Protein AF-0000000081559825 (afdb_homodimer)

Structure (mmCIF, N/CA/C/O backbone):
data_AF-0000000081559825-model_v1
#
loop_
_entity.id
_entity.type
_entity.pdbx_description
1 polymer 'MATH domain-containing protein'
#
loop_
_atom_site.group_PDB
_atom_site.id
_atom_site.type_symbol
_atom_site.label_atom_id
_atom_site.label_alt_id
_atom_site.label_comp_id
_atom_site.label_asym_id
_atom_site.label_entity_id
_atom_site.label_seq_id
_atom_site.pdbx_PDB_ins_code
_atom_site.Cartn_x
_atom_site.Cartn_y
_atom_site.Cartn_z
_atom_site.occupancy
_atom_site.B_iso_or_equiv
_atom_site.auth_seq_id
_atom_site.auth_comp_id
_atom_site.auth_asym_id
_atom_site.auth_atom_id
_atom_site.pdbx_PDB_model_num
ATOM 1 N N . MET A 1 1 ? -43.125 -8.398 -66.875 1 21.34 1 MET A N 1
ATOM 2 C CA . MET A 1 1 ? -43.75 -9.195 -65.812 1 21.34 1 MET A CA 1
ATOM 3 C C . MET A 1 1 ? -42.781 -9.406 -64.625 1 21.34 1 MET A C 1
ATOM 5 O O . MET A 1 1 ? -41.75 -10.094 -64.812 1 21.34 1 MET A O 1
ATOM 9 N N . GLU A 1 2 ? -42.344 -8.375 -63.812 1 23.19 2 GLU A N 1
ATOM 10 C CA . GLU A 1 2 ? -41.281 -7.887 -62.938 1 23.19 2 GLU A CA 1
ATOM 11 C C . GLU A 1 2 ? -41.25 -8.68 -61.625 1 23.19 2 GLU A C 1
ATOM 13 O O . GLU A 1 2 ? -42.281 -8.992 -61.031 1 23.19 2 GLU A O 1
ATOM 18 N N . ASP A 1 3 ? -40.125 -9.398 -61.312 1 19.97 3 ASP A N 1
ATOM 19 C CA . ASP A 1 3 ? -39.688 -10.516 -60.469 1 19.97 3 ASP A CA 1
ATOM 20 C C . ASP A 1 3 ? -39.844 -10.18 -59 1 19.97 3 ASP A C 1
ATOM 22 O O . ASP A 1 3 ? -39.25 -9.211 -58.5 1 19.97 3 ASP A O 1
ATOM 26 N N . ILE A 1 4 ? -40.906 -10.547 -58.219 1 21 4 ILE A N 1
ATOM 27 C CA . ILE A 1 4 ? -41.562 -10.289 -56.969 1 21 4 ILE A CA 1
ATOM 28 C C . ILE A 1 4 ? -40.781 -10.984 -55.844 1 21 4 ILE A C 1
ATOM 30 O O . ILE A 1 4 ? -41.281 -11.062 -54.688 1 21 4 ILE A O 1
ATOM 34 N N . PRO A 1 5 ? -39.406 -11.141 -55.938 1 20.98 5 PRO A N 1
ATOM 35 C CA . PRO A 1 5 ? -39.062 -12.312 -55.125 1 20.98 5 PRO A CA 1
ATOM 36 C C . PRO A 1 5 ? -39.5 -12.18 -53.688 1 20.98 5 PRO A C 1
ATOM 38 O O . PRO A 1 5 ? -39.75 -11.07 -53.219 1 20.98 5 PRO A O 1
ATOM 41 N N . LYS A 1 6 ? -39.688 -13.359 -52.969 1 17.39 6 LYS A N 1
ATOM 42 C CA . LYS A 1 6 ? -40.344 -14.031 -51.844 1 17.39 6 LYS A CA 1
ATOM 43 C C . LYS A 1 6 ? -39.688 -13.633 -50.531 1 17.39 6 LYS A C 1
ATOM 45 O O . LYS A 1 6 ? -38.469 -13.711 -50.375 1 17.39 6 LYS A O 1
ATOM 50 N N . ARG A 1 7 ? -40.344 -12.945 -49.562 1 18.66 7 ARG A N 1
ATOM 51 C CA . ARG A 1 7 ? -40.344 -12.258 -48.281 1 18.66 7 ARG A CA 1
ATOM 52 C C . ARG A 1 7 ? -40.125 -13.242 -47.125 1 18.66 7 ARG A C 1
ATOM 54 O O . ARG A 1 7 ? -41.062 -13.742 -46.531 1 18.66 7 ARG A O 1
ATOM 61 N N . GLY A 1 8 ? -39.188 -14.281 -47.375 1 18.28 8 GLY A N 1
ATOM 62 C CA . GLY A 1 8 ? -39.312 -15.367 -46.406 1 18.28 8 GLY A CA 1
ATOM 63 C C . GLY A 1 8 ? -39.25 -14.906 -44.969 1 18.28 8 GLY A C 1
ATOM 64 O O . GLY A 1 8 ? -38.781 -13.805 -44.688 1 18.28 8 GLY A O 1
ATOM 65 N N . THR A 1 9 ? -40 -15.555 -44.062 1 18.91 9 THR A N 1
ATOM 66 C CA . THR A 1 9 ? -40.656 -15.609 -42.75 1 18.91 9 THR A CA 1
ATOM 67 C C . THR A 1 9 ? -39.656 -15.711 -41.625 1 18.91 9 THR A C 1
ATOM 69 O O . THR A 1 9 ? -38.906 -16.688 -41.531 1 18.91 9 THR A O 1
ATOM 72 N N . ASN A 1 10 ? -38.812 -14.633 -41.344 1 19.09 10 ASN A N 1
ATOM 73 C CA . ASN A 1 10 ? -37.812 -14.367 -40.344 1 19.09 10 ASN A CA 1
ATOM 74 C C . ASN A 1 10 ? -38.312 -14.719 -38.938 1 19.09 10 ASN A C 1
ATOM 76 O O . ASN A 1 10 ? -39.219 -14.078 -38.406 1 19.09 10 ASN A O 1
ATOM 80 N N . GLY A 1 11 ? -38.438 -16.062 -38.656 1 18.2 11 GLY A N 1
ATOM 81 C CA . GLY A 1 11 ? -39 -16.672 -37.469 1 18.2 11 GLY A CA 1
ATOM 82 C C . GLY A 1 11 ? -38.469 -16.062 -36.188 1 18.2 11 GLY A C 1
ATOM 83 O O . GLY A 1 11 ? -37.344 -15.578 -36.125 1 18.2 11 GLY A O 1
ATOM 84 N N . SER A 1 12 ? -39.312 -15.648 -35.188 1 18.95 12 SER A N 1
ATOM 85 C CA . SER A 1 12 ? -39.656 -14.969 -33.938 1 18.95 12 SER A CA 1
ATOM 86 C C . SER A 1 12 ? -39.031 -15.68 -32.75 1 18.95 12 SER A C 1
ATOM 88 O O . SER A 1 12 ? -39.344 -15.359 -31.594 1 18.95 12 SER A O 1
ATOM 90 N N . GLY A 1 13 ? -38.188 -16.75 -32.969 1 18.59 13 GLY A N 1
ATOM 91 C CA . GLY A 1 13 ? -38.219 -17.562 -31.766 1 18.59 13 GLY A CA 1
ATOM 92 C C . GLY A 1 13 ? -37.844 -16.797 -30.516 1 18.59 13 GLY A C 1
ATOM 93 O O . GLY A 1 13 ? -36.969 -15.922 -30.547 1 18.59 13 GLY A O 1
ATOM 94 N N . GLN A 1 14 ? -38.719 -16.641 -29.5 1 18.09 14 GLN A N 1
ATOM 95 C CA . GLN A 1 14 ? -39 -16.047 -28.188 1 18.09 14 GLN A CA 1
ATOM 96 C C . GLN A 1 14 ? -37.969 -16.5 -27.156 1 18.09 14 GLN A C 1
ATOM 98 O O . GLN A 1 14 ? -38 -17.641 -26.703 1 18.09 14 GLN A O 1
ATOM 103 N N . PHE A 1 15 ? -36.625 -16.453 -27.469 1 18.92 15 PHE A N 1
ATOM 104 C CA . PHE A 1 15 ? -35.719 -17 -26.484 1 18.92 15 PHE A CA 1
ATOM 105 C C . PHE A 1 15 ? -36 -16.453 -25.094 1 18.92 15 PHE A C 1
ATOM 107 O O . PHE A 1 15 ? -36.125 -15.234 -24.922 1 18.92 15 PHE A O 1
ATOM 114 N N . ASN A 1 16 ? -36.688 -17.266 -24.266 1 17.69 16 ASN A N 1
ATOM 115 C CA . ASN A 1 16 ? -37.156 -17.172 -22.891 1 17.69 16 ASN A CA 1
ATOM 116 C C . ASN A 1 16 ? -36.094 -16.578 -21.969 1 17.69 16 ASN A C 1
ATOM 118 O O . ASN A 1 16 ? -34.906 -16.609 -22.297 1 17.69 16 ASN A O 1
ATOM 122 N N . ASN A 1 17 ? -36.562 -16.031 -20.812 1 17.3 17 ASN A N 1
ATOM 123 C CA . ASN A 1 17 ? -36.375 -15.148 -19.672 1 17.3 17 ASN A CA 1
ATOM 124 C C . ASN A 1 17 ? -35.25 -15.641 -18.75 1 17.3 17 ASN A C 1
ATOM 126 O O . ASN A 1 17 ? -35.219 -16.828 -18.391 1 17.3 17 ASN A O 1
ATOM 130 N N . ARG A 1 18 ? -34.062 -15.094 -18.844 1 19.38 18 ARG A N 1
ATOM 131 C CA . ARG A 1 18 ? -32.781 -15.109 -18.125 1 19.38 18 ARG A CA 1
ATOM 132 C C . ARG A 1 18 ? -33.031 -15.086 -16.625 1 19.38 18 ARG A C 1
ATOM 134 O O . ARG A 1 18 ? -33.438 -14.062 -16.062 1 19.38 18 ARG A O 1
ATOM 141 N N . ARG A 1 19 ? -33.594 -16.172 -16.047 1 19.03 19 ARG A N 1
ATOM 142 C CA . ARG A 1 19 ? -33.812 -16.281 -14.602 1 19.03 19 ARG A CA 1
ATOM 143 C C . ARG A 1 19 ? -32.594 -15.844 -13.812 1 19.03 19 ARG A C 1
ATOM 145 O O . ARG A 1 19 ? -31.531 -16.453 -13.922 1 19.03 19 ARG A O 1
ATOM 152 N N . MET A 1 20 ? -32.375 -14.555 -13.75 1 18.84 20 MET A N 1
ATOM 153 C CA . MET A 1 20 ? -31.438 -13.875 -12.875 1 18.84 20 MET A CA 1
ATOM 154 C C . MET A 1 20 ? -31.516 -14.43 -11.453 1 18.84 20 MET A C 1
ATOM 156 O O . MET A 1 20 ? -32.531 -14.305 -10.789 1 18.84 20 MET A O 1
ATOM 160 N N . LEU A 1 21 ? -31.141 -15.68 -11.266 1 19.02 21 LEU A N 1
ATOM 161 C CA . LEU A 1 21 ? -31.156 -16.172 -9.898 1 19.02 21 LEU A CA 1
ATOM 162 C C . LEU A 1 21 ? -30.625 -15.125 -8.93 1 19.02 21 LEU A C 1
ATOM 164 O O . LEU A 1 21 ? -29.453 -14.742 -9 1 19.02 21 LEU A O 1
ATOM 168 N N . ALA A 1 22 ? -31.359 -14.086 -8.641 1 19.77 22 ALA A N 1
ATOM 169 C CA . ALA A 1 22 ? -31.219 -13.039 -7.633 1 19.77 22 ALA A CA 1
ATOM 170 C C . ALA A 1 22 ? -30.922 -13.641 -6.262 1 19.77 22 ALA A C 1
ATOM 172 O O . ALA A 1 22 ? -31.75 -14.336 -5.684 1 19.77 22 ALA A O 1
ATOM 173 N N . PHE A 1 23 ? -29.891 -14.281 -6.059 1 19.7 23 PHE A N 1
ATOM 174 C CA . PHE A 1 23 ? -29.625 -14.688 -4.688 1 19.7 23 PHE A CA 1
ATOM 175 C C . PHE A 1 23 ? -29.797 -13.523 -3.727 1 19.7 23 PHE A C 1
ATOM 177 O O . PHE A 1 23 ? -28.984 -12.594 -3.709 1 19.7 23 PHE A O 1
ATOM 184 N N . HIS A 1 24 ? -31.031 -12.969 -3.574 1 20.53 24 HIS A N 1
ATOM 185 C CA . HIS A 1 24 ? -31.344 -11.922 -2.607 1 20.53 24 HIS A CA 1
ATOM 186 C C . HIS A 1 24 ? -31.109 -12.406 -1.181 1 20.53 24 HIS A C 1
ATOM 188 O O . HIS A 1 24 ? -31.922 -13.148 -0.631 1 20.53 24 HIS A O 1
ATOM 194 N N . PRO A 1 25 ? -30.062 -12.914 -0.702 1 20.59 25 PRO A N 1
ATOM 195 C CA . PRO A 1 25 ? -30.203 -13.305 0.702 1 20.59 25 PRO A CA 1
ATOM 196 C C . PRO A 1 25 ? -30.734 -12.18 1.584 1 20.59 25 PRO A C 1
ATOM 198 O O . PRO A 1 25 ? -30.266 -11.039 1.482 1 20.59 25 PRO A O 1
ATOM 201 N N . SER A 1 26 ? -31.984 -12.039 1.784 1 21.97 26 SER A N 1
ATOM 202 C CA . SER A 1 26 ? -32.688 -11.156 2.701 1 21.97 26 SER A CA 1
ATOM 203 C C . SER A 1 26 ? -32.156 -11.281 4.121 1 21.97 26 SER A C 1
ATOM 205 O O . SER A 1 26 ? -32.531 -12.195 4.855 1 21.97 26 SER A O 1
ATOM 207 N N . PHE A 1 27 ? -30.953 -11.336 4.402 1 21.14 27 PHE A N 1
ATOM 208 C CA . PHE A 1 27 ? -30.641 -11.445 5.824 1 21.14 27 PHE A CA 1
ATOM 209 C C . PHE A 1 27 ? -31.219 -10.266 6.594 1 21.14 27 PHE A C 1
ATOM 211 O O . PHE A 1 27 ? -30.969 -9.109 6.242 1 21.14 27 PHE A O 1
ATOM 218 N N . SER A 1 28 ? -32.438 -10.383 7.023 1 20.28 28 SER A N 1
ATOM 219 C CA . SER A 1 28 ? -33.094 -9.484 7.961 1 20.28 28 SER A CA 1
ATOM 220 C C . SER A 1 28 ? -32.219 -9.195 9.164 1 20.28 28 SER A C 1
ATOM 222 O O . SER A 1 28 ? -31.812 -10.109 9.898 1 20.28 28 SER A O 1
ATOM 224 N N . PHE A 1 29 ? -31.391 -8.242 9.055 1 21.94 29 PHE A N 1
ATOM 225 C CA . PHE A 1 29 ? -30.672 -7.742 10.219 1 21.94 29 PHE A CA 1
ATOM 226 C C . PHE A 1 29 ? -31.641 -7.316 11.32 1 21.94 29 PHE A C 1
ATOM 228 O O . PHE A 1 29 ? -32.406 -6.363 11.141 1 21.94 29 PHE A O 1
ATOM 235 N N . ARG A 1 30 ? -32.188 -8.266 12.039 1 20.91 30 ARG A N 1
ATOM 236 C CA . ARG A 1 30 ? -32.938 -7.852 13.227 1 20.91 30 ARG A CA 1
ATOM 237 C C . ARG A 1 30 ? -32.156 -6.785 14 1 20.91 30 ARG A C 1
ATOM 239 O O . ARG A 1 30 ? -30.953 -6.918 14.227 1 20.91 30 ARG A O 1
ATOM 246 N N . ALA A 1 31 ? -32.688 -5.617 14.023 1 22.17 31 ALA A N 1
ATOM 247 C CA . ALA A 1 31 ? -32.312 -4.414 14.75 1 22.17 31 ALA A CA 1
ATOM 248 C C . ALA A 1 31 ? -32.062 -4.719 16.234 1 22.17 31 ALA A C 1
ATOM 250 O O . ALA A 1 31 ? -32.969 -5.141 16.938 1 22.17 31 ALA A O 1
ATOM 251 N N . TYR A 1 32 ? -31 -5.383 16.547 1 24 32 TYR A N 1
ATOM 252 C CA . TYR A 1 32 ? -30.812 -5.504 17.984 1 24 32 TYR A CA 1
ATOM 253 C C . TYR A 1 32 ? -31.078 -4.172 18.688 1 24 32 TYR A C 1
ATOM 255 O O . TYR A 1 32 ? -30.828 -3.107 18.125 1 24 32 TYR A O 1
ATOM 263 N N . PRO A 1 33 ? -31.953 -4.16 19.656 1 23.55 33 PRO A N 1
ATOM 264 C CA . PRO A 1 33 ? -32.281 -2.951 20.422 1 23.55 33 PRO A CA 1
ATOM 265 C C . PRO A 1 33 ? -31.047 -2.109 20.75 1 23.55 33 PRO A C 1
ATOM 267 O O . PRO A 1 33 ? -29.938 -2.635 20.812 1 23.55 33 PRO A O 1
ATOM 270 N N . LYS A 1 34 ? -31.188 -0.765 20.703 1 25.72 34 LYS A N 1
ATOM 271 C CA . LYS A 1 34 ? -30.375 0.423 20.938 1 25.72 34 LYS A CA 1
ATOM 272 C C . LYS A 1 34 ? -29.641 0.331 22.266 1 25.72 34 LYS A C 1
ATOM 274 O O . LYS A 1 34 ? -29.938 1.073 23.203 1 25.72 34 LYS A O 1
ATOM 279 N N . GLU A 1 35 ? -29.562 -0.936 22.797 1 25.98 35 GLU A N 1
ATOM 280 C CA . GLU A 1 35 ? -29.031 -0.771 24.156 1 25.98 35 GLU A CA 1
ATOM 281 C C . GLU A 1 35 ? -27.75 0.063 24.156 1 25.98 35 GLU A C 1
ATOM 283 O O . GLU A 1 35 ? -27.109 0.224 23.109 1 25.98 35 GLU A O 1
ATOM 288 N N . ASN A 1 36 ? -27.266 0.527 25.359 1 24.14 36 ASN A N 1
ATOM 289 C CA . ASN A 1 36 ? -26.344 1.566 25.812 1 24.14 36 ASN A CA 1
ATOM 290 C C . ASN A 1 36 ? -24.969 1.424 25.156 1 24.14 36 ASN A C 1
ATOM 292 O O . ASN A 1 36 ? -24.359 0.361 25.219 1 24.14 36 ASN A O 1
ATOM 296 N N . PRO A 1 37 ? -24.594 2.391 24.219 1 27.81 37 PRO A N 1
ATOM 297 C CA . PRO A 1 37 ? -23.453 2.443 23.312 1 27.81 37 PRO A CA 1
ATOM 298 C C . PRO A 1 37 ? -22.125 2.18 24.016 1 27.81 37 PRO A C 1
ATOM 300 O O . PRO A 1 37 ? -21.078 2.049 23.359 1 27.81 37 PRO A O 1
ATOM 303 N N . VAL A 1 38 ? -22.109 2.475 25.344 1 27.27 38 VAL A N 1
ATOM 304 C CA . VAL A 1 38 ? -20.844 2.508 26.062 1 27.27 38 VAL A CA 1
ATOM 305 C C . VAL A 1 38 ? -20.203 1.124 26.047 1 27.27 38 VAL A C 1
ATOM 307 O O . VAL A 1 38 ? -18.969 1.002 26.047 1 27.27 38 VAL A O 1
ATOM 310 N N . LEU A 1 39 ? -21 0.07 26.438 1 25.52 39 LEU A N 1
ATOM 311 C CA . LEU A 1 39 ? -20.484 -1.263 26.734 1 25.52 39 LEU A CA 1
ATOM 312 C C . LEU A 1 39 ? -20.062 -1.978 25.469 1 25.52 39 LEU A C 1
ATOM 314 O O . LEU A 1 39 ? -19.609 -3.125 25.516 1 25.52 39 LEU A O 1
ATOM 318 N N . LEU A 1 40 ? -20.641 -1.512 24.375 1 26.73 40 LEU A N 1
ATOM 319 C CA . LEU A 1 40 ? -20.406 -2.297 23.172 1 26.73 40 LEU A CA 1
ATOM 320 C C . LEU A 1 40 ? -18.969 -2.172 22.719 1 26.73 40 LEU A C 1
ATOM 322 O O . LEU A 1 40 ? -18.562 -2.797 21.734 1 26.73 40 LEU A O 1
ATOM 326 N N . GLY A 1 41 ? -18.312 -1.188 23.25 1 26.59 41 GLY A N 1
ATOM 327 C CA . GLY A 1 41 ? -16.953 -0.945 22.766 1 26.59 41 GLY A CA 1
ATOM 328 C C . GLY A 1 41 ? -16 -2.076 23.078 1 26.59 41 GLY A C 1
ATOM 329 O O . GLY A 1 41 ? -15.055 -2.326 22.328 1 26.59 41 GLY A O 1
ATOM 330 N N . ARG A 1 42 ? -16.031 -2.527 24.391 1 27.77 42 ARG A N 1
ATOM 331 C CA . ARG A 1 42 ? -15.086 -3.547 24.844 1 27.77 42 ARG A CA 1
ATOM 332 C C . ARG A 1 42 ? -15.367 -4.887 24.172 1 27.77 42 ARG A C 1
ATOM 334 O O . ARG A 1 42 ? -14.438 -5.629 23.828 1 27.77 42 ARG A O 1
ATOM 341 N N . GLU A 1 43 ? -16.656 -5.332 24.172 1 28.59 43 GLU A N 1
ATOM 342 C CA . GLU A 1 43 ? -17.016 -6.684 23.766 1 28.59 43 GLU A CA 1
ATOM 343 C C . GLU A 1 43 ? -16.844 -6.867 22.25 1 28.59 43 GLU A C 1
ATOM 345 O O . GLU A 1 43 ? -16.547 -7.969 21.781 1 28.59 43 GLU A O 1
ATOM 350 N N . TYR A 1 44 ? -17.25 -5.82 21.469 1 30.42 44 TYR A N 1
ATOM 351 C CA . TYR A 1 44 ? -16.984 -5.973 20.047 1 30.42 44 TYR A CA 1
ATOM 352 C C . TYR A 1 44 ? -15.484 -6.059 19.766 1 30.42 44 TYR A C 1
ATOM 354 O O . TYR A 1 44 ? -15.062 -6.578 18.734 1 30.42 44 TYR A O 1
ATOM 362 N N . LEU A 1 45 ? -14.688 -5.473 20.625 1 29.56 45 LEU A N 1
ATOM 363 C CA . LEU A 1 45 ? -13.242 -5.625 20.5 1 29.56 45 LEU A CA 1
ATOM 364 C C . LEU A 1 45 ? -12.828 -7.078 20.703 1 29.56 45 LEU A C 1
ATOM 366 O O . LEU A 1 45 ? -11.883 -7.559 20.078 1 29.56 45 LEU A O 1
ATOM 370 N N . ASN A 1 46 ? -13.438 -7.746 21.703 1 30.41 46 ASN A N 1
ATOM 371 C CA . ASN A 1 46 ? -13.07 -9.133 21.969 1 30.41 46 ASN A CA 1
ATOM 372 C C . ASN A 1 46 ? -13.461 -10.055 20.828 1 30.41 46 ASN A C 1
ATOM 374 O O . ASN A 1 46 ? -12.836 -11.102 20.625 1 30.41 46 ASN A O 1
ATOM 378 N N . TRP A 1 47 ? -14.727 -9.906 20.375 1 31.88 47 TRP A N 1
ATOM 379 C CA . TRP A 1 47 ? -15.172 -10.852 19.359 1 31.88 47 TRP A CA 1
ATOM 380 C C . TRP A 1 47 ? -14.305 -10.766 18.109 1 31.88 47 TRP A C 1
ATOM 382 O O . TRP A 1 47 ? -14.102 -11.766 17.422 1 31.88 47 TRP A O 1
ATOM 392 N N . LEU A 1 48 ? -13.875 -9.531 17.75 1 33.5 48 LEU A N 1
ATOM 393 C CA . LEU A 1 48 ? -13.016 -9.445 16.578 1 33.5 48 LEU A CA 1
ATOM 394 C C . LEU A 1 48 ? -11.758 -10.297 16.766 1 33.5 48 LEU A C 1
ATOM 396 O O . LEU A 1 48 ? -11.117 -10.672 15.773 1 33.5 48 LEU A O 1
ATOM 400 N N . PHE A 1 49 ? -11.328 -10.445 18.016 1 33.47 49 PHE A N 1
ATOM 401 C CA . PHE A 1 49 ? -10.078 -11.172 18.25 1 33.47 49 PHE A CA 1
ATOM 402 C C . PHE A 1 49 ? -10.328 -12.672 18.312 1 33.47 49 PHE A C 1
ATOM 404 O O . PHE A 1 49 ? -9.43 -13.445 18.641 1 33.47 49 PHE A O 1
ATOM 411 N N . THR A 1 50 ? -11.547 -13.102 18.562 1 33.12 50 THR A N 1
ATOM 412 C CA . THR A 1 50 ? -11.5 -14.547 18.75 1 33.12 50 THR A CA 1
ATOM 413 C C . THR A 1 50 ? -11.086 -15.242 17.469 1 33.12 50 THR A C 1
ATOM 415 O O . THR A 1 50 ? -11.93 -15.766 16.734 1 33.12 50 THR A O 1
ATOM 418 N N . VAL A 1 51 ? -10.461 -14.664 16.609 1 34.81 51 VAL A N 1
ATOM 419 C CA . VAL A 1 51 ? -9.938 -15.641 15.648 1 34.81 51 VAL A CA 1
ATOM 420 C C . VAL A 1 51 ? -9.297 -16.797 16.391 1 34.81 51 VAL A C 1
ATOM 422 O O . VAL A 1 51 ? -8.297 -16.625 17.094 1 34.81 51 VAL A O 1
ATOM 425 N N . PRO A 1 52 ? -10.062 -17.875 16.828 1 33.72 52 PRO A N 1
ATOM 426 C CA . PRO A 1 52 ? -9.469 -19.031 17.484 1 33.72 52 PRO A CA 1
ATOM 427 C C . PRO A 1 52 ? -7.992 -19.219 17.141 1 33.72 52 PRO A C 1
ATOM 429 O O . PRO A 1 52 ? -7.469 -18.516 16.266 1 33.72 52 PRO A O 1
ATOM 432 N N . VAL A 1 53 ? -7.648 -20.766 17.062 1 33.94 53 VAL A N 1
ATOM 433 C CA . VAL A 1 53 ? -6.547 -21.719 17.078 1 33.94 53 VAL A CA 1
ATOM 434 C C . VAL A 1 53 ? -5.594 -21.422 15.922 1 33.94 53 VAL A C 1
ATOM 436 O O . VAL A 1 53 ? -4.672 -22.188 15.656 1 33.94 53 VAL A O 1
ATOM 439 N N . ILE A 1 54 ? -6.156 -20.734 15.031 1 35.53 54 ILE A N 1
ATOM 440 C CA . ILE A 1 54 ? -5.332 -20.938 13.844 1 35.53 54 ILE A CA 1
ATOM 441 C C . ILE A 1 54 ? -3.871 -20.656 14.18 1 35.53 54 ILE A C 1
ATOM 443 O O . ILE A 1 54 ? -2.975 -21.391 13.75 1 35.53 54 ILE A O 1
ATOM 447 N N . LEU A 1 55 ? -3.617 -19.281 14.539 1 37.78 55 LEU A N 1
ATOM 448 C CA . LEU A 1 55 ? -2.256 -18.797 14.312 1 37.78 55 LEU A CA 1
ATOM 449 C C . LEU A 1 55 ? -1.37 -19.109 15.523 1 37.78 55 LEU A C 1
ATOM 451 O O . LEU A 1 55 ? -1.431 -18.406 16.531 1 37.78 55 LEU A O 1
ATOM 455 N N . ASP A 1 56 ? -1.387 -20.219 16.031 1 38.59 56 ASP A N 1
ATOM 456 C CA . ASP A 1 56 ? -0.329 -20.438 17.016 1 38.59 56 ASP A CA 1
ATOM 457 C C . ASP A 1 56 ? 0.835 -19.484 16.797 1 38.59 56 ASP A C 1
ATOM 459 O O . ASP A 1 56 ? 1.443 -19 17.75 1 38.59 56 ASP A O 1
ATOM 463 N N . PHE A 1 57 ? 1.472 -19.672 15.602 1 36.66 57 PHE A N 1
ATOM 464 C CA . PHE A 1 57 ? 2.775 -19.047 15.43 1 36.66 57 PHE A CA 1
ATOM 465 C C . PHE A 1 57 ? 2.627 -17.562 15.141 1 36.66 57 PHE A C 1
ATOM 467 O O . PHE A 1 57 ? 3.387 -17 14.352 1 36.66 57 PHE A O 1
ATOM 474 N N . LEU A 1 58 ? 1.481 -17.109 15.43 1 42.22 58 LEU A N 1
ATOM 475 C CA . LEU A 1 58 ? 1.685 -15.727 14.992 1 42.22 58 LEU A CA 1
ATOM 476 C C . LEU A 1 58 ? 2.949 -15.141 15.609 1 42.22 58 LEU A C 1
ATOM 478 O O . LEU A 1 58 ? 3.045 -15.008 16.828 1 42.22 58 LEU A O 1
ATOM 482 N N . GLU A 1 59 ? 3.975 -15.547 15.023 1 46.06 59 GLU A N 1
ATOM 483 C CA . GLU A 1 59 ? 5.301 -14.961 15.188 1 46.06 59 GLU A CA 1
ATOM 484 C C . GLU A 1 59 ? 5.211 -13.469 15.5 1 46.06 59 GLU A C 1
ATOM 486 O O . GLU A 1 59 ? 4.238 -12.805 15.133 1 46.06 59 GLU A O 1
ATOM 491 N N . LYS A 1 60 ? 5.852 -13.133 16.359 1 60.97 60 LYS A N 1
ATOM 492 C CA . LYS A 1 60 ? 6.141 -11.727 16.641 1 60.97 60 LYS A CA 1
ATOM 493 C C . LYS A 1 60 ? 6.348 -10.938 15.352 1 60.97 60 LYS A C 1
ATOM 495 O O . LYS A 1 60 ? 7.031 -11.398 14.43 1 60.97 60 LYS A O 1
ATOM 500 N N . GLY A 1 61 ? 5.488 -9.992 14.992 1 75.25 61 GLY A N 1
ATOM 501 C CA . GLY A 1 61 ? 5.676 -9.102 13.859 1 75.25 61 GLY A CA 1
ATOM 502 C C . GLY A 1 61 ? 4.641 -9.305 12.766 1 75.25 61 GLY A C 1
ATOM 503 O O . GLY A 1 61 ? 4.883 -8.961 11.609 1 75.25 61 GLY A O 1
ATOM 504 N N . VAL A 1 62 ? 3.6 -10.102 13.156 1 85.81 62 VAL A N 1
ATOM 505 C CA . VAL A 1 62 ? 2.543 -10.32 12.172 1 85.81 62 VAL A CA 1
ATOM 506 C C . VAL A 1 62 ? 1.217 -9.789 12.711 1 85.81 62 VAL A C 1
ATOM 508 O O . VAL A 1 62 ? 0.914 -9.945 13.898 1 85.81 62 VAL A O 1
ATOM 511 N N . LEU A 1 63 ? 0.528 -9.117 11.961 1 89.06 63 LEU A N 1
ATOM 512 C CA . LEU A 1 63 ? -0.814 -8.648 12.289 1 89.06 63 LEU A CA 1
ATOM 513 C C . LEU A 1 63 ? -1.871 -9.516 11.617 1 89.06 63 LEU A C 1
ATOM 515 O O . LEU A 1 63 ? -1.858 -9.68 10.391 1 89.06 63 LEU A O 1
ATOM 519 N N . VAL A 1 64 ? -2.736 -10.156 12.398 1 89.62 64 VAL A N 1
ATOM 520 C CA . VAL A 1 64 ? -3.838 -10.969 11.891 1 89.62 64 VAL A CA 1
ATOM 521 C C . VAL A 1 64 ? -5.16 -10.242 12.117 1 89.62 64 VAL A C 1
ATOM 523 O O . VAL A 1 64 ? -5.43 -9.766 13.227 1 89.62 64 VAL A O 1
ATOM 526 N N . GLU A 1 65 ? -5.934 -10.117 11.062 1 89.38 65 GLU A N 1
ATOM 527 C CA . GLU A 1 65 ? -7.211 -9.43 11.227 1 89.38 65 GLU A CA 1
ATOM 528 C C . GLU A 1 65 ? -8.273 -10.016 10.305 1 89.38 65 GLU A C 1
ATOM 530 O O . GLU A 1 65 ? -7.953 -10.742 9.359 1 89.38 65 GLU A O 1
ATOM 535 N N . THR A 1 66 ? -9.555 -9.789 10.648 1 92.06 66 THR A N 1
ATOM 536 C CA . THR A 1 66 ? -10.68 -10.094 9.766 1 92.06 66 THR A CA 1
ATOM 537 C C . THR A 1 66 ? -11.023 -8.883 8.898 1 92.06 66 THR A C 1
ATOM 539 O O . THR A 1 66 ? -11.188 -7.773 9.414 1 92.06 66 THR A O 1
ATOM 542 N N . ARG A 1 67 ? -11.055 -9.141 7.652 1 91.5 67 ARG A N 1
ATOM 543 C CA . ARG A 1 67 ? -11.281 -8.055 6.707 1 91.5 67 ARG A CA 1
ATOM 544 C C . ARG A 1 67 ? -12.492 -8.336 5.824 1 91.5 67 ARG A C 1
ATOM 546 O O . ARG A 1 67 ? -12.625 -9.438 5.281 1 91.5 67 ARG A O 1
ATOM 553 N N . GLU A 1 68 ? -13.305 -7.266 5.688 1 90.94 68 GLU A N 1
ATOM 554 C CA . GLU A 1 68 ? -14.477 -7.426 4.836 1 90.94 68 GLU A CA 1
ATOM 555 C C . GLU A 1 68 ? -14.172 -7.023 3.396 1 90.94 68 GLU A C 1
ATOM 557 O O . GLU A 1 68 ? -14.75 -7.57 2.457 1 90.94 68 GLU A O 1
ATOM 562 N N . VAL A 1 69 ? -13.258 -6.113 3.268 1 91.88 69 VAL A N 1
ATOM 563 C CA . VAL A 1 69 ? -12.938 -5.602 1.94 1 91.88 69 VAL A CA 1
ATOM 564 C C . VAL A 1 69 ? -12.039 -6.598 1.206 1 91.88 69 VAL A C 1
ATOM 566 O O . VAL A 1 69 ? -11.141 -7.195 1.805 1 91.88 69 VAL A O 1
ATOM 569 N N . TYR A 1 70 ? -12.195 -6.758 -0.065 1 93.12 70 TYR A N 1
ATOM 570 C CA . TYR A 1 70 ? -11.422 -7.68 -0.894 1 93.12 70 TYR A CA 1
ATOM 571 C C . TYR A 1 70 ? -9.977 -7.23 -1.011 1 93.12 70 TYR A C 1
ATOM 573 O O . TYR A 1 70 ? -9.688 -6.031 -0.977 1 93.12 70 TYR A O 1
ATOM 581 N N . PRO A 1 71 ? -9.086 -8.266 -1.136 1 94.25 71 PRO A N 1
ATOM 582 C CA . PRO A 1 71 ? -7.695 -7.895 -1.397 1 94.25 71 PRO A CA 1
ATOM 583 C C . PRO A 1 71 ? -7.539 -7.035 -2.65 1 94.25 71 PRO A C 1
ATOM 585 O O . PRO A 1 71 ? -8.258 -7.234 -3.633 1 94.25 71 PRO A O 1
ATOM 588 N N . SER A 1 72 ? -6.551 -6.215 -2.672 1 93.69 72 SER A N 1
ATOM 589 C CA . SER A 1 72 ? -6.402 -5.195 -3.705 1 93.69 72 SER A CA 1
ATOM 590 C C . SER A 1 72 ? -5.914 -5.801 -5.016 1 93.69 72 SER A C 1
ATOM 592 O O . SER A 1 72 ? -6.254 -5.309 -6.098 1 93.69 72 SER A O 1
ATOM 594 N N . HIS A 1 73 ? -5.188 -6.867 -5.008 1 95.06 73 HIS A N 1
ATOM 595 C CA . HIS A 1 73 ? -4.395 -7.098 -6.207 1 95.06 73 HIS A CA 1
ATOM 596 C C . HIS A 1 73 ? -4.688 -8.469 -6.809 1 95.06 73 HIS A C 1
ATOM 598 O O . HIS A 1 73 ? -4.652 -8.633 -8.031 1 95.06 73 HIS A O 1
ATOM 604 N N . PHE A 1 74 ? -4.926 -9.469 -5.941 1 96.31 74 PHE A N 1
ATOM 605 C CA . PHE A 1 74 ? -4.926 -10.805 -6.52 1 96.31 74 PHE A CA 1
ATOM 606 C C . PHE A 1 74 ? -5.793 -11.75 -5.699 1 96.31 74 PHE A C 1
ATOM 608 O O . PHE A 1 74 ? -5.75 -11.727 -4.465 1 96.31 74 PHE A O 1
ATOM 615 N N . LEU A 1 75 ? -6.613 -12.539 -6.336 1 96.88 75 LEU A N 1
ATOM 616 C CA . LEU A 1 75 ? -7.344 -13.648 -5.738 1 96.88 75 LEU A CA 1
ATOM 617 C C . LEU A 1 75 ? -6.996 -14.961 -6.434 1 96.88 75 LEU A C 1
ATOM 619 O O . LEU A 1 75 ? -6.863 -15 -7.66 1 96.88 75 LEU A O 1
ATOM 623 N N . PHE A 1 76 ? -6.812 -15.953 -5.66 1 97.5 76 PHE A N 1
ATOM 624 C CA . PHE A 1 76 ? -6.449 -17.281 -6.152 1 97.5 76 PHE A CA 1
ATOM 625 C C . PHE A 1 76 ? -7.41 -18.328 -5.617 1 97.5 76 PHE A C 1
ATOM 627 O O . PHE A 1 76 ? -7.379 -18.656 -4.43 1 97.5 76 PHE A O 1
ATOM 634 N N . LYS A 1 77 ? -8.188 -18.828 -6.516 1 97.81 77 LYS A N 1
ATOM 635 C CA . LYS A 1 77 ? -9.156 -19.859 -6.152 1 97.81 77 LYS A CA 1
ATOM 636 C C . LYS A 1 77 ? -8.641 -21.25 -6.516 1 97.81 77 LYS A C 1
ATOM 638 O O . LYS A 1 77 ? -8.141 -21.453 -7.621 1 97.81 77 LYS A O 1
ATOM 643 N N . ILE A 1 78 ? -8.727 -22.141 -5.598 1 97.44 78 ILE A N 1
ATOM 644 C CA . ILE A 1 78 ? -8.359 -23.531 -5.832 1 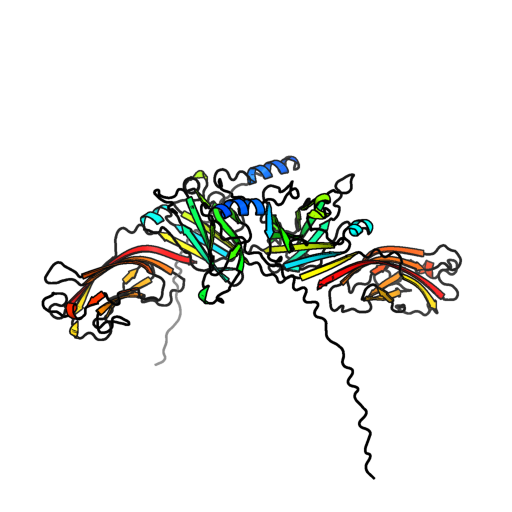97.44 78 ILE A CA 1
ATOM 645 C C . ILE A 1 78 ? -9.602 -24.406 -5.719 1 97.44 78 ILE A C 1
ATOM 647 O O . ILE A 1 78 ? -10.273 -24.422 -4.684 1 97.44 78 ILE A O 1
ATOM 651 N N . GLU A 1 79 ? -9.844 -25.109 -6.734 1 96.75 79 GLU A N 1
ATOM 652 C CA . GLU A 1 79 ? -10.898 -26.109 -6.727 1 96.75 79 GLU A CA 1
ATOM 653 C C . GLU A 1 79 ? -10.328 -27.516 -6.598 1 96.75 79 GLU A C 1
ATOM 655 O O . GLU A 1 79 ? -9.398 -27.875 -7.324 1 96.75 79 GLU A O 1
ATOM 660 N N . SER A 1 80 ? -10.898 -28.281 -5.688 1 95.5 80 SER A N 1
ATOM 661 C CA . SER A 1 80 ? -10.43 -29.625 -5.371 1 95.5 80 SER A CA 1
ATOM 662 C C . SER A 1 80 ? -9.062 -29.594 -4.695 1 95.5 80 SER A C 1
ATOM 664 O O . SER A 1 80 ? -8.125 -30.25 -5.141 1 95.5 80 SER A O 1
ATOM 666 N N . PHE A 1 81 ? -9.047 -28.891 -3.678 1 95.25 81 PHE A N 1
ATOM 667 C CA . PHE A 1 81 ? -7.82 -28.672 -2.926 1 95.25 81 PHE A CA 1
ATOM 668 C C . PHE A 1 81 ? -7.23 -29.984 -2.449 1 95.25 81 PHE A C 1
ATOM 670 O O . PHE A 1 81 ? -6.012 -30.172 -2.469 1 95.25 81 PHE A O 1
ATOM 677 N N . SER A 1 82 ? -8.055 -30.875 -1.991 1 92.19 82 SER A N 1
ATOM 678 C CA . SER A 1 82 ? -7.641 -32.156 -1.407 1 92.19 82 SER A CA 1
ATOM 679 C C . SER A 1 82 ? -6.875 -33 -2.418 1 92.19 82 SER A C 1
ATOM 681 O O . SER A 1 82 ? -6.152 -33.906 -2.039 1 92.19 82 SER A O 1
ATOM 683 N N . LEU A 1 83 ? -6.977 -32.656 -3.691 1 92.25 83 LEU A N 1
ATOM 684 C CA . LEU A 1 83 ? -6.387 -33.469 -4.738 1 92.25 83 LEU A CA 1
ATOM 685 C C . LEU A 1 83 ? -5.023 -32.938 -5.156 1 92.25 83 LEU A C 1
ATOM 687 O O . LEU A 1 83 ? -4.328 -33.562 -5.965 1 92.25 83 LEU A O 1
ATOM 691 N N . LEU A 1 84 ? -4.617 -31.844 -4.66 1 91.56 84 LEU A N 1
ATOM 692 C CA . LEU A 1 84 ? -3.375 -31.203 -5.094 1 91.56 84 LEU A CA 1
ATOM 693 C C . LEU A 1 84 ? -2.197 -32.156 -4.941 1 91.56 84 LEU A C 1
ATOM 695 O O . LEU A 1 84 ? -1.529 -32.5 -5.926 1 91.56 84 LEU A O 1
ATOM 699 N N . SER A 1 85 ? -2.035 -32.625 -3.719 1 85.12 85 SER A N 1
ATOM 700 C CA . SER A 1 85 ? -0.879 -33.469 -3.436 1 85.12 85 SER A CA 1
ATOM 701 C C . SER A 1 85 ? -0.987 -34.812 -4.148 1 85.12 85 SER A C 1
ATOM 703 O O . SER A 1 85 ? 0.019 -35.344 -4.594 1 85.12 85 SER A O 1
ATOM 705 N N . ASP A 1 86 ? -2.176 -35.281 -4.32 1 84.81 86 ASP A N 1
ATOM 706 C CA . ASP A 1 86 ? -2.402 -36.562 -4.992 1 84.81 86 ASP A CA 1
ATOM 707 C C . ASP A 1 86 ? -2.029 -36.469 -6.469 1 84.81 86 ASP A C 1
ATOM 709 O O . ASP A 1 86 ? -1.7 -37.5 -7.09 1 84.81 86 ASP A O 1
ATOM 713 N N . ASN A 1 87 ? -2.092 -35.344 -6.93 1 86.94 87 ASN A N 1
ATOM 714 C CA . ASN A 1 87 ? -1.754 -35.156 -8.336 1 86.94 87 ASN A CA 1
ATOM 715 C C . ASN A 1 87 ? -0.344 -34.594 -8.5 1 86.94 87 ASN A C 1
ATOM 717 O O . ASN A 1 87 ? -0.02 -34 -9.539 1 86.94 87 ASN A O 1
ATOM 721 N N . GLY A 1 88 ? 0.385 -34.688 -7.5 1 84.19 88 GLY A N 1
ATOM 722 C CA . GLY A 1 88 ? 1.797 -34.344 -7.566 1 84.19 88 GLY A CA 1
ATOM 723 C C . GLY A 1 88 ? 2.055 -32.844 -7.504 1 84.19 88 GLY A C 1
ATOM 724 O O . GLY A 1 88 ? 3.119 -32.375 -7.914 1 84.19 88 GLY A O 1
ATOM 725 N N . ILE A 1 89 ? 1.096 -32.156 -7.121 1 89.56 89 ILE A N 1
ATOM 726 C CA . ILE A 1 89 ? 1.283 -30.719 -7.016 1 89.56 89 ILE A CA 1
ATOM 727 C C . ILE A 1 89 ? 1.629 -30.344 -5.574 1 89.56 89 ILE A C 1
ATOM 729 O O . ILE A 1 89 ? 0.744 -30.016 -4.781 1 89.56 89 ILE A O 1
ATOM 733 N N . ASP A 1 90 ? 2.914 -30.328 -5.281 1 90.06 90 ASP A N 1
ATOM 734 C CA . ASP A 1 90 ? 3.396 -30.016 -3.941 1 90.06 90 ASP A CA 1
ATOM 735 C C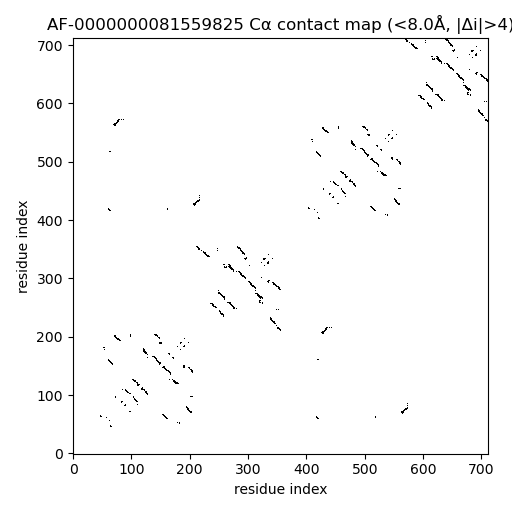 . ASP A 1 90 ? 3.754 -28.531 -3.83 1 90.06 90 ASP A C 1
ATOM 737 O O . ASP A 1 90 ? 3.932 -28.016 -2.725 1 90.06 90 ASP A O 1
ATOM 741 N N . LYS A 1 91 ? 3.936 -27.984 -4.906 1 93.06 91 LYS A N 1
ATOM 742 C CA . LYS A 1 91 ? 4.203 -26.547 -5.039 1 93.06 91 LYS A CA 1
ATOM 743 C C . LYS A 1 91 ? 3.453 -25.969 -6.227 1 93.06 91 LYS A C 1
ATOM 745 O O . LYS A 1 91 ? 3.436 -26.547 -7.312 1 93.06 91 LYS A O 1
ATOM 750 N N . TYR A 1 92 ? 2.789 -24.906 -5.973 1 95.69 92 TYR A N 1
ATOM 751 C CA . TYR A 1 92 ? 2.117 -24.219 -7.07 1 95.69 92 TYR A CA 1
ATOM 752 C C . TYR A 1 92 ? 2.486 -22.75 -7.098 1 95.69 92 TYR A C 1
ATOM 754 O O . TYR A 1 92 ? 2.496 -22.078 -6.055 1 95.69 92 TYR A O 1
ATOM 762 N N . GLU A 1 93 ? 2.783 -22.266 -8.273 1 95.44 93 GLU A N 1
ATOM 763 C CA . GLU A 1 93 ? 3.043 -20.859 -8.5 1 95.44 93 GLU A CA 1
ATOM 764 C C . GLU A 1 93 ? 1.959 -20.219 -9.375 1 95.44 93 GLU A C 1
ATOM 766 O O . GLU A 1 93 ? 1.697 -20.688 -10.477 1 95.44 93 GLU A O 1
ATOM 771 N N . THR A 1 94 ? 1.412 -19.172 -8.875 1 95.81 94 THR A N 1
ATOM 772 C CA . THR A 1 94 ? 0.349 -18.5 -9.625 1 95.81 94 THR A CA 1
ATOM 773 C C . THR A 1 94 ? 0.922 -17.719 -10.797 1 95.81 94 THR A C 1
ATOM 775 O O . THR A 1 94 ? 2.143 -17.609 -10.945 1 95.81 94 THR A O 1
ATOM 778 N N . THR A 1 95 ? -0.075 -17.266 -11.586 1 93 95 THR A N 1
ATOM 779 C CA . THR A 1 95 ? 0.314 -16.312 -12.609 1 93 95 THR A CA 1
ATOM 780 C C . THR A 1 95 ? 0.775 -15 -11.969 1 93 95 THR A C 1
ATOM 782 O O . THR A 1 95 ? 0.504 -14.75 -10.789 1 93 95 THR A O 1
ATOM 785 N N . ASP A 1 96 ? 1.478 -14.227 -12.75 1 93.75 96 ASP A N 1
ATOM 786 C CA . ASP A 1 96 ? 1.964 -12.945 -12.25 1 93.75 96 ASP A CA 1
ATOM 787 C C . ASP A 1 96 ? 0.825 -11.938 -12.133 1 93.75 96 ASP A C 1
ATOM 789 O O . ASP A 1 96 ? -0.12 -11.961 -12.922 1 93.75 96 ASP A O 1
ATOM 793 N N . PHE A 1 97 ? 0.896 -11.117 -11.164 1 94.88 97 PHE A N 1
ATOM 794 C CA . PHE A 1 97 ? 0.019 -9.961 -11.047 1 94.88 97 PHE A CA 1
ATOM 795 C C . PHE A 1 97 ? 0.825 -8.695 -10.758 1 94.88 97 PHE A C 1
ATOM 797 O O . PHE A 1 97 ? 1.983 -8.773 -10.344 1 94.88 97 PHE A O 1
ATOM 804 N N . VAL A 1 98 ? 0.144 -7.605 -11 1 94.69 98 VAL A N 1
ATOM 805 C CA . VAL A 1 98 ? 0.876 -6.344 -10.906 1 94.69 98 VAL A CA 1
ATOM 806 C C . VAL A 1 98 ? 0.495 -5.621 -9.617 1 94.69 98 VAL A C 1
ATOM 808 O O . VAL A 1 98 ? -0.682 -5.566 -9.25 1 94.69 98 VAL A O 1
ATOM 811 N N . ALA A 1 99 ? 1.49 -5.09 -8.914 1 94.81 99 ALA A N 1
ATOM 812 C CA . ALA A 1 99 ? 1.325 -4.199 -7.766 1 94.81 99 ALA A CA 1
ATOM 813 C C . ALA A 1 99 ? 2.527 -3.273 -7.613 1 94.81 99 ALA A C 1
ATOM 815 O O . ALA A 1 99 ? 3.676 -3.725 -7.648 1 94.81 99 ALA A O 1
ATOM 816 N N . GLY A 1 100 ? 2.324 -1.991 -7.441 1 91.88 100 GLY A N 1
ATOM 817 C CA . GLY A 1 100 ? 3.406 -1.034 -7.266 1 91.88 100 GLY A CA 1
ATOM 818 C C . GLY A 1 100 ? 4.379 -1.014 -8.43 1 91.88 100 GLY A C 1
ATOM 819 O O . GLY A 1 100 ? 5.59 -0.9 -8.234 1 91.88 100 GLY A O 1
ATOM 820 N N . ASP A 1 101 ? 4.113 -1.326 -9.594 1 91.19 101 ASP A N 1
ATOM 821 C CA . ASP A 1 101 ? 4.898 -1.268 -10.828 1 91.19 101 ASP A CA 1
ATOM 822 C C . ASP A 1 101 ? 5.777 -2.506 -10.977 1 91.19 101 ASP A C 1
ATOM 824 O O . ASP A 1 101 ? 6.734 -2.502 -11.75 1 91.19 101 ASP A O 1
ATOM 828 N N . TYR A 1 102 ? 5.539 -3.432 -10.148 1 95.62 102 TYR A N 1
ATOM 829 C CA . TYR A 1 102 ? 6.281 -4.684 -10.219 1 95.62 102 TYR A CA 1
ATOM 830 C C . TYR A 1 102 ? 5.336 -5.867 -10.391 1 95.62 102 TYR A C 1
ATOM 832 O O . TYR A 1 102 ? 4.125 -5.738 -10.195 1 95.62 102 TYR A O 1
ATOM 840 N N . LYS A 1 103 ? 5.926 -6.926 -10.781 1 96.44 103 LYS A N 1
ATOM 841 C CA . LYS A 1 103 ? 5.152 -8.156 -10.922 1 96.44 103 LYS A CA 1
ATOM 842 C C . LYS A 1 103 ? 5.434 -9.117 -9.773 1 96.44 103 LYS A C 1
ATOM 844 O O . LYS A 1 103 ? 6.578 -9.266 -9.352 1 96.44 103 LYS A O 1
ATOM 849 N N . TRP A 1 104 ? 4.348 -9.664 -9.359 1 97.62 104 TRP A N 1
ATOM 850 C CA . TRP A 1 104 ? 4.406 -10.562 -8.211 1 97.62 104 TRP A CA 1
ATOM 851 C C . TRP A 1 104 ? 3.688 -11.875 -8.516 1 97.62 104 TRP A C 1
ATOM 853 O O . TRP A 1 104 ? 2.883 -11.945 -9.445 1 97.62 104 TRP A O 1
ATOM 863 N N . ARG A 1 105 ? 3.963 -12.906 -7.746 1 97.5 105 ARG A N 1
ATOM 864 C CA . ARG A 1 105 ? 3.195 -14.141 -7.793 1 97.5 105 ARG A CA 1
ATOM 865 C C . ARG A 1 105 ? 3.125 -14.797 -6.418 1 97.5 105 ARG A C 1
ATOM 867 O O . ARG A 1 105 ? 4 -14.586 -5.578 1 97.5 105 ARG A O 1
ATOM 874 N N . LEU A 1 106 ? 2.098 -15.547 -6.211 1 97.69 106 LEU A N 1
ATOM 875 C CA . LEU A 1 106 ? 1.977 -16.359 -5.004 1 97.69 106 LEU A CA 1
ATOM 876 C C . LEU A 1 106 ? 2.537 -17.75 -5.23 1 97.69 106 LEU A C 1
ATOM 878 O O . LEU A 1 106 ? 2.391 -18.312 -6.316 1 97.69 106 LEU A O 1
ATOM 882 N N . ILE A 1 107 ? 3.156 -18.25 -4.227 1 97.62 107 ILE A N 1
ATOM 883 C CA . ILE A 1 107 ? 3.613 -19.625 -4.184 1 97.62 107 ILE A CA 1
ATOM 884 C C . ILE A 1 107 ? 2.947 -20.359 -3.014 1 97.62 107 ILE A C 1
ATOM 886 O O . ILE A 1 107 ? 3.055 -19.922 -1.865 1 97.62 107 ILE A O 1
ATOM 890 N N . ILE A 1 108 ? 2.322 -21.406 -3.352 1 96.44 108 ILE A N 1
ATOM 891 C CA . ILE A 1 108 ? 1.605 -22.156 -2.318 1 96.44 108 ILE A CA 1
ATOM 892 C C . ILE A 1 108 ? 2.188 -23.562 -2.191 1 96.44 108 ILE A C 1
ATOM 894 O O . ILE A 1 108 ? 2.43 -24.234 -3.195 1 96.44 108 ILE A O 1
ATOM 898 N N . TYR A 1 109 ? 2.434 -23.969 -0.99 1 94.56 109 TYR A N 1
ATOM 899 C CA . TYR A 1 109 ? 2.777 -25.328 -0.623 1 94.56 109 TYR A CA 1
ATOM 900 C C . TYR A 1 109 ? 1.659 -25.969 0.187 1 94.56 109 TYR A C 1
ATOM 902 O O . TYR A 1 109 ? 1.539 -25.734 1.391 1 94.56 109 TYR A O 1
ATOM 910 N N . PRO A 1 110 ? 0.917 -26.766 -0.508 1 92.38 110 PRO A N 1
ATOM 911 C CA . PRO A 1 110 ? -0.228 -27.344 0.202 1 92.38 110 PRO A CA 1
ATOM 912 C C . PRO A 1 110 ? 0.188 -28.25 1.348 1 92.38 110 PRO A C 1
ATOM 914 O O . PRO A 1 110 ? -0.537 -28.375 2.338 1 92.38 110 PRO A O 1
ATOM 917 N N . ASP A 1 111 ? 1.284 -28.984 1.175 1 84.25 111 ASP A N 1
ATOM 918 C CA . ASP A 1 111 ? 1.76 -29.953 2.164 1 84.25 111 ASP A CA 1
ATOM 919 C C . ASP A 1 111 ? 3.252 -29.766 2.432 1 84.25 111 ASP A C 1
ATOM 921 O O . ASP A 1 111 ? 4.023 -30.734 2.344 1 84.25 111 ASP A O 1
ATOM 925 N N . ARG A 1 112 ? 3.609 -28.531 2.643 1 68.12 112 ARG A N 1
ATOM 926 C CA . ARG A 1 112 ? 5.055 -28.375 2.771 1 68.12 112 ARG A CA 1
ATOM 927 C C . ARG A 1 112 ? 5.633 -29.391 3.75 1 68.12 112 ARG A C 1
ATOM 929 O O . ARG A 1 112 ? 5.199 -29.469 4.902 1 68.12 112 ARG A O 1
ATOM 936 N N . ARG A 1 113 ? 6.266 -30.484 3.109 1 59.41 113 ARG A N 1
ATOM 937 C CA . ARG A 1 113 ? 6.891 -31.562 3.863 1 59.41 113 ARG A CA 1
ATOM 938 C C . ARG A 1 113 ? 8.055 -31.047 4.707 1 59.41 113 ARG A C 1
ATOM 940 O O . ARG A 1 113 ? 8.852 -30.234 4.234 1 59.41 113 ARG A O 1
ATOM 947 N N . ASP A 1 114 ? 7.836 -30.844 5.875 1 54.12 114 ASP A N 1
ATOM 948 C CA . ASP A 1 114 ? 9.086 -30.906 6.637 1 54.12 114 ASP A CA 1
ATOM 949 C C . ASP A 1 114 ? 9.727 -32.281 6.531 1 54.12 114 ASP A C 1
ATOM 951 O O . ASP A 1 114 ? 9.109 -33.219 6.043 1 54.12 114 ASP A O 1
ATOM 955 N N . SER A 1 115 ? 10.945 -32.594 7 1 49.47 115 SER A N 1
ATOM 956 C CA . SER A 1 115 ? 11.719 -33.812 6.902 1 49.47 115 SER A CA 1
ATOM 957 C C . SER A 1 115 ? 10.82 -35 6.574 1 49.47 115 SER A C 1
ATOM 959 O O . SER A 1 115 ? 11.023 -35.688 5.57 1 49.47 115 SER A O 1
ATOM 961 N N . GLU A 1 116 ? 10.469 -36 7.488 1 49.69 116 GLU A N 1
ATOM 962 C CA . GLU A 1 116 ? 9.977 -37.375 7.398 1 49.69 116 GLU A CA 1
ATOM 963 C C . GLU A 1 116 ? 8.469 -37.406 7.184 1 49.69 116 GLU A C 1
ATOM 965 O O . GLU A 1 116 ? 7.91 -38.469 6.824 1 49.69 116 GLU A O 1
ATOM 970 N N . ASN A 1 117 ? 7.637 -36.438 7.523 1 52.84 117 ASN A N 1
ATOM 971 C CA . ASN A 1 117 ? 6.184 -36.562 7.535 1 52.84 117 ASN A CA 1
ATOM 972 C C . ASN A 1 117 ? 5.508 -35.438 6.781 1 52.84 117 ASN A C 1
ATOM 974 O O . ASN A 1 117 ? 6.074 -34.344 6.656 1 52.84 117 ASN A O 1
ATOM 978 N N . LYS A 1 118 ? 4.426 -35.875 5.902 1 60.16 118 LYS A N 1
ATOM 979 C CA . LYS A 1 118 ? 3.57 -34.844 5.312 1 60.16 118 LYS A CA 1
ATOM 980 C C . LYS A 1 118 ? 3.338 -33.688 6.289 1 60.16 118 LYS A C 1
ATOM 982 O O . LYS A 1 118 ? 3.062 -33.906 7.469 1 60.16 118 LYS A O 1
ATOM 987 N N . GLY A 1 119 ? 3.547 -32.438 5.793 1 67.75 119 GLY A N 1
ATOM 988 C CA . GLY A 1 119 ? 3.469 -31.297 6.672 1 67.75 119 GLY A CA 1
ATOM 989 C C . GLY A 1 119 ? 2.055 -30.984 7.125 1 67.75 119 GLY A C 1
ATOM 990 O O . GLY A 1 119 ? 1.086 -31.406 6.488 1 67.75 119 GLY A O 1
ATOM 991 N N . ASP A 1 120 ? 1.862 -30.516 8.273 1 85.06 120 ASP A N 1
ATOM 992 C CA . ASP A 1 120 ? 0.576 -30.234 8.898 1 85.06 120 ASP A CA 1
ATOM 993 C C . ASP A 1 120 ? 0.15 -28.797 8.664 1 85.06 120 ASP A C 1
ATOM 995 O O . ASP A 1 120 ? -0.825 -28.312 9.258 1 85.06 120 ASP A O 1
ATOM 999 N N . HIS A 1 121 ? 0.92 -28.094 7.66 1 90.88 121 HIS A N 1
ATOM 1000 C CA . HIS A 1 121 ? 0.539 -26.719 7.406 1 90.88 121 HIS A CA 1
ATOM 1001 C C . HIS A 1 121 ? 0.578 -26.391 5.914 1 90.88 121 HIS A C 1
ATOM 1003 O O . HIS A 1 121 ? 1.272 -27.078 5.152 1 90.88 121 HIS A O 1
ATOM 1009 N N . VAL A 1 122 ? -0.212 -25.438 5.559 1 93.88 122 VAL A N 1
ATOM 1010 C CA . VAL A 1 122 ? -0.1 -24.812 4.246 1 93.88 122 VAL A CA 1
ATOM 1011 C C . VAL A 1 122 ? 0.815 -23.594 4.336 1 93.88 122 VAL A C 1
ATOM 1013 O O . VAL A 1 122 ? 0.675 -22.766 5.242 1 93.88 122 VAL A O 1
ATOM 1016 N N . SER A 1 123 ? 1.76 -23.531 3.469 1 94 123 SER A N 1
ATOM 1017 C CA . SER A 1 123 ? 2.652 -22.375 3.395 1 94 123 SER A CA 1
ATOM 1018 C C . SER A 1 123 ? 2.338 -21.516 2.18 1 94 123 SER A C 1
ATOM 1020 O O . SER A 1 123 ? 2.018 -22.031 1.108 1 94 123 SER A O 1
ATOM 1022 N N . VAL A 1 124 ? 2.373 -20.266 2.357 1 96.62 124 VAL A N 1
ATOM 1023 C CA . VAL A 1 124 ? 2.111 -19.328 1.272 1 96.62 124 VAL A CA 1
ATOM 1024 C C . VAL A 1 124 ? 3.205 -18.25 1.233 1 96.62 124 VAL A C 1
ATOM 1026 O O . VAL A 1 124 ? 3.537 -17.656 2.262 1 96.62 124 VAL A O 1
ATOM 1029 N N . TYR A 1 125 ? 3.699 -18.062 0.041 1 97.19 125 TYR A N 1
ATOM 1030 C CA . TYR A 1 125 ? 4.773 -17.094 -0.149 1 97.19 125 TYR A CA 1
ATOM 1031 C C . TYR A 1 125 ? 4.438 -16.125 -1.272 1 97.19 125 TYR A C 1
ATOM 1033 O O . TYR A 1 125 ? 3.611 -16.422 -2.137 1 97.19 125 TYR A O 1
ATOM 1041 N N . LEU A 1 126 ? 5 -14.938 -1.133 1 98.38 126 LEU A N 1
ATOM 1042 C CA . LEU A 1 126 ? 4.992 -13.938 -2.193 1 98.38 126 LEU A CA 1
ATOM 1043 C C . LEU A 1 126 ? 6.375 -13.797 -2.82 1 98.38 126 LEU A C 1
ATOM 1045 O O . LEU A 1 126 ? 7.371 -13.641 -2.111 1 98.38 126 LEU A O 1
ATOM 1049 N N . ALA A 1 127 ? 6.402 -13.914 -4.117 1 98.19 127 ALA A N 1
ATOM 1050 C CA . ALA A 1 127 ? 7.672 -13.766 -4.824 1 98.19 127 ALA A CA 1
ATOM 1051 C C . ALA A 1 127 ? 7.59 -12.656 -5.875 1 98.19 127 ALA A C 1
ATOM 1053 O O . ALA A 1 127 ? 6.539 -12.453 -6.48 1 98.19 127 ALA A O 1
ATOM 1054 N N . MET A 1 128 ? 8.664 -11.984 -6.023 1 97.06 128 MET A N 1
ATOM 1055 C CA . MET A 1 128 ? 8.758 -11.07 -7.164 1 97.06 128 MET A CA 1
ATOM 1056 C C . MET A 1 128 ? 8.914 -11.852 -8.469 1 97.06 128 MET A C 1
ATOM 1058 O O . MET A 1 128 ? 9.641 -12.844 -8.516 1 97.06 128 MET A O 1
ATOM 1062 N N . ALA A 1 129 ? 8.203 -11.398 -9.414 1 95.44 129 ALA A N 1
ATOM 1063 C CA . ALA A 1 129 ? 8.258 -12.047 -10.719 1 95.44 129 ALA A CA 1
ATOM 1064 C C . ALA A 1 129 ? 8.977 -11.164 -11.742 1 95.44 129 ALA A C 1
ATOM 1066 O O . ALA A 1 129 ? 9.148 -9.961 -11.516 1 95.44 129 ALA A O 1
ATOM 1067 N N . ASN A 1 130 ? 9.461 -11.805 -12.844 1 92.38 130 ASN A N 1
ATOM 1068 C CA . ASN A 1 130 ? 10.102 -11.109 -13.953 1 92.38 130 ASN A CA 1
ATOM 1069 C C . ASN A 1 130 ? 11.281 -10.258 -13.477 1 92.38 130 ASN A C 1
ATOM 1071 O O . ASN A 1 130 ? 11.383 -9.086 -13.828 1 92.38 130 ASN A O 1
ATOM 1075 N N . THR A 1 131 ? 12.07 -10.836 -12.664 1 92.56 131 THR A N 1
ATOM 1076 C CA . THR A 1 131 ? 13.156 -10.086 -12.055 1 92.56 131 THR A CA 1
ATOM 1077 C C . THR A 1 131 ? 14.352 -9.984 -13 1 92.56 131 THR A C 1
ATOM 1079 O O . THR A 1 131 ? 15.266 -9.195 -12.773 1 92.56 131 THR A O 1
ATOM 1082 N N . SER A 1 132 ? 14.32 -10.773 -14.094 1 89.5 132 SER A N 1
ATOM 1083 C CA . SER A 1 132 ? 15.414 -10.758 -15.055 1 89.5 132 SER A CA 1
ATOM 1084 C C . SER A 1 132 ? 15.523 -9.414 -15.758 1 89.5 132 SER A C 1
ATOM 1086 O O . SER A 1 132 ? 16.594 -9.055 -16.266 1 89.5 132 SER A O 1
ATOM 1088 N N . SER A 1 133 ? 14.43 -8.703 -15.812 1 89.31 133 SER A N 1
ATOM 1089 C CA . SER A 1 133 ? 14.414 -7.406 -16.484 1 89.31 133 SER A CA 1
ATOM 1090 C C . SER A 1 133 ? 14.945 -6.309 -15.562 1 89.31 133 SER A C 1
ATOM 1092 O O . SER A 1 133 ? 15.195 -5.188 -16 1 89.31 133 SER A O 1
ATOM 1094 N N . LEU A 1 134 ? 15.219 -6.645 -14.305 1 90.44 134 LEU A N 1
ATOM 1095 C CA . LEU A 1 134 ? 15.695 -5.672 -13.32 1 90.44 134 LEU A CA 1
ATOM 1096 C C . LEU A 1 134 ? 17.219 -5.68 -13.234 1 90.44 134 LEU A C 1
ATOM 1098 O O . LEU A 1 134 ? 17.859 -6.66 -13.617 1 90.44 134 LEU A O 1
ATOM 1102 N N . PRO A 1 135 ? 17.766 -4.586 -12.805 1 90.62 135 PRO A N 1
ATOM 1103 C CA . PRO A 1 135 ? 19.219 -4.586 -12.594 1 90.62 135 PRO A CA 1
ATOM 1104 C C . PRO A 1 135 ? 19.672 -5.672 -11.617 1 90.62 135 PRO A C 1
ATOM 1106 O O . PRO A 1 135 ? 18.875 -6.156 -10.812 1 90.62 135 PRO A O 1
ATOM 1109 N N . ALA A 1 136 ? 20.875 -6.109 -11.711 1 88.19 136 ALA A N 1
ATOM 1110 C CA . ALA A 1 136 ? 21.406 -7.191 -10.891 1 88.19 136 ALA A CA 1
ATOM 1111 C C . ALA A 1 136 ? 21.312 -6.859 -9.406 1 88.19 136 ALA A C 1
ATOM 1113 O O . ALA A 1 136 ? 21.156 -7.754 -8.57 1 88.19 136 ALA A O 1
ATOM 1114 N N . THR A 1 137 ? 21.375 -5.535 -9.023 1 91.31 137 THR A N 1
ATOM 1115 C CA . THR A 1 137 ? 21.375 -5.137 -7.621 1 91.31 137 THR A CA 1
ATOM 1116 C C . THR A 1 137 ? 20 -4.602 -7.211 1 91.31 137 THR A C 1
ATOM 1118 O O . THR A 1 137 ? 19.906 -3.744 -6.332 1 91.31 137 THR A O 1
ATOM 1121 N N . TRP A 1 138 ? 19 -5.152 -7.93 1 92.62 138 TRP A N 1
ATOM 1122 C CA . TRP A 1 138 ? 17.672 -4.609 -7.645 1 92.62 138 TRP A CA 1
ATOM 1123 C C . TRP A 1 138 ? 17.266 -4.902 -6.207 1 92.62 138 TRP A C 1
ATOM 1125 O O . TRP A 1 138 ? 17.656 -5.926 -5.637 1 92.62 138 TRP A O 1
ATOM 1135 N N . GLU A 1 139 ? 16.578 -3.865 -5.559 1 93.88 139 GLU A N 1
ATOM 1136 C CA . GLU A 1 139 ? 15.992 -3.971 -4.227 1 93.88 139 GLU A CA 1
ATOM 1137 C C . GLU A 1 139 ? 14.617 -3.311 -4.18 1 93.88 139 GLU A C 1
ATOM 1139 O O . GLU A 1 139 ? 14.438 -2.207 -4.699 1 93.88 139 GLU A O 1
ATOM 1144 N N . VAL A 1 140 ? 13.672 -4.078 -3.678 1 95.75 140 VAL A N 1
ATOM 1145 C CA . VAL A 1 140 ? 12.32 -3.547 -3.539 1 95.75 140 VAL A CA 1
ATOM 1146 C C . VAL A 1 140 ? 11.812 -3.797 -2.123 1 95.75 140 VAL A C 1
ATOM 1148 O O . VAL A 1 140 ? 11.828 -4.934 -1.642 1 95.75 140 VAL A O 1
ATOM 1151 N N . ASN A 1 141 ? 11.445 -2.732 -1.413 1 95.81 141 ASN A N 1
ATOM 1152 C CA . ASN A 1 141 ? 10.805 -2.863 -0.107 1 95.81 141 ASN A CA 1
ATOM 1153 C C . ASN A 1 141 ? 9.281 -2.84 -0.221 1 95.81 141 ASN A C 1
ATOM 1155 O O . ASN A 1 141 ? 8.727 -2.027 -0.96 1 95.81 141 ASN A O 1
ATOM 1159 N N . ALA A 1 142 ? 8.664 -3.816 0.436 1 96.69 142 ALA A N 1
ATOM 1160 C CA . ALA A 1 142 ? 7.211 -3.883 0.327 1 96.69 142 ALA A CA 1
ATOM 1161 C C . ALA A 1 142 ? 6.59 -4.465 1.596 1 96.69 142 ALA A C 1
ATOM 1163 O O . ALA A 1 142 ? 7.258 -5.18 2.348 1 96.69 142 ALA A O 1
ATOM 1164 N N . VAL A 1 143 ? 5.434 -4.027 1.885 1 95.44 143 VAL A N 1
ATOM 1165 C CA . VAL A 1 143 ? 4.547 -4.68 2.844 1 95.44 143 VAL A CA 1
ATOM 1166 C C . VAL A 1 143 ? 3.467 -5.461 2.102 1 95.44 143 VAL A C 1
ATOM 1168 O O . VAL A 1 143 ? 2.928 -4.988 1.098 1 95.44 143 VAL A O 1
ATOM 1171 N N . PHE A 1 144 ? 3.246 -6.723 2.557 1 96.81 144 PHE A N 1
ATOM 1172 C CA . PHE A 1 144 ? 2.221 -7.484 1.855 1 96.81 144 PHE A CA 1
ATOM 1173 C C . PHE A 1 144 ? 1.341 -8.242 2.842 1 96.81 144 PHE A C 1
ATOM 1175 O O . PHE A 1 144 ? 1.73 -8.461 3.992 1 96.81 144 PHE A O 1
ATOM 1182 N N . SER A 1 145 ? 0.167 -8.523 2.4 1 96.38 145 SER A N 1
ATOM 1183 C CA . SER A 1 145 ? -0.808 -9.328 3.133 1 96.38 145 SER A CA 1
ATOM 1184 C C . SER A 1 145 ? -1.248 -10.539 2.318 1 96.38 145 SER A C 1
ATOM 1186 O O . SER A 1 145 ? -1.425 -10.445 1.103 1 96.38 145 SER A O 1
ATOM 1188 N N . ILE A 1 146 ? -1.347 -11.641 3.016 1 97.31 146 ILE A N 1
ATOM 1189 C CA . ILE A 1 146 ? -1.965 -12.828 2.441 1 97.31 146 ILE A CA 1
ATOM 1190 C C . ILE A 1 146 ? -3.35 -13.039 3.051 1 97.31 146 ILE A C 1
ATOM 1192 O O . ILE A 1 146 ? -3.529 -12.883 4.262 1 97.31 146 ILE A O 1
ATOM 1196 N N . PHE A 1 147 ? -4.246 -13.43 2.191 1 96.81 147 PHE A N 1
ATOM 1197 C CA . PHE A 1 147 ? -5.641 -13.539 2.611 1 96.81 147 PHE A CA 1
ATOM 1198 C C . PHE A 1 147 ? -6.156 -14.961 2.408 1 96.81 147 PHE A C 1
ATOM 1200 O O . PHE A 1 147 ? -5.676 -15.68 1.528 1 96.81 147 PHE A O 1
ATOM 1207 N N . LEU A 1 148 ? -7.043 -15.312 3.211 1 97.75 148 LEU A N 1
ATOM 1208 C CA . LEU A 1 148 ? -7.828 -16.531 3.059 1 97.75 148 LEU A CA 1
ATOM 1209 C C . LEU A 1 148 ? -9.312 -16.25 3.275 1 97.75 148 LEU A C 1
ATOM 1211 O O . LEU A 1 148 ? -9.703 -15.719 4.316 1 97.75 148 LEU A O 1
ATOM 1215 N N . LEU A 1 149 ? -10.125 -16.609 2.342 1 97.56 149 LEU A N 1
ATOM 1216 C CA . LEU A 1 149 ? -11.555 -16.312 2.385 1 97.56 149 LEU A CA 1
ATOM 1217 C C . LEU A 1 149 ? -12.289 -17.266 3.312 1 97.56 149 LEU A C 1
ATOM 1219 O O . LEU A 1 149 ? -12.125 -18.484 3.211 1 97.56 149 LEU A O 1
ATOM 1223 N N . ASN A 1 150 ? -12.961 -16.703 4.234 1 95.75 150 ASN A N 1
ATOM 1224 C CA . ASN A 1 150 ? -13.992 -17.438 4.957 1 95.75 150 ASN A CA 1
ATOM 1225 C C . ASN A 1 150 ? -15.32 -17.438 4.203 1 95.75 150 ASN A C 1
ATOM 1227 O O . ASN A 1 150 ? -16.031 -16.422 4.191 1 95.75 150 ASN A O 1
ATOM 1231 N N . GLN A 1 151 ? -15.664 -18.484 3.658 1 96.12 151 GLN A N 1
ATOM 1232 C CA . GLN A 1 151 ? -16.781 -18.562 2.725 1 96.12 151 GLN A CA 1
ATOM 1233 C C . GLN A 1 151 ? -18.125 -18.594 3.465 1 96.12 151 GLN A C 1
ATOM 1235 O O . GLN A 1 151 ? -19.172 -18.375 2.869 1 96.12 151 GLN A O 1
ATOM 1240 N N . LYS A 1 152 ? -18.094 -18.891 4.691 1 93.75 152 LYS A N 1
ATOM 1241 C CA . LYS A 1 152 ? -19.297 -18.891 5.504 1 93.75 152 LYS A CA 1
ATOM 1242 C C . LYS A 1 152 ? -19.672 -17.484 5.934 1 93.75 152 LYS A C 1
ATOM 1244 O O . LYS A 1 152 ? -20.844 -17.109 5.91 1 93.75 152 LYS A O 1
ATOM 1249 N N . LEU A 1 153 ? -18.703 -16.734 6.312 1 93.75 153 LEU A N 1
ATOM 1250 C CA . LEU A 1 153 ? -18.938 -15.391 6.848 1 93.75 153 LEU A CA 1
ATOM 1251 C C . LEU A 1 153 ? -18.719 -14.336 5.773 1 93.75 153 LEU A C 1
ATOM 1253 O O . LEU A 1 153 ? -18.984 -13.156 5.996 1 93.75 153 LEU A O 1
ATOM 1257 N N . ASP A 1 154 ? -18.219 -14.727 4.668 1 94.5 154 ASP A N 1
ATOM 1258 C CA . ASP A 1 154 ? -17.953 -13.844 3.537 1 94.5 154 ASP A CA 1
ATOM 1259 C C . ASP A 1 154 ? -17.016 -12.711 3.936 1 94.5 154 ASP A C 1
ATOM 1261 O O . ASP A 1 154 ? -17.312 -11.539 3.719 1 94.5 154 ASP A O 1
ATOM 1265 N N . ASN A 1 155 ? -16 -12.992 4.582 1 94.56 155 ASN A N 1
ATOM 1266 C CA . ASN A 1 155 ? -14.906 -12.102 4.941 1 94.56 155 ASN A CA 1
ATOM 1267 C C . ASN A 1 155 ? -13.555 -12.805 4.844 1 94.56 155 ASN A C 1
ATOM 1269 O O . ASN A 1 155 ? -13.484 -13.977 4.48 1 94.56 155 ASN A O 1
ATOM 1273 N N . PHE A 1 156 ? -12.5 -12.062 5.035 1 95.19 156 PHE A N 1
ATOM 1274 C CA . PHE A 1 156 ? -11.172 -12.617 4.816 1 95.19 156 PHE A CA 1
ATOM 1275 C C . PHE A 1 156 ? -10.375 -12.656 6.113 1 95.19 156 PHE A C 1
ATOM 1277 O O . PHE A 1 156 ? -10.445 -11.727 6.922 1 95.19 156 PHE A O 1
ATOM 1284 N N . LEU A 1 157 ? -9.719 -13.75 6.324 1 94.94 157 LEU A N 1
ATOM 1285 C CA . LEU A 1 157 ? -8.57 -13.742 7.219 1 94.94 157 LEU A CA 1
ATOM 1286 C C . LEU A 1 157 ? -7.375 -13.055 6.566 1 94.94 157 LEU A C 1
ATOM 1288 O O . LEU A 1 157 ? -6.938 -13.453 5.484 1 94.94 157 LEU A O 1
ATOM 1292 N N . SER A 1 158 ? -6.906 -12.016 7.172 1 94 158 SER A N 1
ATOM 1293 C CA . SER A 1 158 ? -5.77 -11.273 6.637 1 94 158 SER A CA 1
ATOM 1294 C C . SER A 1 158 ? -4.543 -11.422 7.535 1 94 158 SER A C 1
ATOM 1296 O O . SER A 1 158 ? -4.621 -11.195 8.742 1 94 158 SER A O 1
ATOM 1298 N N . VAL A 1 159 ? -3.502 -11.844 6.938 1 93.81 159 VAL A N 1
ATOM 1299 C CA . VAL A 1 159 ? -2.229 -11.953 7.637 1 93.81 159 VAL A CA 1
ATOM 1300 C C . VAL A 1 159 ? -1.207 -11.008 7.016 1 93.81 159 VAL A C 1
ATOM 1302 O O . VAL A 1 159 ? -0.865 -11.141 5.836 1 93.81 159 VAL A O 1
ATOM 1305 N N . ARG A 1 160 ? -0.757 -10.078 7.848 1 92.88 160 ARG A N 1
ATOM 1306 C CA . ARG A 1 160 ? 0.179 -9.07 7.371 1 92.88 160 ARG A CA 1
ATOM 1307 C C . ARG A 1 160 ? 1.436 -9.031 8.234 1 92.88 160 ARG A C 1
ATOM 1309 O O . ARG A 1 160 ? 1.349 -8.977 9.461 1 92.88 160 ARG A O 1
ATOM 1316 N N . GLY A 1 161 ? 2.568 -9.047 7.566 1 89.19 161 GLY A N 1
ATOM 1317 C CA . GLY A 1 161 ? 3.826 -8.992 8.297 1 89.19 161 GLY A CA 1
ATOM 1318 C C . GLY A 1 161 ? 4.508 -7.637 8.203 1 89.19 161 GLY A C 1
ATOM 1319 O O . GLY A 1 161 ? 3.885 -6.648 7.805 1 89.19 161 GLY A O 1
ATOM 1320 N N . ARG A 1 162 ? 5.715 -7.598 8.656 1 90.88 162 ARG A N 1
ATOM 1321 C CA . ARG A 1 162 ? 6.543 -6.395 8.602 1 90.88 162 ARG A CA 1
ATOM 1322 C C . ARG A 1 162 ? 6.961 -6.086 7.168 1 90.88 162 ARG A C 1
ATOM 1324 O O . ARG A 1 162 ? 6.793 -6.918 6.273 1 90.88 162 ARG A O 1
ATOM 1331 N N . ALA A 1 163 ? 7.453 -4.91 7.039 1 93.19 163 ALA A N 1
ATOM 1332 C CA . ALA A 1 163 ? 8.031 -4.574 5.738 1 93.19 163 ALA A CA 1
ATOM 1333 C C . ALA A 1 163 ? 9.195 -5.5 5.402 1 93.19 163 ALA A C 1
ATOM 1335 O O . ALA A 1 163 ? 10.008 -5.824 6.27 1 93.19 163 ALA A O 1
ATOM 1336 N N . ARG A 1 164 ? 9.219 -5.992 4.18 1 94.38 164 ARG A N 1
ATOM 1337 C CA . ARG A 1 164 ? 10.25 -6.93 3.756 1 94.38 164 ARG A CA 1
ATOM 1338 C C . ARG A 1 164 ? 11.039 -6.379 2.572 1 94.38 164 ARG A C 1
ATOM 1340 O O . ARG A 1 164 ? 10.484 -5.68 1.722 1 94.38 164 ARG A O 1
ATOM 1347 N N . ARG A 1 165 ? 12.312 -6.742 2.625 1 95.5 165 ARG A N 1
ATOM 1348 C CA . ARG A 1 165 ? 13.211 -6.367 1.54 1 95.5 165 ARG A CA 1
ATOM 1349 C C . ARG A 1 165 ? 13.359 -7.504 0.534 1 95.5 165 ARG A C 1
ATOM 1351 O O . ARG A 1 165 ? 13.844 -8.586 0.876 1 95.5 165 ARG A O 1
ATOM 1358 N N . PHE A 1 166 ? 12.898 -7.297 -0.734 1 96.62 166 PHE A N 1
ATOM 1359 C CA . PHE A 1 166 ? 13.07 -8.242 -1.833 1 96.62 166 PHE A CA 1
ATOM 1360 C C . PHE A 1 166 ? 14.289 -7.887 -2.668 1 96.62 166 PHE A C 1
ATOM 1362 O O . PHE A 1 166 ? 14.492 -6.723 -3.029 1 96.62 166 PHE A O 1
ATOM 1369 N N . HIS A 1 167 ? 15.078 -8.844 -2.922 1 95.88 167 HIS A N 1
ATOM 1370 C CA . HIS A 1 167 ? 16.25 -8.641 -3.773 1 95.88 167 HIS A CA 1
ATOM 1371 C C . HIS A 1 167 ? 16.672 -9.945 -4.43 1 95.88 167 HIS A C 1
ATOM 1373 O O . HIS A 1 167 ? 16.094 -11 -4.172 1 95.88 167 HIS A O 1
ATOM 1379 N N . ALA A 1 168 ? 17.656 -9.914 -5.219 1 93.38 168 ALA A N 1
ATOM 1380 C CA . ALA A 1 168 ? 18.016 -11.039 -6.082 1 93.38 168 ALA A CA 1
ATOM 1381 C C . ALA A 1 168 ? 18.328 -12.281 -5.262 1 93.38 168 ALA A C 1
ATOM 1383 O O . ALA A 1 168 ? 18 -13.398 -5.668 1 93.38 168 ALA A O 1
ATOM 1384 N N . LEU A 1 169 ? 18.938 -12.172 -4.098 1 92.94 169 LEU A N 1
ATOM 1385 C CA . LEU A 1 169 ? 19.328 -13.305 -3.277 1 92.94 169 LEU A CA 1
ATOM 1386 C C . LEU A 1 169 ? 18.172 -13.773 -2.402 1 92.94 169 LEU A C 1
ATOM 1388 O O . LEU A 1 169 ? 18.203 -14.875 -1.847 1 92.94 169 LEU A O 1
ATOM 1392 N N . HIS A 1 170 ? 17.219 -12.898 -2.219 1 94.94 170 HIS A N 1
ATOM 1393 C CA . HIS A 1 170 ? 16.047 -13.234 -1.427 1 94.94 170 HIS A CA 1
ATOM 1394 C C . HIS A 1 170 ? 14.781 -12.664 -2.055 1 94.94 170 HIS A C 1
ATOM 1396 O O . HIS A 1 170 ? 14.211 -11.703 -1.541 1 94.94 170 HIS A O 1
ATOM 1402 N N . PRO A 1 171 ? 14.32 -13.297 -3.137 1 95.88 171 PRO A N 1
ATOM 1403 C CA . PRO A 1 171 ? 13.258 -12.711 -3.953 1 95.88 171 PRO A CA 1
ATOM 1404 C C . PRO A 1 171 ? 11.859 -13.078 -3.453 1 95.88 171 PRO A C 1
ATOM 1406 O O . PRO A 1 171 ? 10.859 -12.734 -4.094 1 95.88 171 PRO A O 1
ATOM 1409 N N . GLU A 1 172 ? 11.812 -13.852 -2.336 1 97 172 GLU A N 1
ATOM 1410 C CA . GLU A 1 172 ? 10.5 -14.266 -1.853 1 97 172 GLU A CA 1
ATOM 1411 C C . GLU A 1 172 ? 10.422 -14.195 -0.33 1 97 172 GLU A C 1
ATOM 1413 O O . GLU A 1 172 ? 11.43 -14.359 0.356 1 97 172 GLU A O 1
ATOM 1418 N N . TRP A 1 173 ? 9.242 -13.836 0.152 1 96.25 173 TRP A N 1
ATOM 1419 C CA . TRP A 1 173 ? 8.898 -13.852 1.568 1 96.25 173 TRP A CA 1
ATOM 1420 C C . TRP A 1 173 ? 7.504 -14.445 1.779 1 96.25 173 TRP A C 1
ATOM 1422 O O . TRP A 1 173 ? 6.672 -14.422 0.871 1 96.25 173 TRP A O 1
ATOM 1432 N N . GLY A 1 174 ? 7.305 -15.016 2.947 1 94.75 174 GLY A N 1
ATOM 1433 C CA . GLY A 1 174 ? 5.965 -15.516 3.207 1 94.75 174 GLY A CA 1
ATOM 1434 C C . GLY A 1 174 ? 5.828 -16.172 4.566 1 94.75 174 GLY A C 1
ATOM 1435 O O . GLY A 1 174 ? 6.535 -15.812 5.512 1 94.75 174 GLY A O 1
ATOM 1436 N N . PHE A 1 175 ? 4.824 -16.953 4.664 1 92.69 175 PHE A N 1
ATOM 1437 C CA . PHE A 1 175 ? 4.453 -17.625 5.91 1 92.69 175 PHE A CA 1
ATOM 1438 C C . PHE A 1 175 ? 4.535 -19.141 5.758 1 92.69 175 PHE A C 1
ATOM 1440 O O . PHE A 1 175 ? 3.686 -19.75 5.109 1 92.69 175 PHE A O 1
ATOM 1447 N N . SER A 1 176 ? 5.531 -19.719 6.418 1 89.69 176 SER A N 1
ATOM 1448 C CA . SER A 1 176 ? 5.754 -21.156 6.301 1 89.69 176 SER A CA 1
ATOM 1449 C C . SER A 1 176 ? 4.625 -21.953 6.957 1 89.69 176 SER A C 1
ATOM 1451 O O . SER A 1 176 ? 4.328 -23.078 6.551 1 89.69 176 SER A O 1
ATOM 1453 N N . LYS A 1 177 ? 4.059 -21.344 7.977 1 89.31 177 LYS A N 1
ATOM 1454 C CA . LYS A 1 177 ? 2.912 -21.953 8.656 1 89.31 177 LYS A CA 1
ATOM 1455 C C . LYS A 1 177 ? 1.7 -21.016 8.609 1 89.31 177 LYS A C 1
ATOM 1457 O O . LYS A 1 177 ? 1.146 -20.656 9.648 1 89.31 177 LYS A O 1
ATOM 1462 N N . PHE A 1 178 ? 1.271 -20.828 7.457 1 93.06 178 PHE A N 1
ATOM 1463 C CA . PHE A 1 178 ? 0.188 -19.875 7.25 1 93.06 178 PHE A CA 1
ATOM 1464 C C . PHE A 1 178 ? -1.095 -20.359 7.918 1 93.06 178 PHE A C 1
ATOM 1466 O O . PHE A 1 178 ? -1.751 -19.609 8.633 1 93.06 178 PHE A O 1
ATOM 1473 N N . ILE A 1 179 ? -1.423 -21.578 7.625 1 92.69 179 ILE A N 1
ATOM 1474 C CA . ILE A 1 179 ? -2.588 -22.172 8.266 1 92.69 179 ILE A CA 1
ATOM 1475 C C . ILE A 1 179 ? -2.375 -23.672 8.43 1 92.69 179 ILE A C 1
ATOM 1477 O O . ILE A 1 179 ? -1.812 -24.328 7.547 1 92.69 179 ILE A O 1
ATOM 1481 N N . SER A 1 180 ? -2.809 -24.156 9.539 1 91.12 180 SER A N 1
ATOM 1482 C CA . SER A 1 180 ? -2.734 -25.594 9.711 1 91.12 180 SER A CA 1
ATOM 1483 C C . SER A 1 180 ? -3.75 -26.312 8.828 1 91.12 180 SER A C 1
ATOM 1485 O O . SER A 1 180 ? -4.844 -25.797 8.586 1 91.12 180 SER A O 1
ATOM 1487 N N . LYS A 1 181 ? -3.416 -27.531 8.484 1 91.38 181 LYS A N 1
ATOM 1488 C CA . LYS A 1 181 ? -4.348 -28.328 7.688 1 91.38 181 LYS A CA 1
ATOM 1489 C C . LYS A 1 181 ? -5.633 -28.594 8.461 1 91.38 181 LYS A C 1
ATOM 1491 O O . LYS A 1 181 ? -6.723 -28.609 7.883 1 91.38 181 LYS A O 1
ATOM 1496 N N . LYS A 1 182 ? -5.5 -28.781 9.68 1 90.44 182 LYS A N 1
ATOM 1497 C CA . LYS A 1 182 ? -6.66 -29.016 10.539 1 90.44 182 LYS A CA 1
ATOM 1498 C C . LYS A 1 182 ? -7.613 -27.828 10.5 1 90.44 182 LYS A C 1
ATOM 1500 O O . LYS A 1 182 ? -8.82 -28 10.32 1 90.44 182 LYS A O 1
ATOM 1505 N N . SER A 1 183 ? -7.066 -26.656 10.648 1 92.25 183 SER A N 1
ATOM 1506 C CA . SER A 1 183 ? -7.883 -25.453 10.641 1 92.25 183 SER A CA 1
ATOM 1507 C C . SER A 1 183 ? -8.484 -25.203 9.266 1 92.25 183 SER A C 1
ATOM 1509 O O . SER A 1 183 ? -9.633 -24.766 9.156 1 92.25 183 SER A O 1
ATOM 1511 N N . LEU A 1 184 ? -7.758 -25.484 8.297 1 94.94 184 LEU A N 1
ATOM 1512 C CA . LEU A 1 184 ? -8.219 -25.25 6.93 1 94.94 184 LEU A CA 1
ATOM 1513 C C . LEU A 1 184 ? -9.391 -26.172 6.594 1 94.94 184 LEU A C 1
ATOM 1515 O O . LEU A 1 184 ? -10.359 -25.734 5.965 1 94.94 184 LEU A O 1
ATOM 1519 N N . THR A 1 185 ? -9.344 -27.391 7.062 1 94.25 185 THR A N 1
ATOM 1520 C CA . THR A 1 185 ? -10.305 -28.391 6.613 1 94.25 185 THR A CA 1
ATOM 1521 C C . THR A 1 185 ? -11.484 -28.484 7.578 1 94.25 185 THR A C 1
ATOM 1523 O O . THR A 1 185 ? -12.508 -29.094 7.262 1 94.25 185 THR A O 1
ATOM 1526 N N . ASP A 1 186 ? -11.32 -27.844 8.727 1 93.44 186 ASP A N 1
ATOM 1527 C CA . ASP A 1 186 ? -12.438 -27.828 9.664 1 93.44 186 ASP A CA 1
ATOM 1528 C C . ASP A 1 186 ? -13.641 -27.094 9.07 1 93.44 186 ASP A C 1
ATOM 1530 O O . ASP A 1 186 ? -13.586 -25.891 8.812 1 93.44 186 ASP A O 1
ATOM 1534 N N . PRO A 1 187 ? -14.719 -27.844 8.883 1 93.12 187 PRO A N 1
ATOM 1535 C CA . PRO A 1 187 ? -15.891 -27.234 8.227 1 93.12 187 PRO A CA 1
ATOM 1536 C C . PRO A 1 187 ? -16.453 -26.047 9.016 1 93.12 187 PRO A C 1
ATOM 1538 O O . PRO A 1 187 ? -17.078 -25.172 8.43 1 93.12 187 PRO A O 1
ATOM 1541 N N . SER A 1 188 ? -16.219 -25.953 10.219 1 92.69 188 SER A N 1
ATOM 1542 C CA . SER A 1 188 ? -16.75 -24.891 11.047 1 92.69 188 SER A CA 1
ATOM 1543 C C . SER A 1 188 ? -16.062 -23.562 10.75 1 92.69 188 SER A C 1
ATOM 1545 O O . SER A 1 188 ? -16.641 -22.484 10.961 1 92.69 188 SER A O 1
ATOM 1547 N N . ASN A 1 189 ? -14.883 -23.594 10.242 1 92.19 189 ASN A N 1
ATOM 1548 C CA . ASN A 1 189 ? -14.117 -22.375 10.008 1 92.19 189 ASN A CA 1
ATOM 1549 C C . ASN A 1 189 ? -14.508 -21.703 8.688 1 92.19 189 ASN A C 1
ATOM 1551 O O . ASN A 1 189 ? -14.398 -20.484 8.547 1 92.19 189 ASN A O 1
ATOM 1555 N N . GLY A 1 190 ? -14.875 -22.516 7.719 1 95.81 190 GLY A N 1
ATOM 1556 C CA . GLY A 1 190 ? -15.406 -21.969 6.48 1 95.81 190 GLY A CA 1
ATOM 1557 C C . GLY A 1 190 ? -14.328 -21.656 5.461 1 95.81 190 GLY A C 1
ATOM 1558 O O . GLY A 1 190 ? -14.602 -21.031 4.438 1 95.81 190 GLY A O 1
ATOM 1559 N N . TYR A 1 191 ? -13.102 -22.062 5.641 1 97 191 TYR A N 1
ATOM 1560 C CA . TYR A 1 191 ? -12 -21.75 4.73 1 97 191 TYR A CA 1
ATOM 1561 C C . TYR A 1 191 ? -11.984 -22.703 3.551 1 97 191 TYR A C 1
ATOM 1563 O O . TYR A 1 191 ? -11.516 -22.359 2.465 1 97 191 TYR A O 1
ATOM 1571 N N . LEU A 1 192 ? -12.438 -23.891 3.82 1 97.62 192 LEU A N 1
ATOM 1572 C CA . LEU A 1 192 ? -12.586 -24.906 2.777 1 97.62 192 LEU A CA 1
ATOM 1573 C C . LEU A 1 192 ? -14.031 -25.375 2.676 1 97.62 192 LEU A C 1
ATOM 1575 O O . LEU A 1 192 ? -14.539 -26.047 3.576 1 97.62 192 LEU A O 1
ATOM 1579 N N . VAL A 1 193 ? -14.688 -24.984 1.626 1 97.44 193 VAL A N 1
ATOM 1580 C CA . VAL A 1 193 ? -16.078 -25.344 1.394 1 97.44 193 VAL A CA 1
ATOM 1581 C C . VAL A 1 193 ? -16.219 -26.047 0.045 1 97.44 193 VAL A C 1
ATOM 1583 O O . VAL A 1 193 ? -15.789 -25.516 -0.984 1 97.44 193 VAL A O 1
ATOM 1586 N N . ASP A 1 194 ? -16.812 -27.219 0.031 1 96.62 194 ASP A N 1
ATOM 1587 C CA . ASP A 1 194 ? -16.906 -28.031 -1.176 1 96.62 194 ASP A CA 1
ATOM 1588 C C . ASP A 1 194 ? -15.531 -28.234 -1.814 1 96.62 194 ASP A C 1
ATOM 1590 O O . ASP A 1 194 ? -15.383 -28.109 -3.031 1 96.62 194 ASP A O 1
ATOM 1594 N N . ASP A 1 195 ? -14.523 -28.359 -0.941 1 96.44 195 ASP A N 1
ATOM 1595 C CA . ASP A 1 195 ? -13.133 -28.625 -1.294 1 96.44 195 ASP A CA 1
ATOM 1596 C C . ASP A 1 195 ? -12.539 -27.469 -2.102 1 96.44 195 ASP A C 1
ATOM 1598 O O . ASP A 1 195 ? -11.664 -27.672 -2.939 1 96.44 195 ASP A O 1
ATOM 1602 N N . LYS A 1 196 ? -13.188 -26.312 -1.912 1 97.69 196 LYS A N 1
ATOM 1603 C CA . LYS A 1 196 ? -12.703 -25.094 -2.557 1 97.69 196 LYS A CA 1
ATOM 1604 C C . LYS A 1 196 ? -12.18 -24.094 -1.524 1 97.69 196 LYS A C 1
ATOM 1606 O O . LYS A 1 196 ? -12.773 -23.938 -0.452 1 97.69 196 LYS A O 1
ATOM 1611 N N . CYS A 1 197 ? -11.086 -23.438 -1.837 1 97.81 197 CYS A N 1
ATOM 1612 C CA . CYS A 1 197 ? -10.578 -22.344 -0.999 1 97.81 197 CYS A CA 1
ATOM 1613 C C . CYS A 1 197 ? -10.078 -21.188 -1.85 1 97.81 197 CYS A C 1
ATOM 1615 O O . CYS A 1 197 ? -9.812 -21.359 -3.041 1 97.81 197 CYS A O 1
ATOM 1617 N N . VAL A 1 198 ? -10.047 -20.031 -1.284 1 97.94 198 VAL A N 1
ATOM 1618 C CA . VAL A 1 198 ? -9.656 -18.828 -2.004 1 97.94 198 VAL A CA 1
ATOM 1619 C C . VAL A 1 198 ? -8.609 -18.047 -1.201 1 97.94 198 VAL A C 1
ATOM 1621 O O . VAL A 1 198 ? -8.875 -17.625 -0.075 1 97.94 198 VAL A O 1
ATOM 1624 N N . PHE A 1 199 ? -7.469 -17.922 -1.787 1 97.88 199 PHE A N 1
ATOM 1625 C CA . PHE A 1 199 ? -6.41 -17.094 -1.229 1 97.88 199 PHE A CA 1
ATOM 1626 C C . PHE A 1 199 ? -6.387 -15.719 -1.894 1 97.88 199 PHE A C 1
ATOM 1628 O O . PHE A 1 199 ? -7.031 -15.516 -2.924 1 97.88 199 PHE A O 1
ATOM 1635 N N . GLY A 1 200 ? -5.715 -14.797 -1.286 1 96.62 200 GLY A N 1
ATOM 1636 C CA . GLY A 1 200 ? -5.543 -13.469 -1.854 1 96.62 200 GLY A CA 1
ATOM 1637 C C . GLY A 1 200 ? -4.227 -12.82 -1.472 1 96.62 200 GLY A C 1
ATOM 1638 O O . GLY A 1 200 ? -3.516 -13.32 -0.596 1 96.62 200 GLY A O 1
ATOM 1639 N N . ALA A 1 201 ? -3.955 -11.742 -2.211 1 97.12 201 ALA A N 1
ATOM 1640 C CA . ALA A 1 201 ? -2.715 -11.023 -1.933 1 97.12 201 ALA A CA 1
ATOM 1641 C C . ALA A 1 201 ? -2.895 -9.523 -2.135 1 97.12 201 ALA A C 1
ATOM 1643 O O . ALA A 1 201 ? -3.658 -9.094 -3.004 1 97.12 201 ALA A O 1
ATOM 1644 N N . GLU A 1 202 ? -2.283 -8.906 -1.336 1 96.88 202 GLU A N 1
ATOM 1645 C CA . GLU A 1 202 ? -2.156 -7.449 -1.396 1 96.88 202 GLU A CA 1
ATOM 1646 C C . GLU A 1 202 ? -0.719 -7.012 -1.133 1 96.88 202 GLU A C 1
ATOM 1648 O O . GLU A 1 202 ? -0.098 -7.445 -0.162 1 96.88 202 GLU A O 1
ATOM 1653 N N . VAL A 1 203 ? -0.16 -6.199 -2.113 1 96.88 203 VAL A N 1
ATOM 1654 C CA . VAL A 1 203 ? 1.234 -5.785 -2.002 1 96.88 203 VAL A CA 1
ATOM 1655 C C . VAL A 1 203 ? 1.327 -4.262 -2.066 1 96.88 203 VAL A C 1
ATOM 1657 O O . VAL A 1 203 ? 0.779 -3.637 -2.979 1 96.88 203 VAL A O 1
ATOM 1660 N N . PHE A 1 204 ? 1.993 -3.695 -1.115 1 95.56 204 PHE A N 1
ATOM 1661 C CA . PHE A 1 204 ? 2.266 -2.264 -1.093 1 95.56 204 PHE A CA 1
ATOM 1662 C C . PHE A 1 204 ? 3.764 -1.995 -1.151 1 95.56 204 PHE A C 1
ATOM 1664 O O . PHE A 1 204 ? 4.484 -2.252 -0.185 1 95.56 204 PHE A O 1
ATOM 1671 N N . VAL A 1 205 ? 4.152 -1.469 -2.262 1 96.31 205 VAL A N 1
ATOM 1672 C CA . VAL A 1 205 ? 5.57 -1.176 -2.465 1 96.31 205 VAL A CA 1
ATOM 1673 C C . VAL A 1 205 ? 5.93 0.141 -1.78 1 96.31 205 VAL A C 1
ATOM 1675 O O . VAL A 1 205 ? 5.184 1.119 -1.873 1 96.31 205 VAL A O 1
ATOM 1678 N N . ILE A 1 206 ? 6.996 0.155 -1.063 1 95.25 206 ILE A N 1
ATOM 1679 C CA . ILE A 1 206 ? 7.465 1.332 -0.34 1 95.25 206 ILE A CA 1
ATOM 1680 C C . ILE A 1 206 ? 8.398 2.146 -1.23 1 95.25 206 ILE A C 1
ATOM 1682 O O . ILE A 1 206 ? 9.477 1.676 -1.604 1 95.25 206 ILE A O 1
ATOM 1686 N N . LYS A 1 207 ? 7.969 3.35 -1.661 1 89.25 207 LYS A N 1
ATOM 1687 C CA . LYS A 1 207 ? 8.766 4.289 -2.445 1 89.25 207 LYS A CA 1
ATOM 1688 C C . LYS A 1 207 ? 8.969 5.602 -1.694 1 89.25 207 LYS A C 1
ATOM 1690 O O . LYS A 1 207 ? 8.008 6.215 -1.233 1 89.25 207 LYS A O 1
ATOM 1695 N N . SER A 1 208 ? 10.148 5.953 -1.435 1 81.69 208 SER A N 1
ATOM 1696 C CA . SER A 1 208 ? 10.438 7.145 -0.644 1 81.69 208 SER A CA 1
ATOM 1697 C C . SER A 1 208 ? 10.266 8.414 -1.474 1 81.69 208 SER A C 1
ATOM 1699 O O . SER A 1 208 ? 11.242 8.953 -2 1 81.69 208 SER A O 1
ATOM 1701 N N . GLN A 1 209 ? 9.133 8.797 -1.945 1 73.88 209 GLN A N 1
ATOM 1702 C CA . GLN A 1 209 ? 8.875 10.023 -2.693 1 73.88 209 GLN A CA 1
ATOM 1703 C C . GLN A 1 209 ? 7.934 10.945 -1.927 1 73.88 209 GLN A C 1
ATOM 1705 O O . GLN A 1 209 ? 6.832 11.242 -2.393 1 73.88 209 GLN A O 1
ATOM 1710 N N . GLY A 1 210 ? 8.375 11.328 -0.862 1 79.31 210 GLY A N 1
ATOM 1711 C CA . GLY A 1 210 ? 7.305 12.008 -0.149 1 79.31 210 GLY A CA 1
ATOM 1712 C C . GLY A 1 210 ? 7.586 13.477 0.099 1 79.31 210 GLY A C 1
ATOM 1713 O O . GLY A 1 210 ? 8.617 13.992 -0.324 1 79.31 210 GLY A O 1
ATOM 1714 N N . THR A 1 211 ? 6.637 14.242 0.506 1 89.38 211 THR A N 1
ATOM 1715 C CA . THR A 1 211 ? 6.609 15.641 0.919 1 89.38 211 THR A CA 1
ATOM 1716 C C . THR A 1 211 ? 7.199 15.805 2.316 1 89.38 211 THR A C 1
ATOM 1718 O O . THR A 1 211 ? 7.008 14.945 3.182 1 89.38 211 THR A O 1
ATOM 1721 N N . ILE A 1 212 ? 8.039 16.859 2.406 1 93.25 212 ILE A N 1
ATOM 1722 C CA . ILE A 1 212 ? 8.586 17.156 3.727 1 93.25 212 ILE A CA 1
ATOM 1723 C C . ILE A 1 212 ? 8.062 18.516 4.211 1 93.25 212 ILE A C 1
ATOM 1725 O O . ILE A 1 212 ? 8.148 19.516 3.498 1 93.25 212 ILE A O 1
ATOM 1729 N N . GLU A 1 213 ? 7.473 18.547 5.312 1 95.56 213 GLU A N 1
ATOM 1730 C CA . GLU A 1 213 ? 7.062 19.781 5.969 1 95.56 213 GLU A CA 1
ATOM 1731 C C . GLU A 1 213 ? 7.883 20.031 7.234 1 95.56 213 GLU A C 1
ATOM 1733 O O . GLU A 1 213 ? 8.156 19.109 7.996 1 95.56 213 GLU A O 1
ATOM 1738 N N . CYS A 1 214 ? 8.281 21.266 7.406 1 96 214 CYS A N 1
ATOM 1739 C CA . CYS A 1 214 ? 9.023 21.656 8.594 1 96 214 CYS A CA 1
ATOM 1740 C C . CYS A 1 214 ? 8.281 22.75 9.367 1 96 214 CYS A C 1
ATOM 1742 O O . CYS A 1 214 ? 7.969 23.797 8.82 1 96 214 CYS A O 1
ATOM 1744 N N . LEU A 1 215 ? 7.969 22.453 10.539 1 96.25 215 LEU A N 1
ATOM 1745 C CA . LEU A 1 215 ? 7.375 23.422 11.453 1 96.25 215 LEU A CA 1
ATOM 1746 C C . LEU A 1 215 ? 8.414 23.938 12.445 1 96.25 215 LEU A C 1
ATOM 1748 O O . LEU A 1 215 ? 9.031 23.156 13.172 1 96.25 215 LEU A O 1
ATOM 1752 N N . SER A 1 216 ? 8.594 25.203 12.469 1 94.31 216 SER A N 1
ATOM 1753 C CA . SER A 1 216 ? 9.523 25.844 13.391 1 94.31 216 SER A CA 1
ATOM 1754 C C . SER A 1 216 ? 8.805 26.781 14.344 1 94.31 216 SER A C 1
ATOM 1756 O O . SER A 1 216 ? 8.164 27.75 13.914 1 94.31 216 SER A O 1
ATOM 1758 N N . ILE A 1 217 ? 8.82 26.484 15.586 1 94 217 ILE A N 1
ATOM 1759 C CA . ILE A 1 217 ? 8.266 27.391 16.594 1 94 217 ILE A CA 1
ATOM 1760 C C . ILE A 1 217 ? 9.312 28.438 16.969 1 94 217 ILE A C 1
ATOM 1762 O O . ILE A 1 217 ? 10.461 28.094 17.281 1 94 217 ILE A O 1
ATOM 1766 N N . LEU A 1 218 ? 8.75 29.672 16.844 1 88.94 218 LEU A N 1
ATOM 1767 C CA . LEU A 1 218 ? 9.672 30.781 17.062 1 88.94 218 LEU A CA 1
ATOM 1768 C C . LEU A 1 218 ? 9.516 31.344 18.469 1 88.94 218 LEU A C 1
ATOM 1770 O O . LEU A 1 218 ? 8.406 31.375 19.016 1 88.94 218 LEU A O 1
ATOM 1774 N N . ASN A 1 219 ?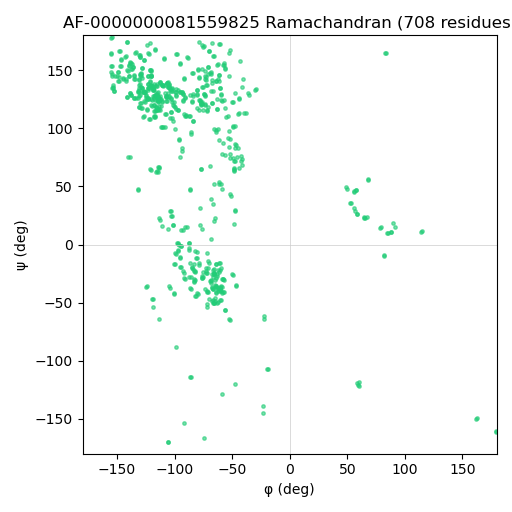 10.234 31.078 19.406 1 77.69 219 ASN A N 1
ATOM 1775 C CA . ASN A 1 219 ? 10.188 31.719 20.719 1 77.69 219 ASN A CA 1
ATOM 1776 C C . ASN A 1 219 ? 10.445 33.219 20.625 1 77.69 219 ASN A C 1
ATOM 1778 O O . ASN A 1 219 ? 11.367 33.75 21.25 1 77.69 219 ASN A O 1
ATOM 1782 N N . ALA A 1 220 ? 9.602 33.812 19.688 1 74 220 ALA A N 1
ATOM 1783 C CA . ALA A 1 220 ? 9.852 35.219 19.531 1 74 220 ALA A CA 1
ATOM 1784 C C . ALA A 1 220 ? 9.328 36.031 20.734 1 74 220 ALA A C 1
ATOM 1786 O O . ALA A 1 220 ? 8.227 35.75 21.219 1 74 220 ALA A O 1
ATOM 1787 N N . GLU A 1 221 ? 10.227 36.812 21.219 1 76.12 221 GLU A N 1
ATOM 1788 C CA . GLU A 1 221 ? 9.836 37.625 22.375 1 76.12 221 GLU A CA 1
ATOM 1789 C C . GLU A 1 221 ? 9.5 39.062 21.953 1 76.12 221 GLU A C 1
ATOM 1791 O O . GLU A 1 221 ? 8.812 39.781 22.672 1 76.12 221 GLU A O 1
ATOM 1796 N N . VAL A 1 222 ? 9.922 39.438 20.75 1 86.56 222 VAL A N 1
ATOM 1797 C CA . VAL A 1 222 ? 9.703 40.844 20.391 1 86.56 222 VAL A CA 1
ATOM 1798 C C . VAL A 1 222 ? 8.727 40.906 19.219 1 86.56 222 VAL A C 1
ATOM 1800 O O . VAL A 1 222 ? 9.023 40.438 18.109 1 86.56 222 VAL A O 1
ATOM 1803 N N . PRO A 1 223 ? 7.668 41.469 19.406 1 93.12 223 PRO A N 1
ATOM 1804 C CA . PRO A 1 223 ? 6.691 41.656 18.312 1 93.12 223 PRO A CA 1
ATOM 1805 C C . PRO A 1 223 ? 7.039 42.812 17.391 1 93.12 223 PRO A C 1
ATOM 1807 O O . PRO A 1 223 ? 7.793 43.688 17.766 1 93.12 223 PRO A O 1
ATOM 1810 N N . TYR A 1 224 ? 6.652 42.688 16.203 1 92.81 224 TYR A N 1
ATOM 1811 C CA . TYR A 1 224 ? 6.656 43.844 15.297 1 92.81 224 TYR A CA 1
ATOM 1812 C C . TYR A 1 224 ? 5.629 44.875 15.727 1 92.81 224 TYR A C 1
ATOM 1814 O O . TYR A 1 224 ? 4.445 44.562 15.883 1 92.81 224 TYR A O 1
ATOM 1822 N N . LYS A 1 225 ? 6.156 46.031 15.969 1 95.25 225 LYS A N 1
ATOM 1823 C CA . LYS A 1 225 ? 5.281 47.125 16.359 1 95.25 225 LYS A CA 1
ATOM 1824 C C . LYS A 1 225 ? 5.445 48.312 15.414 1 95.25 225 LYS A C 1
ATOM 1826 O O . LYS A 1 225 ? 6.562 48.656 15.023 1 95.25 225 LYS A O 1
ATOM 1831 N N . HIS A 1 226 ? 4.301 48.844 15.023 1 96.69 226 HIS A N 1
ATOM 1832 C CA . HIS A 1 226 ? 4.348 50.031 14.18 1 96.69 226 HIS A CA 1
ATOM 1833 C C . HIS A 1 226 ? 3.066 50.844 14.312 1 96.69 226 HIS A C 1
ATOM 1835 O O . HIS A 1 226 ? 2.002 50.281 14.602 1 96.69 226 HIS A O 1
ATOM 1841 N N . SER A 1 227 ? 3.223 52.062 14.18 1 96.56 227 SER A N 1
ATOM 1842 C CA . SER A 1 227 ? 2.102 53 14.141 1 96.56 227 SER A CA 1
ATOM 1843 C C . SER A 1 227 ? 2.008 53.688 12.789 1 96.56 227 SER A C 1
ATOM 1845 O O . SER A 1 227 ? 2.984 54.281 12.312 1 96.56 227 SER A O 1
ATOM 1847 N N . PHE A 1 228 ? 0.878 53.625 12.195 1 96.88 228 PHE A N 1
ATOM 1848 C CA . PHE A 1 228 ? 0.656 54.25 10.898 1 96.88 228 PHE A CA 1
ATOM 1849 C C . PHE A 1 228 ? -0.235 55.469 11.039 1 96.88 228 PHE A C 1
ATOM 1851 O O . PHE A 1 228 ? -1.327 55.406 11.602 1 96.88 228 PHE A O 1
ATOM 1858 N N . ASN A 1 229 ? 0.246 56.531 10.453 1 96.62 229 ASN A N 1
ATOM 1859 C CA . ASN A 1 229 ? -0.558 57.719 10.383 1 96.62 229 ASN A CA 1
ATOM 1860 C C . ASN A 1 229 ? -1.238 57.875 9.023 1 96.62 229 ASN A C 1
ATOM 1862 O O . ASN A 1 229 ? -0.566 58 8 1 96.62 229 ASN A O 1
ATOM 1866 N N . ILE A 1 230 ? -2.488 57.875 9.094 1 97.06 230 ILE A N 1
ATOM 1867 C CA . ILE A 1 230 ? -3.256 58.031 7.863 1 97.06 230 ILE A CA 1
ATOM 1868 C C . ILE A 1 230 ? -3.807 59.438 7.777 1 97.06 230 ILE A C 1
ATOM 1870 O O . ILE A 1 230 ? -4.797 59.781 8.438 1 97.06 230 ILE A O 1
ATOM 1874 N N . SER A 1 231 ? -3.23 60.156 6.875 1 95.88 231 SER A N 1
ATOM 1875 C CA . SER A 1 231 ? -3.707 61.531 6.664 1 95.88 231 SER A CA 1
ATOM 1876 C C . SER A 1 231 ? -4.832 61.562 5.637 1 95.88 231 SER A C 1
ATOM 1878 O O . SER A 1 231 ? -4.957 60.656 4.809 1 95.88 231 SER A O 1
ATOM 1880 N N . ASN A 1 232 ? -5.621 62.688 5.633 1 94.94 232 ASN A N 1
ATOM 1881 C CA . ASN A 1 232 ? -6.746 62.875 4.723 1 94.94 232 ASN A CA 1
ATOM 1882 C C . ASN A 1 232 ? -7.664 61.656 4.711 1 94.94 232 ASN A C 1
ATOM 1884 O O . ASN A 1 232 ? -7.977 61.125 3.648 1 94.94 232 ASN A O 1
ATOM 1888 N N . PHE A 1 233 ? -7.988 61.281 5.91 1 95.69 233 PHE A N 1
ATOM 1889 C CA . PHE A 1 233 ? -8.781 60.094 6.082 1 95.69 233 PHE A CA 1
ATOM 1890 C C . PHE A 1 233 ? -10.133 60.219 5.383 1 95.69 233 PHE A C 1
ATOM 1892 O O . PHE A 1 233 ? -10.633 59.25 4.793 1 95.69 233 PHE A O 1
ATOM 1899 N N . SER A 1 234 ? -10.719 61.344 5.449 1 91.25 234 SER A N 1
ATOM 1900 C CA . SER A 1 234 ? -12.031 61.625 4.875 1 91.25 234 SER A CA 1
ATOM 1901 C C . SER A 1 234 ? -12 61.531 3.352 1 91.25 234 SER A C 1
ATOM 1903 O O . SER A 1 234 ? -13.039 61.344 2.715 1 91.25 234 SER A O 1
ATOM 1905 N N . LYS A 1 235 ? -10.773 61.656 2.803 1 92.94 235 LYS A N 1
ATOM 1906 C CA . LYS A 1 235 ? -10.656 61.656 1.348 1 92.94 235 LYS A CA 1
ATOM 1907 C C . LYS A 1 235 ? -10.297 60.281 0.808 1 92.94 235 LYS A C 1
ATOM 1909 O O . LYS A 1 235 ? -10.211 60.094 -0.406 1 92.94 235 LYS A O 1
ATOM 1914 N N . LEU A 1 236 ? -10.18 59.438 1.729 1 93.06 236 LEU A N 1
ATOM 1915 C CA . LEU A 1 236 ? -9.805 58.094 1.293 1 93.06 236 LEU A CA 1
ATOM 1916 C C . LEU A 1 236 ? -10.93 57.469 0.488 1 93.06 236 LEU A C 1
ATOM 1918 O O . LEU A 1 236 ? -12.102 57.594 0.822 1 93.06 236 LEU A O 1
ATOM 1922 N N . GLU A 1 237 ? -10.539 56.75 -0.542 1 87.31 237 GLU A N 1
ATOM 1923 C CA . GLU A 1 237 ? -11.508 56.062 -1.378 1 87.31 237 GLU A CA 1
ATOM 1924 C C . GLU A 1 237 ? -11.836 54.688 -0.809 1 87.31 237 GLU A C 1
ATOM 1926 O O . GLU A 1 237 ? -12.219 54.562 0.356 1 87.31 237 GLU A O 1
ATOM 1931 N N . ASP A 1 238 ? -11.477 53.625 -1.515 1 91.88 238 ASP A N 1
ATOM 1932 C CA . ASP A 1 238 ? -11.938 52.281 -1.179 1 91.88 238 ASP A CA 1
ATOM 1933 C C . ASP A 1 238 ? -11.023 51.625 -0.142 1 91.88 238 ASP A C 1
ATOM 1935 O O . ASP A 1 238 ? -11.5 51.031 0.829 1 91.88 238 ASP A O 1
ATOM 1939 N N . VAL A 1 239 ? -9.75 51.875 -0.273 1 95.19 239 VAL A N 1
ATOM 1940 C CA . VAL A 1 239 ? -8.836 51.156 0.61 1 95.19 239 VAL A CA 1
ATOM 1941 C C . VAL A 1 239 ? -7.562 51.969 0.804 1 95.19 239 VAL A C 1
ATOM 1943 O O . VAL A 1 239 ? -7.121 52.688 -0.108 1 95.19 239 VAL A O 1
ATOM 1946 N N . TRP A 1 240 ? -7.098 52 2.072 1 96.88 240 TRP A N 1
ATOM 1947 C CA . TRP A 1 240 ? -5.754 52.469 2.395 1 96.88 240 TRP A CA 1
ATOM 1948 C C . TRP A 1 240 ? -4.828 51.312 2.709 1 96.88 240 TRP A C 1
ATOM 1950 O O . TRP A 1 240 ? -5.203 50.406 3.443 1 96.88 240 TRP A O 1
ATOM 1960 N N . SER A 1 241 ? -3.621 51.375 2.092 1 95.44 241 SER A N 1
ATOM 1961 C CA . SER A 1 241 ? -2.639 50.312 2.348 1 95.44 241 SER A CA 1
ATOM 1962 C C . SER A 1 241 ? -1.382 50.906 2.998 1 95.44 241 SER A C 1
ATOM 1964 O O . SER A 1 241 ? -0.893 51.938 2.598 1 95.44 241 SER A O 1
ATOM 1966 N N . SER A 1 242 ? -0.923 50.156 3.975 1 95.44 242 SER A N 1
ATOM 1967 C CA . SER A 1 242 ? 0.306 50.594 4.641 1 95.44 242 SER A CA 1
ATOM 1968 C C . SER A 1 242 ? 1.532 50.25 3.799 1 95.44 242 SER A C 1
ATOM 1970 O O . SER A 1 242 ? 1.43 49.531 2.805 1 95.44 242 SER A O 1
ATOM 1972 N N . ASP A 1 243 ? 2.697 50.781 4.355 1 95 243 ASP A N 1
ATOM 1973 C CA . ASP A 1 243 ? 3.977 50.312 3.84 1 95 243 ASP A CA 1
ATOM 1974 C C . ASP A 1 243 ? 4.156 48.812 4.109 1 95 243 ASP A C 1
ATOM 1976 O O . ASP A 1 243 ? 3.613 48.281 5.082 1 95 243 ASP A O 1
ATOM 1980 N N . ASN A 1 244 ? 4.969 48.219 3.25 1 93.75 244 ASN A N 1
ATOM 1981 C CA . ASN A 1 244 ? 5.223 46.781 3.367 1 93.75 244 ASN A CA 1
ATOM 1982 C C . ASN A 1 244 ? 6.117 46.469 4.562 1 93.75 244 ASN A C 1
ATOM 1984 O O . ASN A 1 244 ? 6.98 47.281 4.922 1 93.75 244 ASN A O 1
ATOM 1988 N N . PHE A 1 245 ? 5.836 45.406 5.223 1 91.75 245 PHE A N 1
ATOM 1989 C CA . PHE A 1 245 ? 6.73 44.844 6.23 1 91.75 245 PHE A CA 1
ATOM 1990 C C . PHE A 1 245 ? 6.879 43.344 6.059 1 91.75 245 PHE A C 1
ATOM 1992 O O . PHE A 1 245 ? 6.09 42.719 5.352 1 91.75 245 PHE A O 1
ATOM 1999 N N . ILE A 1 246 ? 7.875 42.812 6.715 1 89 246 ILE A N 1
ATOM 2000 C CA . ILE A 1 246 ? 8.203 41.406 6.477 1 89 246 ILE A CA 1
ATOM 2001 C C . ILE A 1 246 ? 7.875 40.562 7.715 1 89 246 ILE A C 1
ATOM 2003 O O . ILE A 1 246 ? 8.211 40.969 8.836 1 89 246 ILE A O 1
ATOM 2007 N N . LEU A 1 247 ? 7.105 39.625 7.617 1 86.62 247 LEU A N 1
ATOM 2008 C CA . LEU A 1 247 ? 6.898 38.562 8.594 1 86.62 247 LEU A CA 1
ATOM 2009 C C . LEU A 1 247 ? 7.402 37.219 8.055 1 86.62 247 LEU A C 1
ATOM 2011 O O . LEU A 1 247 ? 6.871 36.688 7.074 1 86.62 247 LEU A O 1
ATOM 2015 N N . GLY A 1 248 ? 8.375 36.656 8.758 1 81.38 248 GLY A N 1
ATOM 2016 C CA . GLY A 1 248 ? 9.023 35.5 8.172 1 81.38 248 GLY A CA 1
ATOM 2017 C C . GLY A 1 248 ? 9.672 35.812 6.828 1 81.38 248 GLY A C 1
ATOM 2018 O O . GLY A 1 248 ? 10.5 36.688 6.723 1 81.38 248 GLY A O 1
ATOM 2019 N N . ASP A 1 249 ? 9.25 35.094 5.754 1 81.44 249 ASP A N 1
ATOM 2020 C CA . ASP A 1 249 ? 9.789 35.344 4.418 1 81.44 249 ASP A CA 1
ATOM 2021 C C . ASP A 1 249 ? 8.719 35.906 3.492 1 81.44 249 ASP A C 1
ATOM 2023 O O . ASP A 1 249 ? 8.852 35.844 2.268 1 81.44 249 ASP A O 1
ATOM 2027 N N . GLN A 1 250 ? 7.773 36.469 4.199 1 85.31 250 GLN A N 1
ATOM 2028 C CA . GLN A 1 250 ? 6.66 36.969 3.408 1 85.31 250 GLN A CA 1
ATOM 2029 C C . GLN A 1 250 ? 6.473 38.469 3.637 1 85.31 250 GLN A C 1
ATOM 2031 O O . GLN A 1 250 ? 6.75 39 4.727 1 85.31 250 GLN A O 1
ATOM 2036 N N . THR A 1 251 ? 5.984 39.094 2.588 1 89.44 251 THR A N 1
ATOM 2037 C CA . THR A 1 251 ? 5.73 40.531 2.658 1 89.44 251 THR A CA 1
ATOM 2038 C C . THR A 1 251 ? 4.254 40.812 2.939 1 89.44 251 THR A C 1
ATOM 2040 O O . THR A 1 251 ? 3.377 40.281 2.25 1 89.44 251 THR A O 1
ATOM 2043 N N . TRP A 1 252 ? 4.09 41.656 3.969 1 90.62 252 TRP A N 1
ATOM 2044 C CA . TRP A 1 252 ? 2.725 41.938 4.406 1 90.62 252 TRP A CA 1
ATOM 2045 C C . TRP A 1 252 ? 2.465 43.438 4.445 1 90.62 252 TRP A C 1
ATOM 2047 O O . TRP A 1 252 ? 3.404 44.219 4.41 1 90.62 252 TRP A O 1
ATOM 2057 N N . SER A 1 253 ? 1.196 43.812 4.391 1 94.31 253 SER A N 1
ATOM 2058 C CA . SER A 1 253 ? 0.733 45.156 4.602 1 94.31 253 SER A CA 1
ATOM 2059 C C . SER A 1 253 ? -0.587 45.188 5.363 1 94.31 253 SER A C 1
ATOM 2061 O O . SER A 1 253 ? -1.233 44.156 5.531 1 94.31 253 SER A O 1
ATOM 2063 N N . ILE A 1 254 ? -0.852 46.375 5.895 1 95.38 254 ILE A N 1
ATOM 2064 C CA . ILE A 1 254 ? -2.152 46.594 6.516 1 95.38 254 ILE A CA 1
ATOM 2065 C C . ILE A 1 254 ? -3.08 47.312 5.539 1 95.38 254 ILE A C 1
ATOM 2067 O O . ILE A 1 254 ? -2.68 48.281 4.891 1 95.38 254 ILE A O 1
ATOM 2071 N N . GLN A 1 255 ? -4.277 46.781 5.477 1 95.81 255 GLN A N 1
ATOM 2072 C CA . GLN A 1 255 ? -5.281 47.438 4.648 1 95.81 255 GLN A CA 1
ATOM 2073 C C . GLN A 1 255 ? -6.449 47.938 5.496 1 95.81 255 GLN A C 1
ATOM 2075 O O . GLN A 1 255 ? -7.008 47.188 6.301 1 95.81 255 GLN A O 1
ATOM 2080 N N . VAL A 1 256 ? -6.73 49.188 5.293 1 96.88 256 VAL A N 1
ATOM 2081 C CA . VAL A 1 256 ? -7.844 49.812 6.004 1 96.88 256 VAL A CA 1
ATOM 2082 C C . VAL A 1 256 ? -8.93 50.219 5.008 1 96.88 256 VAL A C 1
ATOM 2084 O O . VAL A 1 256 ? -8.648 50.938 4.027 1 96.88 256 VAL A O 1
ATOM 2087 N N . TYR A 1 257 ? -10.109 49.812 5.297 1 96.81 257 TYR A N 1
ATOM 2088 C CA . TYR A 1 257 ? -11.289 50.188 4.535 1 96.81 257 TYR A CA 1
ATOM 2089 C C . TYR A 1 257 ? -12.172 51.125 5.352 1 96.81 257 TYR A C 1
ATOM 2091 O O . TYR A 1 257 ? -13.023 50.688 6.125 1 96.81 257 TYR A O 1
ATOM 2099 N N . PRO A 1 258 ? -12.062 52.406 5.039 1 96.12 258 PRO A N 1
ATOM 2100 C CA . PRO A 1 258 ? -12.773 53.375 5.883 1 96.12 258 PRO A CA 1
ATOM 2101 C C . PRO A 1 258 ? -14.289 53.25 5.77 1 96.12 258 PRO A C 1
ATOM 2103 O O . PRO A 1 258 ? -15.016 53.625 6.699 1 96.12 258 PRO A O 1
ATOM 2106 N N . ARG A 1 259 ? -14.758 52.781 4.617 1 95.31 259 ARG A N 1
ATOM 2107 C CA . ARG A 1 259 ? -16.188 52.625 4.398 1 95.31 259 ARG A CA 1
ATOM 2108 C C . ARG A 1 259 ? -16.625 51.156 4.441 1 95.31 259 ARG A C 1
ATOM 2110 O O . ARG A 1 259 ? -17.703 50.812 3.979 1 95.31 259 ARG A O 1
ATOM 2117 N N . GLY A 1 260 ? -15.758 50.406 4.914 1 95.06 260 GLY A N 1
ATOM 2118 C CA . GLY A 1 260 ? -16.047 48.969 5.066 1 95.06 260 GLY A CA 1
ATOM 2119 C C . GLY A 1 260 ? -15.805 48.188 3.799 1 95.06 260 GLY A C 1
ATOM 2120 O O . GLY A 1 260 ? -15.656 48.75 2.717 1 95.06 260 GLY A O 1
ATOM 2121 N N . ASN A 1 261 ? -15.75 46.906 3.953 1 93.06 261 ASN A N 1
ATOM 2122 C CA . ASN A 1 261 ? -15.539 45.938 2.877 1 93.06 261 ASN A CA 1
ATOM 2123 C C . ASN A 1 261 ? -16.359 44.688 3.09 1 93.06 261 ASN A C 1
ATOM 2125 O O . ASN A 1 261 ? -16.516 44.219 4.223 1 93.06 261 ASN A O 1
ATOM 2129 N N . GLY A 1 262 ? -16.891 44.188 1.925 1 91.12 262 GLY A N 1
ATOM 2130 C CA . GLY A 1 262 ? -17.672 42.969 2.023 1 91.12 262 GLY A CA 1
ATOM 2131 C C . GLY A 1 262 ? -18.875 43.094 2.922 1 91.12 262 GLY A C 1
ATOM 2132 O O . GLY A 1 262 ? -19.703 44 2.74 1 91.12 262 GLY A O 1
ATOM 2133 N N . LYS A 1 263 ? -18.969 42.312 4.027 1 91.94 263 LYS A N 1
ATOM 2134 C CA . LYS A 1 263 ? -20.094 42.281 4.945 1 91.94 263 LYS A CA 1
ATOM 2135 C C . LYS A 1 263 ? -20.141 43.531 5.797 1 91.94 263 LYS A C 1
ATOM 2137 O O . LYS A 1 263 ? -21.172 43.875 6.363 1 91.94 263 LYS A O 1
ATOM 2142 N N . GLY A 1 264 ? -19.031 44.188 5.895 1 91.94 264 GLY A N 1
ATOM 2143 C CA . GLY A 1 264 ? -18.953 45.406 6.727 1 91.94 264 GLY A CA 1
ATOM 2144 C C . GLY A 1 264 ? -19.172 46.688 5.949 1 91.94 264 GLY A C 1
ATOM 2145 O O . GLY A 1 264 ? -19.219 47.75 6.535 1 91.94 264 GLY A O 1
ATOM 2146 N N . LYS A 1 265 ? -19.375 46.594 4.703 1 94.88 265 LYS A N 1
ATOM 2147 C CA . LYS A 1 265 ? -19.469 47.781 3.863 1 94.88 265 LYS A CA 1
ATOM 2148 C C . LYS A 1 265 ? -20.609 48.688 4.324 1 94.88 265 LYS A C 1
ATOM 2150 O O . LYS A 1 265 ? -21.734 48.219 4.527 1 94.88 265 LYS A O 1
ATOM 2155 N N . GLY A 1 266 ? -20.266 49.906 4.492 1 94.25 266 GLY A N 1
ATOM 2156 C CA . GLY A 1 266 ? -21.25 50.906 4.844 1 94.25 266 GLY A CA 1
ATOM 2157 C C . GLY A 1 266 ? -21.578 50.938 6.328 1 94.25 266 GLY A C 1
ATOM 2158 O O . GLY A 1 266 ? -22.266 51.844 6.801 1 94.25 266 GLY A O 1
ATOM 2159 N N . ARG A 1 267 ? -21.094 49.969 6.996 1 96.5 267 ARG A N 1
ATOM 2160 C CA . ARG A 1 267 ? -21.469 49.875 8.398 1 96.5 267 ARG A CA 1
ATOM 2161 C C . ARG A 1 267 ? -20.25 49.969 9.305 1 96.5 267 ARG A C 1
ATOM 2163 O O . ARG A 1 267 ? -20.266 50.688 10.297 1 96.5 267 ARG A O 1
ATOM 2170 N N . ASN A 1 268 ? -19.25 49.219 8.938 1 97.5 268 ASN A N 1
ATOM 2171 C CA . ASN A 1 268 ? -18.062 49.156 9.781 1 97.5 268 ASN A CA 1
ATOM 2172 C C . ASN A 1 268 ? -16.797 49.406 8.984 1 97.5 268 ASN A C 1
ATOM 2174 O O . ASN A 1 268 ? -16.688 49 7.824 1 97.5 268 ASN A O 1
ATOM 2178 N N . VAL A 1 269 ? -15.867 50.031 9.672 1 97.06 269 VAL A N 1
ATOM 2179 C CA . VAL A 1 269 ? -14.508 50.094 9.148 1 97.06 269 VAL A CA 1
ATOM 2180 C C . VAL A 1 269 ? -13.906 48.688 9.172 1 97.06 269 VAL A C 1
ATOM 2182 O O . VAL A 1 269 ? -14.07 47.938 10.148 1 97.06 269 VAL A O 1
ATOM 2185 N N . SER A 1 270 ? -13.305 48.281 8.047 1 96.81 270 SER A N 1
ATOM 2186 C CA . SER A 1 270 ? -12.641 47 7.973 1 96.81 270 SER A CA 1
ATOM 2187 C C . SER A 1 270 ? -11.125 47.156 7.926 1 96.81 270 SER A C 1
ATOM 2189 O O . SER A 1 270 ? -10.609 48.062 7.277 1 96.81 270 SER A O 1
ATOM 2191 N N . ILE A 1 271 ? -10.422 46.312 8.672 1 96.75 271 ILE A N 1
ATOM 2192 C CA . ILE A 1 271 ? -8.961 46.312 8.672 1 96.75 271 ILE A CA 1
ATOM 2193 C C . ILE A 1 271 ? -8.445 44.875 8.492 1 96.75 271 ILE A C 1
ATOM 2195 O O . ILE A 1 271 ? -8.914 43.969 9.164 1 96.75 271 ILE A O 1
ATOM 2199 N N . TYR A 1 272 ? -7.5 44.781 7.57 1 94.94 272 TYR A N 1
ATOM 2200 C CA . TYR A 1 272 ? -6.98 43.438 7.281 1 94.94 272 TYR A CA 1
ATOM 2201 C C . TYR A 1 272 ? -5.457 43.438 7.219 1 94.94 272 TYR A C 1
ATOM 2203 O O . TYR A 1 272 ? -4.852 44.438 6.828 1 94.94 272 TYR A O 1
ATOM 2211 N N . LEU A 1 273 ? -4.93 42.344 7.73 1 92.5 273 LEU A N 1
ATOM 2212 C CA . LEU A 1 273 ? -3.572 41.969 7.352 1 92.5 273 LEU A CA 1
ATOM 2213 C C . LEU A 1 273 ? -3.545 41.344 5.957 1 92.5 273 LEU A C 1
ATOM 2215 O O . LEU A 1 273 ? -4.207 40.344 5.707 1 92.5 273 LEU A O 1
ATOM 2219 N N . HIS A 1 274 ? -2.783 41.969 5.105 1 91.38 274 HIS A N 1
ATOM 2220 C CA . HIS A 1 274 ? -2.803 41.594 3.693 1 91.38 274 HIS A CA 1
ATOM 2221 C C . HIS A 1 274 ? -1.437 41.094 3.236 1 91.38 274 HIS A C 1
ATOM 2223 O O . HIS A 1 274 ? -0.423 41.781 3.449 1 91.38 274 HIS A O 1
ATOM 2229 N N . LEU A 1 275 ? -1.439 39.875 2.646 1 88.44 275 LEU A N 1
ATOM 2230 C CA . LEU A 1 275 ? -0.22 39.344 2.043 1 88.44 275 LEU A CA 1
ATOM 2231 C C . LEU A 1 275 ? 0.034 39.969 0.682 1 88.44 275 LEU A C 1
ATOM 2233 O O . LEU A 1 275 ? -0.776 39.812 -0.237 1 88.44 275 LEU A O 1
ATOM 2237 N N . VAL A 1 276 ? 1.198 40.562 0.552 1 85.62 276 VAL A N 1
ATOM 2238 C CA . VAL A 1 276 ? 1.484 41.344 -0.654 1 85.62 276 VAL A CA 1
ATOM 2239 C C . VAL A 1 276 ? 1.926 40.406 -1.773 1 85.62 276 VAL A C 1
ATOM 2241 O O . VAL A 1 276 ? 1.503 40.562 -2.922 1 85.62 276 VAL A O 1
ATOM 2244 N N . ASP A 1 277 ? 2.867 39.375 -1.428 1 72.56 277 ASP A N 1
ATOM 2245 C CA . ASP A 1 277 ? 3.395 38.469 -2.447 1 72.56 277 ASP A CA 1
ATOM 2246 C C . ASP A 1 277 ? 2.469 37.281 -2.656 1 72.56 277 ASP A C 1
ATOM 2248 O O . ASP A 1 277 ? 2.152 36.562 -1.705 1 72.56 277 ASP A O 1
ATOM 2252 N N . SER A 1 278 ? 1.582 37.156 -3.562 1 59.94 278 SER A N 1
ATOM 2253 C CA . SER A 1 278 ? 0.539 36.188 -3.797 1 59.94 278 SER A CA 1
ATOM 2254 C C . SER A 1 278 ? 1.137 34.812 -4.094 1 59.94 278 SER A C 1
ATOM 2256 O O . SER A 1 278 ? 0.446 33.781 -4.004 1 59.94 278 SER A O 1
ATOM 2258 N N . LYS A 1 279 ? 2.25 34.75 -4.66 1 58.53 279 LYS A N 1
ATOM 2259 C CA . LYS A 1 279 ? 2.611 33.438 -5.152 1 58.53 279 LYS A CA 1
ATOM 2260 C C . LYS A 1 279 ? 3.83 32.875 -4.414 1 58.53 279 LYS A C 1
ATOM 2262 O O . LYS A 1 279 ? 4.945 32.938 -4.934 1 58.53 279 LYS A O 1
ATOM 2267 N N . PRO A 1 280 ? 3.496 32.656 -3.174 1 57.31 280 PRO A N 1
ATOM 2268 C CA . PRO A 1 280 ? 4.703 32.062 -2.582 1 57.31 280 PRO A CA 1
ATOM 2269 C C . PRO A 1 280 ? 5.141 30.781 -3.277 1 57.31 280 PRO A C 1
ATOM 2271 O O . PRO A 1 280 ? 4.297 30.016 -3.77 1 57.31 280 PRO A O 1
ATOM 2274 N N . ALA A 1 281 ? 6.387 30.672 -3.789 1 57.47 281 ALA A N 1
ATOM 2275 C CA . ALA A 1 281 ? 6.93 29.516 -4.5 1 57.47 281 ALA A CA 1
ATOM 2276 C C . ALA A 1 281 ? 6.613 28.219 -3.762 1 57.47 281 ALA A C 1
ATOM 2278 O O . ALA A 1 281 ? 6.359 27.188 -4.391 1 57.47 281 ALA A O 1
ATOM 2279 N N . SER A 1 282 ? 6.645 28.344 -2.488 1 66 282 SER A N 1
ATOM 2280 C CA . SER A 1 282 ? 6.418 27.141 -1.695 1 66 282 SER A CA 1
ATOM 2281 C C . SER A 1 282 ? 5.371 27.391 -0.612 1 66 282 SER A C 1
ATOM 2283 O O . SER A 1 282 ? 5.16 28.531 -0.191 1 66 282 SER A O 1
ATOM 2285 N N . TYR A 1 283 ? 4.586 26.406 -0.398 1 77.94 283 TYR A N 1
ATOM 2286 C CA . TYR A 1 283 ? 3.602 26.469 0.676 1 77.94 283 TYR A CA 1
ATOM 2287 C C . TYR A 1 283 ? 4.246 26.906 1.983 1 77.94 283 TYR A C 1
ATOM 2289 O O . TYR A 1 283 ? 5.32 26.422 2.35 1 77.94 283 TYR A O 1
ATOM 2297 N N . CYS A 1 284 ? 3.695 28.047 2.553 1 85 284 CYS A N 1
ATOM 2298 C CA . CYS A 1 284 ? 4.148 28.531 3.85 1 85 284 CYS A CA 1
ATOM 2299 C C . CYS A 1 284 ? 2.98 29.062 4.672 1 85 284 CYS A C 1
ATOM 2301 O O . CYS A 1 284 ? 2.162 29.844 4.172 1 85 284 CYS A O 1
ATOM 2303 N N . LYS A 1 285 ? 2.893 28.547 5.852 1 88.5 285 LYS A N 1
ATOM 2304 C CA . LYS A 1 285 ? 1.892 29.109 6.762 1 88.5 285 LYS A CA 1
ATOM 2305 C C . LYS A 1 285 ? 2.541 29.656 8.031 1 88.5 285 LYS A C 1
ATOM 2307 O O . LYS A 1 285 ? 3.547 29.109 8.5 1 88.5 285 LYS A O 1
ATOM 2312 N N . LEU A 1 286 ? 1.961 30.766 8.547 1 90.81 286 LEU A N 1
ATOM 2313 C CA . LEU A 1 286 ? 2.506 31.453 9.711 1 90.81 286 LEU A CA 1
ATOM 2314 C C . LEU A 1 286 ? 1.505 31.453 10.859 1 90.81 286 LEU A C 1
ATOM 2316 O O . LEU A 1 286 ? 0.311 31.672 10.648 1 90.81 286 LEU A O 1
ATOM 2320 N N . LYS A 1 287 ? 2.043 31.125 12.008 1 92.25 287 LYS A N 1
ATOM 2321 C CA . LYS A 1 287 ? 1.258 31.375 13.211 1 92.25 287 LYS A CA 1
ATOM 2322 C C . LYS A 1 287 ? 1.595 32.75 13.805 1 92.25 287 LYS A C 1
ATOM 2324 O O . LYS A 1 287 ? 2.752 33.031 14.125 1 92.25 287 LYS A O 1
ATOM 2329 N N . VAL A 1 288 ? 0.532 33.531 13.938 1 92.06 288 VAL A N 1
ATOM 2330 C CA . VAL A 1 288 ? 0.81 34.875 14.453 1 92.06 288 VAL A CA 1
ATOM 2331 C C . VAL A 1 288 ? -0.214 35.25 15.523 1 92.06 288 VAL A C 1
ATOM 2333 O O . VAL A 1 288 ? -1.359 34.781 15.477 1 92.06 288 VAL A O 1
ATOM 2336 N N . LYS A 1 289 ? 0.271 35.969 16.484 1 92.69 289 LYS A N 1
ATOM 2337 C CA . LYS A 1 289 ? -0.576 36.781 17.359 1 92.69 289 LYS A CA 1
ATOM 2338 C C . LYS A 1 289 ? -0.508 38.281 16.969 1 92.69 289 LYS A C 1
ATOM 2340 O O . LYS A 1 289 ? 0.555 38.875 17.047 1 92.69 289 LYS A O 1
ATOM 2345 N N . TYR A 1 290 ? -1.668 38.75 16.5 1 93.62 290 TYR A N 1
ATOM 2346 C CA . TYR A 1 290 ? -1.582 40.156 16.062 1 93.62 290 TYR A CA 1
ATOM 2347 C C . TYR A 1 290 ? -2.686 41 16.703 1 93.62 290 TYR A C 1
ATOM 2349 O O . TYR A 1 290 ? -3.783 40.469 16.953 1 93.62 290 TYR A O 1
ATOM 2357 N N . THR A 1 291 ? -2.279 42.156 16.984 1 96.38 291 THR A N 1
ATOM 2358 C CA . THR A 1 291 ? -3.152 43.188 17.562 1 96.38 291 THR A CA 1
ATOM 2359 C C . THR A 1 291 ? -3.17 44.438 16.688 1 96.38 291 THR A C 1
ATOM 2361 O O . THR A 1 291 ? -2.115 44.969 16.312 1 96.38 291 THR A O 1
ATOM 2364 N N . ILE A 1 292 ? -4.398 44.812 16.328 1 96.62 292 ILE A N 1
ATOM 2365 C CA . ILE A 1 292 ? -4.57 46.062 15.578 1 96.62 292 ILE A CA 1
ATOM 2366 C C . ILE A 1 292 ? -5.461 47 16.359 1 96.62 292 ILE A C 1
ATOM 2368 O O . ILE A 1 292 ? -6.445 46.594 16.969 1 96.62 292 ILE A O 1
ATOM 2372 N N . GLY A 1 293 ? -4.992 48.25 16.344 1 97.38 293 GLY A N 1
ATOM 2373 C CA . GLY A 1 293 ? -5.762 49.25 17.062 1 97.38 293 GLY A CA 1
ATOM 2374 C C . GLY A 1 293 ? -5.828 50.594 16.344 1 97.38 293 GLY A C 1
ATOM 2375 O O . GLY A 1 293 ? -4.941 50.906 15.555 1 97.38 293 GLY A O 1
ATOM 2376 N N . ILE A 1 294 ? -6.934 51.25 16.578 1 97.31 294 ILE A N 1
ATOM 2377 C CA . ILE A 1 294 ? -7.035 52.656 16.219 1 97.31 294 ILE A CA 1
ATOM 2378 C C . ILE A 1 294 ? -6.891 53.5 17.484 1 97.31 294 ILE A C 1
ATOM 2380 O O . ILE A 1 294 ? -7.621 53.312 18.453 1 97.31 294 ILE A O 1
ATOM 2384 N N . LYS A 1 295 ? -6.02 54.344 17.406 1 96.81 295 LYS A N 1
ATOM 2385 C CA . LYS A 1 295 ? -5.695 55.188 18.562 1 96.81 295 LYS A CA 1
ATOM 2386 C C . LYS A 1 295 ? -6.77 56.25 18.797 1 96.81 295 LYS A C 1
ATOM 2388 O O . LYS A 1 295 ? -7.207 56.906 17.859 1 96.81 295 LYS A O 1
ATOM 2393 N N . ASN A 1 296 ? -7.215 56.281 20.094 1 96.25 296 ASN A N 1
ATOM 2394 C CA . ASN A 1 296 ? -7.996 57.438 20.516 1 96.25 296 ASN A CA 1
ATOM 2395 C C . ASN A 1 296 ? -7.102 58.625 20.844 1 96.25 296 ASN A C 1
ATOM 2397 O O . ASN A 1 296 ? -6.332 58.594 21.812 1 96.25 296 ASN A O 1
ATOM 2401 N N . GLN A 1 297 ? -7.219 59.656 20.156 1 94.88 297 GLN A N 1
ATOM 2402 C CA . GLN A 1 297 ? -6.289 60.781 20.25 1 94.88 297 GLN A CA 1
ATOM 2403 C C . GLN A 1 297 ? -6.715 61.75 21.344 1 94.88 297 GLN A C 1
ATOM 2405 O O . GLN A 1 297 ? -6.008 62.719 21.641 1 94.88 297 GLN A O 1
ATOM 2410 N N . TYR A 1 298 ? -7.883 61.469 21.953 1 95.12 298 TYR A N 1
ATOM 2411 C CA . TYR A 1 298 ? -8.359 62.281 23.062 1 95.12 298 TYR A CA 1
ATOM 2412 C C . TYR A 1 298 ? -8.086 61.625 24.391 1 95.12 298 TYR A C 1
ATOM 2414 O O . TYR A 1 298 ? -7.746 62.281 25.375 1 95.12 298 TYR A O 1
ATOM 2422 N N . THR A 1 299 ? -8.359 60.344 24.281 1 91.25 299 THR A N 1
ATOM 2423 C CA . THR A 1 299 ? -8.188 59.531 25.5 1 91.25 299 THR A CA 1
ATOM 2424 C C . THR A 1 299 ? -7.219 58.375 25.234 1 91.25 299 THR A C 1
ATOM 2426 O O . THR A 1 299 ? -6.727 58.219 24.125 1 91.25 299 THR A O 1
ATOM 2429 N N . ASP A 1 300 ? -6.875 57.719 26.234 1 87.38 300 ASP A N 1
ATOM 2430 C CA . ASP A 1 300 ? -5.996 56.562 26.078 1 87.38 300 ASP A CA 1
ATOM 2431 C C . ASP A 1 300 ? -6.805 55.281 25.844 1 87.38 300 ASP A C 1
ATOM 2433 O O . ASP A 1 300 ? -6.262 54.156 25.891 1 87.38 300 ASP A O 1
ATOM 2437 N N . GLU A 1 301 ? -8.117 55.5 25.5 1 92.06 301 GLU A N 1
ATOM 2438 C CA . GLU A 1 301 ? -8.977 54.344 25.234 1 92.06 301 GLU A CA 1
ATOM 2439 C C . GLU A 1 301 ? -9 54 23.75 1 92.06 301 GLU A C 1
ATOM 2441 O O . GLU A 1 301 ? -9.992 54.25 23.062 1 92.06 301 GLU A O 1
ATOM 2446 N N . ASN A 1 302 ? -8.031 53.281 23.344 1 94.94 302 ASN A N 1
ATOM 2447 C CA . ASN A 1 302 ? -7.926 52.875 21.953 1 94.94 302 ASN A CA 1
ATOM 2448 C C . ASN A 1 302 ? -8.898 51.75 21.641 1 94.94 302 ASN A C 1
ATOM 2450 O O . ASN A 1 302 ? -9.367 51.031 22.547 1 94.94 302 ASN A O 1
ATOM 2454 N N . HIS A 1 303 ? -9.359 51.656 20.422 1 96.88 303 HIS A N 1
ATOM 2455 C CA . HIS A 1 303 ? -10.109 50.5 19.953 1 96.88 303 HIS A CA 1
ATOM 2456 C C . HIS A 1 303 ? -9.164 49.406 19.422 1 96.88 303 HIS A C 1
ATOM 2458 O O . HIS A 1 303 ? -8.547 49.594 18.375 1 96.88 303 HIS A O 1
ATOM 2464 N N . ILE A 1 304 ? -9.125 48.344 20.172 1 96.81 304 ILE A N 1
ATOM 2465 C CA . ILE A 1 304 ? -8.109 47.344 19.891 1 96.81 304 ILE A CA 1
ATOM 2466 C C . ILE A 1 304 ? -8.758 45.969 19.734 1 96.81 304 ILE A C 1
ATOM 2468 O O . ILE A 1 304 ? -9.648 45.625 20.5 1 96.81 304 ILE A O 1
ATOM 2472 N N . LEU A 1 305 ? -8.43 45.281 18.703 1 96.94 305 LEU A N 1
ATOM 2473 C CA . LEU A 1 305 ? -8.805 43.875 18.516 1 96.94 305 LEU A CA 1
ATOM 2474 C C . LEU A 1 305 ? -7.562 43 18.359 1 96.94 305 LEU A C 1
ATOM 2476 O O . LEU A 1 305 ? -6.562 43.438 17.781 1 96.94 305 LEU A O 1
ATOM 2480 N N . SER A 1 306 ? -7.609 41.812 18.953 1 96 306 SER A N 1
ATOM 2481 C CA . SER A 1 306 ? -6.492 40.875 18.906 1 96 306 SER A CA 1
ATOM 2482 C C . SER A 1 306 ? -6.957 39.5 18.453 1 96 306 SER A C 1
ATOM 2484 O O . SER A 1 306 ? -8.109 39.094 18.688 1 96 306 SER A O 1
ATOM 2486 N N . CYS A 1 307 ? -6.082 38.781 17.75 1 93.31 307 CYS A N 1
ATOM 2487 C CA . CYS A 1 307 ? -6.371 37.438 17.312 1 93.31 307 CYS A CA 1
ATOM 2488 C C . CYS A 1 307 ? -5.094 36.594 17.219 1 93.31 307 CYS A C 1
ATOM 2490 O O . CYS A 1 307 ? -4.008 37.156 17.016 1 93.31 307 CYS A O 1
ATOM 2492 N N . CYS A 1 308 ? -5.191 35.344 17.531 1 92 308 CYS A N 1
ATOM 2493 C CA . CYS A 1 308 ? -4.133 34.375 17.328 1 92 308 CYS A CA 1
ATOM 2494 C C . CYS A 1 308 ? -4.562 33.312 16.328 1 92 308 CYS A C 1
ATOM 2496 O O . CYS A 1 308 ? -5.531 32.594 16.562 1 92 308 CYS A O 1
ATOM 2498 N N . THR A 1 309 ? -3.818 33.312 15.164 1 91.25 309 THR A N 1
ATOM 2499 C CA . THR A 1 309 ? -4.297 32.375 14.133 1 91.25 309 THR A CA 1
ATOM 2500 C C . THR A 1 309 ? -3.158 31.984 13.195 1 91.25 309 THR A C 1
ATOM 2502 O O . THR A 1 309 ? -2.045 32.5 13.305 1 91.25 309 THR A O 1
ATOM 2505 N N . TRP A 1 310 ? -3.51 30.891 12.484 1 90.62 310 TRP A N 1
ATOM 2506 C CA . TRP A 1 310 ? -2.631 30.5 11.391 1 90.62 310 TRP A CA 1
ATOM 2507 C C . TRP A 1 310 ? -2.965 31.281 10.117 1 90.62 310 TRP A C 1
ATOM 2509 O O . TRP A 1 310 ? -4.125 31.328 9.703 1 90.62 310 TRP A O 1
ATOM 2519 N N . LEU A 1 311 ? -1.943 31.969 9.617 1 89 311 LEU A N 1
ATOM 2520 C CA . LEU A 1 311 ? -2.094 32.656 8.344 1 89 311 LEU A CA 1
ATOM 2521 C C . LEU A 1 311 ? -1.676 31.781 7.18 1 89 311 LEU A C 1
ATOM 2523 O O . LEU A 1 311 ? -0.53 31.328 7.121 1 89 311 LEU A O 1
ATOM 2527 N N . THR A 1 312 ? -2.691 31.328 6.309 1 81.06 312 THR A N 1
ATOM 2528 C CA . THR A 1 312 ? -2.393 30.562 5.102 1 81.06 312 THR A CA 1
ATOM 2529 C C . THR A 1 312 ? -2.578 31.422 3.855 1 81.06 312 THR A C 1
ATOM 2531 O O . THR A 1 312 ? -3.609 32.094 3.695 1 81.06 312 THR A O 1
ATOM 2534 N N . PRO A 1 313 ? -1.663 31.609 2.998 1 67.81 313 PRO A N 1
ATOM 2535 C CA . PRO A 1 313 ? -1.808 32.406 1.771 1 67.81 313 PRO A CA 1
ATOM 2536 C C . PRO A 1 313 ? -2.873 31.844 0.832 1 67.81 313 PRO A C 1
ATOM 2538 O O . PRO A 1 313 ? -3.053 30.625 0.753 1 67.81 313 PRO A O 1
ATOM 2541 N N . PRO A 1 314 ? -3.543 32.75 0.148 1 62.81 314 PRO A N 1
ATOM 2542 C CA . PRO A 1 314 ? -3.482 34.188 -0.159 1 62.81 314 PRO A CA 1
ATOM 2543 C C . PRO A 1 314 ? -4.484 35 0.653 1 62.81 314 PRO A C 1
ATOM 2545 O O . PRO A 1 314 ? -4.715 36.188 0.351 1 62.81 314 PRO A O 1
ATOM 2548 N N . ALA A 1 315 ? -4.906 34.562 1.754 1 65 315 ALA A N 1
ATOM 2549 C CA . ALA A 1 315 ? -6.094 35.156 2.371 1 65 315 ALA A CA 1
ATOM 2550 C C . ALA A 1 315 ? -5.738 36.406 3.174 1 65 315 ALA A C 1
ATOM 2552 O O . ALA A 1 315 ? -4.566 36.625 3.471 1 65 315 ALA A O 1
ATOM 2553 N N . ASN A 1 316 ? -6.711 37.25 3.135 1 77.38 316 ASN A N 1
ATOM 2554 C CA . ASN A 1 316 ? -6.762 38.406 4.027 1 77.38 316 ASN A CA 1
ATOM 2555 C C . ASN A 1 316 ? -7.277 38.031 5.41 1 77.38 316 ASN A C 1
ATOM 2557 O O . ASN A 1 316 ? -8.273 37.312 5.531 1 77.38 316 ASN A O 1
ATOM 2561 N N . TRP A 1 317 ? -6.398 38.5 6.367 1 88 317 TRP A N 1
ATOM 2562 C CA . TRP A 1 317 ? -6.805 38.188 7.73 1 88 317 TRP A CA 1
ATOM 2563 C C . TRP A 1 317 ? -7.094 39.469 8.523 1 88 317 TRP A C 1
ATOM 2565 O O . TRP A 1 317 ? -6.336 40.438 8.453 1 88 317 TRP A O 1
ATOM 2575 N N . GLY A 1 318 ? -8.266 39.438 9.133 1 93.12 318 GLY A N 1
ATOM 2576 C CA . GLY A 1 318 ? -8.648 40.594 9.914 1 93.12 318 GLY A CA 1
ATOM 2577 C C . GLY A 1 318 ? -10.133 40.656 10.203 1 93.12 318 GLY A C 1
ATOM 2578 O O . GLY A 1 318 ? -10.766 39.625 10.438 1 93.12 318 GLY A O 1
ATOM 2579 N N . TRP A 1 319 ? -10.578 41.969 10.32 1 95.44 319 TRP A N 1
ATOM 2580 C CA . TRP A 1 319 ? -11.961 42.156 10.75 1 95.44 319 TRP A CA 1
ATOM 2581 C C . TRP A 1 319 ? -12.727 43 9.75 1 95.44 319 TRP A C 1
ATOM 2583 O O . TRP A 1 319 ? -12.352 44.156 9.484 1 95.44 319 TRP A O 1
ATOM 2593 N N . TYR A 1 320 ? -13.812 42.438 9.312 1 94.69 320 TYR A N 1
ATOM 2594 C CA . TYR A 1 320 ? -14.695 43.25 8.469 1 94.69 320 TYR A CA 1
ATOM 2595 C C . TYR A 1 320 ? -15.477 44.25 9.312 1 94.69 320 TYR A C 1
ATOM 2597 O O . TYR A 1 320 ? -15.922 45.281 8.797 1 94.69 320 TYR A O 1
ATOM 2605 N N . SER A 1 321 ? -15.672 43.844 10.531 1 95.94 321 SER A N 1
ATOM 2606 C CA . SER A 1 321 ? -16.391 44.719 11.461 1 95.94 321 SER A CA 1
ATOM 2607 C C . SER A 1 321 ? -15.469 45.188 12.578 1 95.94 321 SER A C 1
ATOM 2609 O O . SER A 1 321 ? -15.734 44.969 13.758 1 95.94 321 SER A O 1
ATOM 2611 N N . PHE A 1 322 ? -14.523 45.938 12.211 1 97.31 322 PHE A N 1
ATOM 2612 C CA . PHE A 1 322 ? -13.531 46.406 13.18 1 97.31 322 PHE A CA 1
ATOM 2613 C C . PHE A 1 322 ? -14.133 47.438 14.117 1 97.31 322 PHE A C 1
ATOM 2615 O O . PHE A 1 322 ? -14.016 47.344 15.336 1 97.31 322 PHE A O 1
ATOM 2622 N N . MET A 1 323 ? -14.727 48.5 13.555 1 96.56 323 MET A N 1
ATOM 2623 C CA . MET A 1 323 ? -15.398 49.562 14.305 1 96.56 323 MET A CA 1
ATOM 2624 C C . MET A 1 323 ? -16.5 50.188 13.469 1 96.56 323 MET A C 1
ATOM 2626 O O . MET A 1 323 ? -16.328 50.375 12.266 1 96.56 323 MET A O 1
ATOM 2630 N N . PRO A 1 324 ? -17.562 50.562 14.164 1 97.06 324 PRO A N 1
ATOM 2631 C CA . PRO A 1 324 ? -18.609 51.25 13.391 1 97.06 324 PRO A CA 1
ATOM 2632 C C . PRO A 1 324 ? -18.109 52.562 12.758 1 97.06 324 PRO A C 1
ATOM 2634 O O . PRO A 1 324 ? -17.422 53.344 13.414 1 97.06 324 PRO A O 1
ATOM 2637 N N . ILE A 1 325 ? -18.578 52.75 11.57 1 96.38 325 ILE A N 1
ATOM 2638 C CA . ILE A 1 325 ? -18.172 53.938 10.836 1 96.38 325 ILE A CA 1
ATOM 2639 C C . ILE A 1 325 ? -18.641 55.188 11.586 1 96.38 325 ILE A C 1
ATOM 2641 O O . ILE A 1 325 ? -17.938 56.188 11.641 1 96.38 325 ILE A O 1
ATOM 2645 N N . LYS A 1 326 ? -19.812 55.125 12.148 1 95.38 326 LYS A N 1
ATOM 2646 C CA . LYS A 1 326 ? -20.391 56.219 12.891 1 95.38 326 LYS A CA 1
ATOM 2647 C C . LYS A 1 326 ? -19.484 56.656 14.047 1 95.38 326 LYS A C 1
ATOM 2649 O O . LYS A 1 326 ? -19.328 57.844 14.328 1 95.38 326 LYS A O 1
ATOM 2654 N N . ASP A 1 327 ? -18.938 55.688 14.68 1 95.44 327 ASP A N 1
ATOM 2655 C CA . ASP A 1 327 ? -18.062 55.969 15.805 1 95.44 327 ASP A CA 1
ATOM 2656 C C . ASP A 1 327 ? -16.719 56.531 15.328 1 95.44 327 ASP A C 1
ATOM 2658 O O . ASP A 1 327 ? -16.156 57.438 15.938 1 95.44 327 ASP A O 1
ATOM 2662 N N . MET A 1 328 ? -16.281 56 14.273 1 95.31 328 MET A N 1
ATOM 2663 C CA . MET A 1 328 ? -15.008 56.406 13.703 1 95.31 328 MET A CA 1
ATOM 2664 C C . MET A 1 328 ? -15.047 57.875 13.305 1 95.31 328 MET A C 1
ATOM 2666 O O . MET A 1 328 ? -14.094 58.625 13.562 1 95.31 328 MET A O 1
ATOM 2670 N N . ASN A 1 329 ? -16.141 58.281 12.82 1 91.94 329 ASN A N 1
ATOM 2671 C CA . ASN A 1 329 ? -16.25 59.625 12.266 1 91.94 329 ASN A CA 1
ATOM 2672 C C . ASN A 1 329 ? -16.859 60.594 13.266 1 91.94 329 ASN A C 1
ATOM 2674 O O . ASN A 1 329 ? -17.047 61.781 12.961 1 91.94 329 ASN A O 1
ATOM 2678 N N . ASP A 1 330 ? -17.141 60.094 14.422 1 94.19 330 ASP A N 1
ATOM 2679 C CA . ASP A 1 330 ? -17.641 60.969 15.461 1 94.19 330 ASP A CA 1
ATOM 2680 C C . ASP A 1 330 ? -16.531 61.875 15.992 1 94.19 330 ASP A C 1
ATOM 2682 O O . ASP A 1 330 ? -15.594 61.406 16.641 1 94.19 330 ASP A O 1
ATOM 2686 N N . PRO A 1 331 ? -16.656 63.125 15.789 1 91.81 331 PRO A N 1
ATOM 2687 C CA . PRO A 1 331 ? -15.586 64.062 16.203 1 91.81 331 PRO A CA 1
ATOM 2688 C C . PRO A 1 331 ? -15.398 64.062 17.719 1 91.81 331 PRO A C 1
ATOM 2690 O O . PRO A 1 331 ? -14.336 64.438 18.219 1 91.81 331 PRO A O 1
ATOM 2693 N N . LYS A 1 332 ? -16.344 63.562 18.453 1 93.25 332 LYS A N 1
ATOM 2694 C CA . LYS A 1 332 ? -16.25 63.594 19.906 1 93.25 332 LYS A CA 1
ATOM 2695 C C . LYS A 1 332 ? -15.477 62.375 20.422 1 93.25 332 LYS A C 1
ATOM 2697 O O . LYS A 1 332 ? -15.023 62.375 21.562 1 93.25 332 LYS A O 1
ATOM 2702 N N . LYS A 1 333 ? -15.336 61.438 19.625 1 94 333 LYS A N 1
ATOM 2703 C CA . LYS A 1 333 ? -14.758 60.188 20.109 1 94 333 LYS A CA 1
ATOM 2704 C C . LYS A 1 333 ? -13.25 60.156 19.906 1 94 333 LYS A C 1
ATOM 2706 O O . LYS A 1 333 ? -12.547 59.344 20.516 1 94 333 LYS A O 1
ATOM 2711 N N . GLY A 1 334 ? -12.711 60.906 19.016 1 94.94 334 GLY A N 1
ATOM 2712 C CA . GLY A 1 334 ? -11.281 61.156 18.969 1 94.94 334 GLY A CA 1
ATOM 2713 C C . GLY A 1 334 ? -10.516 60.188 18.109 1 94.94 334 GLY A C 1
ATOM 2714 O O . GLY A 1 334 ? -9.289 60.094 18.188 1 94.94 334 GLY A O 1
ATOM 2715 N N . PHE A 1 335 ? -11.164 59.406 17.25 1 97 335 PHE A N 1
ATOM 2716 C CA . PHE A 1 335 ? -10.477 58.406 16.438 1 97 335 PHE A CA 1
ATOM 2717 C C . PHE A 1 335 ? -9.945 59.031 15.156 1 97 335 PHE A C 1
ATOM 2719 O O . PHE A 1 335 ? -8.969 58.531 14.578 1 97 335 PHE A O 1
ATOM 2726 N N . VAL A 1 336 ? -10.586 60 14.766 1 96.38 336 VAL A N 1
ATOM 2727 C CA . VAL A 1 336 ? -10.086 60.844 13.68 1 96.38 336 VAL A CA 1
ATOM 2728 C C . VAL A 1 336 ? -10.008 62.281 14.141 1 96.38 336 VAL A C 1
ATOM 2730 O O . VAL A 1 336 ? -11.023 62.906 14.492 1 96.38 336 VAL A O 1
ATOM 2733 N N . VAL A 1 337 ? -8.82 62.781 14.18 1 96.38 337 VAL A N 1
ATOM 2734 C CA . VAL A 1 337 ? -8.602 64.125 14.594 1 96.38 337 VAL A CA 1
ATOM 2735 C C . VAL A 1 337 ? -7.793 64.875 13.531 1 96.38 337 VAL A C 1
ATOM 2737 O O . VAL A 1 337 ? -6.738 64.438 13.102 1 96.38 337 VAL A O 1
ATOM 2740 N N . GLY A 1 338 ? -8.242 66.062 13.164 1 95.06 338 GLY A N 1
ATOM 2741 C CA . GLY A 1 338 ? -7.574 66.75 12.086 1 95.06 338 GLY A CA 1
ATOM 2742 C C . GLY A 1 338 ? -7.496 65.938 10.797 1 95.06 338 GLY A C 1
ATOM 2743 O O . GLY A 1 338 ? -6.461 65.938 10.133 1 95.06 338 GLY A O 1
ATOM 2744 N N . ASP A 1 339 ? -8.461 65.125 10.562 1 96 339 ASP A N 1
ATOM 2745 C CA . ASP A 1 339 ? -8.578 64.25 9.398 1 96 339 ASP A CA 1
ATOM 2746 C C . ASP A 1 339 ? -7.449 63.188 9.359 1 96 339 ASP A C 1
ATOM 2748 O O . ASP A 1 339 ? -7.027 62.781 8.289 1 96 339 ASP A O 1
ATOM 2752 N N . CYS A 1 340 ? -6.969 62.969 10.57 1 96.5 340 CYS A N 1
ATOM 2753 C CA . CYS A 1 340 ? -5.883 62 10.695 1 96.5 340 CYS A CA 1
ATOM 2754 C C . CYS A 1 340 ? -6.293 60.844 11.578 1 96.5 340 CYS A C 1
ATOM 2756 O O . CYS A 1 340 ? -6.84 61.031 12.664 1 96.5 340 CYS A O 1
ATOM 2758 N N . CYS A 1 341 ? -6.102 59.656 11.031 1 97.06 341 CYS A N 1
ATOM 2759 C CA . CYS A 1 341 ? -6.332 58.406 11.773 1 97.06 341 CYS A CA 1
ATOM 2760 C C . CYS A 1 341 ? -5.02 57.688 12.055 1 97.06 341 CYS A C 1
ATOM 2762 O O . CYS A 1 341 ? -4.148 57.625 11.188 1 97.06 341 CYS A O 1
ATOM 2764 N N . ILE A 1 342 ? -4.875 57.156 13.289 1 97.19 342 ILE A N 1
ATOM 2765 C CA . ILE A 1 342 ? -3.66 56.438 13.664 1 97.19 342 ILE A CA 1
ATOM 2766 C C . ILE A 1 342 ? -3.979 54.969 13.898 1 97.19 342 ILE A C 1
ATOM 2768 O O . ILE A 1 342 ? -4.762 54.625 14.789 1 97.19 342 ILE A O 1
ATOM 2772 N N . VAL A 1 343 ? -3.373 54.156 13.055 1 97.44 343 VAL A N 1
ATOM 2773 C CA . VAL A 1 343 ? -3.529 52.719 13.188 1 97.44 343 VAL A CA 1
ATOM 2774 C C . VAL A 1 343 ? -2.262 52.094 13.789 1 97.44 343 VAL A C 1
ATOM 2776 O O . VAL A 1 343 ? -1.157 52.344 13.305 1 97.44 343 VAL A O 1
ATOM 2779 N N . GLU A 1 344 ? -2.443 51.344 14.836 1 97.12 344 GLU A N 1
ATOM 2780 C CA . GLU A 1 344 ? -1.323 50.656 15.484 1 97.12 344 GLU A CA 1
ATOM 2781 C C . GLU A 1 344 ? -1.421 49.156 15.32 1 97.12 344 GLU A C 1
ATOM 2783 O O . GLU A 1 344 ? -2.512 48.594 15.406 1 97.12 344 GLU A O 1
ATOM 2788 N N . VAL A 1 345 ? -0.246 48.625 15.062 1 96.56 345 VAL A N 1
ATOM 2789 C CA . VAL A 1 345 ? -0.218 47.188 14.867 1 96.56 345 VAL A CA 1
ATOM 2790 C C . VAL A 1 345 ? 0.892 46.562 15.719 1 96.56 345 VAL A C 1
ATOM 2792 O O . VAL A 1 345 ? 1.946 47.188 15.914 1 96.56 345 VAL A O 1
ATOM 2795 N N . GLU A 1 346 ? 0.586 45.469 16.328 1 96.44 346 GLU A N 1
ATOM 2796 C CA . GLU A 1 346 ? 1.529 44.594 17.016 1 96.44 346 GLU A CA 1
ATOM 2797 C C . GLU A 1 346 ? 1.377 43.156 16.547 1 96.44 346 GLU A C 1
ATOM 2799 O O . GLU A 1 346 ? 0.302 42.562 16.688 1 96.44 346 GLU A O 1
ATOM 2804 N N . ILE A 1 347 ? 2.432 42.656 15.961 1 95.06 347 ILE A N 1
ATOM 2805 C CA . ILE A 1 347 ? 2.363 41.281 15.43 1 95.06 347 ILE A CA 1
ATOM 2806 C C . ILE A 1 347 ? 3.51 40.469 15.992 1 95.06 347 ILE A C 1
ATOM 2808 O O . ILE A 1 347 ? 4.68 40.844 15.875 1 95.06 347 ILE A O 1
ATOM 2812 N N . LEU A 1 348 ? 3.15 39.406 16.609 1 94.19 348 LEU A N 1
ATOM 2813 C CA . LEU A 1 348 ? 4.133 38.438 17.109 1 94.19 348 LEU A CA 1
ATOM 2814 C C . LEU A 1 348 ? 4.113 37.156 16.266 1 94.19 348 LEU A C 1
ATOM 2816 O O . LEU A 1 348 ? 3.102 36.469 16.234 1 94.19 348 LEU A O 1
ATOM 2820 N N . LEU A 1 349 ? 5.172 36.969 15.57 1 92.25 349 LEU A N 1
ATOM 2821 C CA . LEU A 1 349 ? 5.324 35.719 14.812 1 92.25 349 LEU A CA 1
ATOM 2822 C C . LEU A 1 349 ? 5.707 34.562 15.727 1 92.25 349 LEU A C 1
ATOM 2824 O O . LEU A 1 349 ? 6.762 34.594 16.359 1 92.25 349 LEU A O 1
ATOM 2828 N N . GLN A 1 350 ? 4.836 33.531 15.75 1 93.12 350 GLN A N 1
ATOM 2829 C CA . GLN A 1 350 ? 5.035 32.469 16.719 1 93.12 350 GLN A CA 1
ATOM 2830 C C . GLN A 1 350 ? 5.613 31.219 16.047 1 93.12 350 GLN A C 1
ATOM 2832 O O . GLN A 1 350 ? 6.363 30.469 16.672 1 93.12 350 GLN A O 1
ATOM 2837 N N . ALA A 1 351 ? 5.191 30.953 14.883 1 93.75 351 ALA A N 1
ATOM 2838 C CA . ALA A 1 351 ? 5.652 29.734 14.219 1 93.75 351 ALA A CA 1
ATOM 2839 C C . ALA A 1 351 ? 5.586 29.875 12.703 1 93.75 351 ALA A C 1
ATOM 2841 O O . ALA A 1 351 ? 4.844 30.703 12.18 1 93.75 351 ALA A O 1
ATOM 2842 N N . ILE A 1 352 ? 6.43 29.125 12.047 1 91.94 352 ILE A N 1
ATOM 2843 C CA . ILE A 1 352 ? 6.469 29.078 10.586 1 91.94 352 ILE A CA 1
ATOM 2844 C C . ILE A 1 352 ? 6.453 27.625 10.125 1 91.94 352 ILE A C 1
ATOM 2846 O O . ILE A 1 352 ? 7.203 26.781 10.648 1 91.94 352 ILE A O 1
ATOM 2850 N N . ALA A 1 353 ? 5.59 27.25 9.25 1 93.31 353 ALA A N 1
ATOM 2851 C CA . ALA A 1 353 ? 5.578 25.938 8.609 1 93.31 353 ALA A CA 1
ATOM 2852 C C . ALA A 1 353 ? 5.859 26.047 7.117 1 93.31 353 ALA A C 1
ATOM 2854 O O . ALA A 1 353 ? 5.25 26.875 6.426 1 93.31 353 ALA A O 1
ATOM 2855 N N . GLN A 1 354 ? 6.781 25.234 6.637 1 91.25 354 GLN A N 1
ATOM 2856 C CA . GLN A 1 354 ? 7.176 25.297 5.234 1 91.25 354 GLN A CA 1
ATOM 2857 C C . GLN A 1 354 ? 7.328 23.891 4.652 1 91.25 354 GLN A C 1
ATOM 2859 O O . GLN A 1 354 ? 7.566 22.938 5.383 1 91.25 354 GLN A O 1
ATOM 2864 N N . ILE A 1 355 ? 7.07 23.812 3.303 1 89.69 355 ILE A N 1
ATOM 2865 C CA . ILE A 1 355 ? 7.23 22.547 2.602 1 89.69 355 ILE A CA 1
ATOM 2866 C C . ILE A 1 355 ? 8.5 22.578 1.755 1 89.69 355 ILE A C 1
ATOM 2868 O O . ILE A 1 355 ? 8.828 23.609 1.155 1 89.69 355 ILE A O 1
ATOM 2872 N N . SER A 1 356 ? 9.211 21.531 1.836 1 77.25 356 SER A N 1
ATOM 2873 C CA . SER A 1 356 ? 10.367 21.359 0.96 1 77.25 356 SER A CA 1
ATOM 2874 C C . SER A 1 356 ? 10.188 20.172 0.021 1 77.25 356 SER A C 1
ATOM 2876 O O . SER A 1 356 ? 9.469 19.234 0.342 1 77.25 356 SER A O 1
ATOM 2878 N N . MET B 1 1 ? 32.281 58.531 -37.812 1 19.3 1 MET B N 1
ATOM 2879 C CA . MET B 1 1 ? 31.172 58.219 -36.938 1 19.3 1 MET B CA 1
ATOM 2880 C C . MET B 1 1 ? 31.438 56.969 -36.125 1 19.3 1 MET B C 1
ATOM 2882 O O . MET B 1 1 ? 30.719 56.656 -35.188 1 19.3 1 MET B O 1
ATOM 2886 N N . GLU B 1 2 ? 31.859 55.812 -36.75 1 21.73 2 GLU B N 1
ATOM 2887 C CA . GLU B 1 2 ? 31.609 54.406 -36.562 1 21.73 2 GLU B CA 1
ATOM 2888 C C . GLU B 1 2 ? 32.125 53.906 -35.188 1 21.73 2 GLU B C 1
ATOM 2890 O O . GLU B 1 2 ? 33.25 54.25 -34.812 1 21.73 2 GLU B O 1
ATOM 2895 N N . ASP B 1 3 ? 31.109 53.281 -34.469 1 18.67 3 ASP B N 1
ATOM 2896 C CA . ASP B 1 3 ? 30.781 52.969 -33.062 1 18.67 3 ASP B CA 1
ATOM 2897 C C . ASP B 1 3 ? 31.875 52.125 -32.438 1 18.67 3 ASP B C 1
ATOM 2899 O O . ASP B 1 3 ? 32.781 51.625 -33.125 1 18.67 3 ASP B O 1
ATOM 2903 N N . ILE B 1 4 ? 31.219 50.969 -31.828 1 20.59 4 ILE B N 1
ATOM 2904 C CA . ILE B 1 4 ? 31.203 50.5 -30.438 1 20.59 4 ILE B CA 1
ATOM 2905 C C . ILE B 1 4 ? 32.406 49.594 -30.172 1 20.59 4 ILE B C 1
ATOM 2907 O O . ILE B 1 4 ? 32.594 48.625 -30.875 1 20.59 4 ILE B O 1
ATOM 2911 N N . PRO B 1 5 ? 32.969 49.969 -29.203 1 17.03 5 PRO B N 1
ATOM 2912 C CA . PRO B 1 5 ? 34.344 49.625 -28.766 1 17.03 5 PRO B CA 1
ATOM 2913 C C . PRO B 1 5 ? 34.469 48.156 -28.375 1 17.03 5 PRO B C 1
ATOM 2915 O O . PRO B 1 5 ? 33.438 47.5 -28.062 1 17.03 5 PRO B O 1
ATOM 2918 N N . LYS B 1 6 ? 35.594 47.812 -28.141 1 17.62 6 LYS B N 1
ATOM 2919 C CA . LYS B 1 6 ? 36.625 46.75 -28.094 1 17.62 6 LYS B CA 1
ATOM 2920 C C . LYS B 1 6 ? 36.406 45.812 -26.906 1 17.62 6 LYS B C 1
ATOM 2922 O O . LYS B 1 6 ? 35.75 46.219 -25.922 1 17.62 6 LYS B O 1
ATOM 2927 N N . ARG B 1 7 ? 37.25 45.031 -26.531 1 16.5 7 ARG B N 1
ATOM 2928 C CA . ARG B 1 7 ? 37.562 43.625 -26.297 1 16.5 7 ARG B CA 1
ATOM 2929 C C . ARG B 1 7 ? 37.406 43.25 -24.812 1 16.5 7 ARG B C 1
ATOM 2931 O O . ARG B 1 7 ? 36.688 42.312 -24.469 1 16.5 7 ARG B O 1
ATOM 2938 N N . GLY B 1 8 ? 38.375 43.344 -23.797 1 16.36 8 GLY B N 1
ATOM 2939 C CA . GLY B 1 8 ? 39.188 42.188 -23.422 1 16.36 8 GLY B CA 1
ATOM 2940 C C . GLY B 1 8 ? 38.906 41.688 -22.016 1 16.36 8 GLY B C 1
ATOM 2941 O O . GLY B 1 8 ? 38.75 40.469 -21.812 1 16.36 8 GLY B O 1
ATOM 2942 N N . THR B 1 9 ? 39.125 42.375 -20.844 1 16.69 9 THR B N 1
ATOM 2943 C CA . THR B 1 9 ? 40.219 41.938 -19.969 1 16.69 9 THR B CA 1
ATOM 2944 C C . THR B 1 9 ? 39.719 40.938 -18.938 1 16.69 9 THR B C 1
ATOM 2946 O O . THR B 1 9 ? 38.5 40.781 -18.734 1 16.69 9 THR B O 1
ATOM 2949 N N . ASN B 1 10 ? 40.344 40.75 -17.641 1 16.75 10 ASN B N 1
ATOM 2950 C CA . ASN B 1 10 ? 41.281 39.875 -16.906 1 16.75 10 ASN B CA 1
ATOM 2951 C C . ASN B 1 10 ? 40.594 39.219 -15.711 1 16.75 10 ASN B C 1
ATOM 2953 O O . ASN B 1 10 ? 40.906 38.062 -15.383 1 16.75 10 ASN B O 1
ATOM 2957 N N . GLY B 1 11 ? 39.938 39.938 -14.766 1 17.8 11 GLY B N 1
ATOM 2958 C CA . GLY B 1 11 ? 40.344 39.688 -13.398 1 17.8 11 GLY B CA 1
ATOM 2959 C C . GLY B 1 11 ? 39.781 38.375 -12.844 1 17.8 11 GLY B C 1
ATOM 2960 O O . GLY B 1 11 ? 38.625 38.031 -13.094 1 17.8 11 GLY B O 1
ATOM 2961 N N . SER B 1 12 ? 40.625 37.281 -12.32 1 18.66 12 SER B N 1
ATOM 2962 C CA . SER B 1 12 ? 40.938 35.938 -11.898 1 18.66 12 SER B CA 1
ATOM 2963 C C . SER B 1 12 ? 40.25 35.594 -10.562 1 18.66 12 SER B C 1
ATOM 2965 O O . SER B 1 12 ? 40.438 34.531 -10.016 1 18.66 12 SER B O 1
ATOM 2967 N N . GLY B 1 13 ? 39.594 36.531 -9.859 1 18.02 13 GLY B N 1
ATOM 2968 C CA . GLY B 1 13 ? 39.656 36.25 -8.438 1 18.02 13 GLY B CA 1
ATOM 2969 C C . GLY B 1 13 ? 39.094 34.875 -8.086 1 18.02 13 GLY B C 1
ATOM 2970 O O . GLY B 1 13 ? 38.094 34.469 -8.664 1 18.02 13 GLY B O 1
ATOM 2971 N N . GLN B 1 14 ? 39.875 33.938 -7.379 1 18.03 14 GLN B N 1
ATOM 2972 C CA . GLN B 1 14 ? 40.031 32.562 -6.918 1 18.03 14 GLN B CA 1
ATOM 2973 C C . GLN B 1 14 ? 38.969 32.188 -5.902 1 18.03 14 GLN B C 1
ATOM 2975 O O . GLN B 1 14 ? 39.062 32.5 -4.719 1 18.03 14 GLN B O 1
ATOM 2980 N N . PHE B 1 15 ? 37.75 32.656 -5.984 1 18.97 15 PHE B N 1
ATOM 2981 C CA . PHE B 1 15 ? 36.938 32.406 -4.797 1 18.97 15 PHE B CA 1
ATOM 2982 C C . PHE B 1 15 ? 36.938 30.953 -4.414 1 18.97 15 PHE B C 1
ATOM 2984 O O . PHE B 1 15 ? 36.562 30.094 -5.215 1 18.97 15 PHE B O 1
ATOM 2991 N N . ASN B 1 16 ? 37.812 30.562 -3.42 1 16.73 16 ASN B N 1
ATOM 2992 C CA . ASN B 1 16 ? 38.281 29.328 -2.811 1 16.73 16 ASN B CA 1
ATOM 2993 C C . ASN B 1 16 ? 37.094 28.406 -2.465 1 16.73 16 ASN B C 1
ATOM 2995 O O . ASN B 1 16 ? 36.062 28.422 -3.135 1 16.73 16 ASN B O 1
ATOM 2999 N N . ASN B 1 17 ? 36.969 28.078 -1.1 1 16.75 17 ASN B N 1
ATOM 3000 C CA . ASN B 1 17 ? 37.062 26.859 -0.318 1 16.75 17 ASN B CA 1
ATOM 3001 C C . ASN B 1 17 ? 35.719 26.219 -0.068 1 16.75 17 ASN B C 1
ATOM 3003 O O . ASN B 1 17 ? 34.875 26.812 0.606 1 16.75 17 ASN B O 1
ATOM 3007 N N . ARG B 1 18 ? 35.062 25.594 -0.867 1 18.67 18 ARG B N 1
ATOM 3008 C CA . ARG B 1 18 ? 33.844 24.812 -0.867 1 18.67 18 ARG B CA 1
ATOM 3009 C C . ARG B 1 18 ? 33.812 23.812 0.28 1 18.67 18 ARG B C 1
ATOM 3011 O O . ARG B 1 18 ? 34.219 22.656 0.099 1 18.67 18 ARG B O 1
ATOM 3018 N N . ARG B 1 19 ? 34.469 24.078 1.473 1 19.67 19 ARG B N 1
ATOM 3019 C CA . ARG B 1 19 ? 34.562 22.906 2.326 1 19.67 19 ARG B CA 1
ATOM 3020 C C . ARG B 1 19 ? 33.188 22.266 2.541 1 19.67 19 ARG B C 1
ATOM 3022 O O . ARG B 1 19 ? 32.281 22.906 3.078 1 19.67 19 ARG B O 1
ATOM 3029 N N . MET B 1 20 ? 32.75 21.453 1.651 1 17.91 20 MET B N 1
ATOM 3030 C CA . MET B 1 20 ? 31.672 20.484 1.701 1 17.91 20 MET B CA 1
ATOM 3031 C C . MET B 1 20 ? 31.672 19.719 3.023 1 17.91 20 MET B C 1
ATOM 3033 O O . MET B 1 20 ? 32.688 19.094 3.375 1 17.91 20 MET B O 1
ATOM 3037 N N . LEU B 1 21 ? 31.219 20.312 4.102 1 19.03 21 LEU B N 1
ATOM 3038 C CA . LEU B 1 21 ? 31.203 19.578 5.363 1 19.03 21 LEU B CA 1
ATOM 3039 C C . LEU B 1 21 ? 30.719 18.156 5.148 1 19.03 21 LEU B C 1
ATOM 3041 O O . LEU B 1 21 ? 29.578 17.922 4.758 1 19.03 21 LEU B O 1
ATOM 3045 N N . ALA B 1 22 ? 31.5 17.281 4.527 1 20.03 22 ALA B N 1
ATOM 3046 C CA . ALA B 1 22 ? 31.422 15.836 4.324 1 20.03 22 ALA B CA 1
ATOM 3047 C C . ALA B 1 22 ? 31.125 15.117 5.637 1 20.03 22 ALA B C 1
ATOM 3049 O O . ALA B 1 22 ? 31.969 15.102 6.547 1 20.03 22 ALA B O 1
ATOM 3050 N N . PHE B 1 23 ? 30.094 15.258 6.27 1 20.02 23 PHE B N 1
ATOM 3051 C CA . PHE B 1 23 ? 29.844 14.414 7.438 1 20.02 23 PHE B CA 1
ATOM 3052 C C . PHE B 1 23 ? 30.109 12.953 7.109 1 20.02 23 PHE B C 1
ATOM 3054 O O . PHE B 1 23 ? 29.344 12.32 6.379 1 20.02 23 PHE B O 1
ATOM 3061 N N . HIS B 1 24 ? 31.375 12.531 6.816 1 20.56 24 HIS B N 1
ATOM 3062 C CA . HIS B 1 24 ? 31.797 11.156 6.574 1 20.56 24 HIS B CA 1
ATOM 3063 C C . HIS B 1 24 ? 31.562 10.281 7.805 1 20.56 24 HIS B C 1
ATOM 3065 O O . HIS B 1 24 ? 32.344 10.32 8.758 1 20.56 24 HIS B O 1
ATOM 3071 N N . PRO B 1 25 ? 30.531 10.102 8.5 1 20.39 25 PRO B N 1
ATOM 3072 C CA . PRO B 1 25 ? 30.719 9.242 9.672 1 20.39 25 PRO B CA 1
ATOM 3073 C C . PRO B 1 25 ? 31.328 7.887 9.312 1 20.39 25 PRO B C 1
ATOM 3075 O O . PRO B 1 25 ? 30.891 7.25 8.344 1 20.39 25 PRO B O 1
ATOM 3078 N N . SER B 1 26 ? 32.594 7.684 9.328 1 21.7 26 SER B N 1
ATOM 3079 C CA . SER B 1 26 ? 33.375 6.457 9.18 1 21.7 26 SER B CA 1
ATOM 3080 C C . SER B 1 26 ? 32.875 5.371 10.133 1 21.7 26 SER B C 1
ATOM 3082 O O . SER B 1 26 ? 33.281 5.344 11.305 1 21.7 26 SER B O 1
ATOM 3084 N N . PHE B 1 27 ? 31.688 5.113 10.367 1 21.56 27 PHE B N 1
ATOM 3085 C CA . PHE B 1 27 ? 31.469 4.059 11.344 1 21.56 27 PHE B CA 1
ATOM 3086 C C . PHE B 1 27 ? 32.062 2.744 10.875 1 21.56 27 PHE B C 1
ATOM 3088 O O . PHE B 1 27 ? 31.828 2.305 9.75 1 21.56 27 PHE B O 1
ATOM 3095 N N . SER B 1 28 ? 33.312 2.506 11.219 1 20.44 28 SER B N 1
ATOM 3096 C CA . SER B 1 28 ? 34.062 1.252 11.078 1 20.44 28 SER B CA 1
ATOM 3097 C C . SER B 1 28 ? 33.25 0.073 11.594 1 20.44 28 SER B C 1
ATOM 3099 O O . SER B 1 28 ? 32.875 0.019 12.773 1 20.44 28 SER B O 1
ATOM 3101 N N . PHE B 1 29 ? 32.406 -0.44 10.789 1 21.3 29 PHE B N 1
ATOM 3102 C CA . PHE B 1 29 ? 31.75 -1.698 11.125 1 21.3 29 PHE B CA 1
ATOM 3103 C C . PHE B 1 29 ? 32.781 -2.803 11.336 1 21.3 29 PHE B C 1
ATOM 3105 O O . PHE B 1 29 ? 33.5 -3.188 10.406 1 21.3 29 PHE B O 1
ATOM 3112 N N . ARG B 1 30 ? 33.438 -2.807 12.508 1 21.81 30 ARG B N 1
ATOM 3113 C CA . ARG B 1 30 ? 34.25 -3.99 12.836 1 21.81 30 ARG B CA 1
ATOM 3114 C C . ARG B 1 30 ? 33.469 -5.266 12.523 1 21.81 30 ARG B C 1
ATOM 3116 O O . ARG B 1 30 ? 32.281 -5.387 12.875 1 21.81 30 ARG B O 1
ATOM 3123 N N . ALA B 1 31 ? 33.969 -5.926 11.539 1 23.77 31 ALA B N 1
ATOM 3124 C CA . ALA B 1 31 ? 33.562 -7.25 11.062 1 23.77 31 ALA B CA 1
ATOM 3125 C C . ALA B 1 31 ? 33.469 -8.242 12.219 1 23.77 31 ALA B C 1
ATOM 3127 O O . ALA B 1 31 ? 34.438 -8.492 12.922 1 23.77 31 ALA B O 1
ATOM 3128 N N . TYR B 1 32 ? 32.438 -8.133 13.023 1 24.44 32 TYR B N 1
ATOM 3129 C CA . TYR B 1 32 ? 32.406 -9.188 14.023 1 24.44 32 TYR B CA 1
ATOM 3130 C C . TYR B 1 32 ? 32.719 -10.539 13.406 1 24.44 32 TYR B C 1
ATOM 3132 O O . TYR B 1 32 ? 32.375 -10.789 12.242 1 24.44 32 TYR B O 1
ATOM 3140 N N . PRO B 1 33 ? 33.688 -11.25 13.93 1 23.69 33 PRO B N 1
ATOM 3141 C CA . PRO B 1 33 ? 34.062 -12.57 13.422 1 23.69 33 PRO B CA 1
ATOM 3142 C C . PRO B 1 33 ? 32.844 -13.43 13.062 1 23.69 33 PRO B C 1
ATOM 3144 O O . PRO B 1 33 ? 31.781 -13.25 13.633 1 23.69 33 PRO B O 1
ATOM 3147 N N . LYS B 1 34 ? 32.969 -14.086 11.875 1 27.28 34 LYS B N 1
ATOM 3148 C CA . LYS B 1 34 ? 32.094 -15.016 11.172 1 27.28 34 LYS B CA 1
ATOM 3149 C C . LYS B 1 34 ? 31.578 -16.094 12.109 1 27.28 34 LYS B C 1
ATOM 3151 O O . LYS B 1 34 ? 32.062 -17.234 12.094 1 27.28 34 LYS B O 1
ATOM 3156 N N . GLU B 1 35 ? 31.469 -15.695 13.469 1 26.02 35 GLU B N 1
ATOM 3157 C CA . GLU B 1 35 ? 31.078 -16.891 14.227 1 26.02 35 GLU B CA 1
ATOM 3158 C C . GLU B 1 35 ? 29.828 -17.531 13.609 1 26.02 35 GLU B C 1
ATOM 3160 O O . GLU B 1 35 ? 29.109 -16.906 12.852 1 26.02 35 GLU B O 1
ATOM 3165 N N . ASN B 1 36 ? 29.484 -18.828 13.977 1 24.34 36 ASN B N 1
ATOM 3166 C CA . ASN B 1 36 ? 28.625 -19.891 13.461 1 24.34 36 ASN B CA 1
ATOM 3167 C C . ASN B 1 36 ? 27.203 -19.406 13.234 1 24.34 36 ASN B C 1
ATOM 3169 O O . ASN B 1 36 ? 26.578 -18.844 14.148 1 24.34 36 ASN B O 1
ATOM 3173 N N . PRO B 1 37 ? 26.766 -19.297 11.93 1 27.98 37 PRO B N 1
ATOM 3174 C CA . PRO B 1 37 ? 25.547 -18.703 11.383 1 27.98 37 PRO B CA 1
ATOM 3175 C C . PRO B 1 37 ? 24.281 -19.188 12.102 1 27.98 37 PRO B C 1
ATOM 3177 O O . PRO B 1 37 ? 23.188 -18.672 11.852 1 27.98 37 PRO B O 1
ATOM 3180 N N . VAL B 1 38 ? 24.391 -20.422 12.68 1 27.36 38 VAL B N 1
ATOM 3181 C CA . VAL B 1 38 ? 23.203 -21.094 13.203 1 27.36 38 VAL B CA 1
ATOM 3182 C C . VAL B 1 38 ? 22.594 -20.266 14.32 1 27.36 38 VAL B C 1
ATOM 3184 O O . VAL B 1 38 ? 21.375 -20.25 14.5 1 27.36 38 VAL B O 1
ATOM 3187 N N . LEU B 1 39 ? 23.438 -19.828 15.312 1 25.23 39 LEU B N 1
ATOM 3188 C CA . LEU B 1 39 ? 22.984 -19.25 16.562 1 25.23 39 LEU B CA 1
ATOM 3189 C C . LEU B 1 39 ? 22.484 -17.828 16.359 1 25.23 39 LEU B C 1
ATOM 3191 O O . LEU B 1 39 ? 22.047 -17.172 17.312 1 25.23 39 LEU B O 1
ATOM 3195 N N . LEU B 1 40 ? 22.984 -17.234 15.305 1 26.66 40 LEU B N 1
ATOM 3196 C CA . LEU B 1 40 ? 22.688 -15.812 15.195 1 26.66 40 LEU B CA 1
ATOM 3197 C C . LEU B 1 40 ? 21.219 -15.586 14.867 1 26.66 40 LEU B C 1
ATOM 3199 O O . LEU B 1 40 ? 20.781 -14.445 14.758 1 26.66 40 LEU B O 1
ATOM 3203 N N . GLY B 1 41 ? 20.578 -16.641 14.461 1 26.73 41 GLY B N 1
ATOM 3204 C CA . GLY B 1 41 ? 19.188 -16.469 14.031 1 26.73 41 GLY B CA 1
ATOM 3205 C C . GLY B 1 41 ? 18.281 -16.031 15.156 1 26.73 41 GLY B C 1
ATOM 3206 O O . GLY B 1 41 ? 17.297 -15.32 14.922 1 26.73 41 GLY B O 1
ATOM 3207 N N . ARG B 1 42 ? 18.422 -16.719 16.344 1 27.38 42 ARG B N 1
ATOM 3208 C CA . ARG B 1 42 ? 17.531 -16.453 17.469 1 27.38 42 ARG B CA 1
ATOM 3209 C C . ARG B 1 42 ? 17.812 -15.07 18.062 1 27.38 42 ARG B C 1
ATOM 3211 O O . ARG B 1 42 ? 16.875 -14.375 18.484 1 27.38 42 ARG B O 1
ATOM 3218 N N . GLU B 1 43 ? 19.094 -14.727 18.297 1 28.88 43 GLU B N 1
ATOM 3219 C CA . GLU B 1 43 ? 19.453 -13.547 19.062 1 28.88 43 GLU B CA 1
ATOM 3220 C C . GLU B 1 43 ? 19.172 -12.266 18.281 1 28.88 43 GLU B C 1
ATOM 3222 O O . GLU B 1 43 ? 18.875 -11.227 18.859 1 28.88 43 GLU B O 1
ATOM 3227 N N . TYR B 1 44 ? 19.484 -12.273 16.938 1 30.55 44 TYR B N 1
ATOM 3228 C CA . TYR B 1 44 ? 19.109 -11.078 16.188 1 30.55 44 TYR B CA 1
ATOM 3229 C C . TYR B 1 44 ? 17.594 -10.883 16.188 1 30.55 44 TYR B C 1
ATOM 3231 O O . TYR B 1 44 ? 17.109 -9.781 15.945 1 30.55 44 TYR B O 1
ATOM 3239 N N . LEU B 1 45 ? 16.859 -11.945 16.344 1 29.58 45 LEU B N 1
ATOM 3240 C CA . LEU B 1 45 ? 15.406 -11.812 16.5 1 29.58 45 LEU B CA 1
ATOM 3241 C C . LEU B 1 45 ? 15.07 -11.062 17.781 1 29.58 45 LEU B C 1
ATOM 3243 O O . LEU B 1 45 ? 14.102 -10.297 17.812 1 29.58 45 LEU B O 1
ATOM 3247 N N . ASN B 1 46 ? 15.789 -11.352 18.859 1 30.42 46 ASN B N 1
ATOM 3248 C CA . ASN B 1 46 ? 15.492 -10.695 20.141 1 30.42 46 ASN B CA 1
ATOM 3249 C C . ASN B 1 46 ? 15.789 -9.203 20.078 1 30.42 46 ASN B C 1
ATOM 3251 O O . ASN B 1 46 ? 15.148 -8.414 20.781 1 30.42 46 ASN B O 1
ATOM 3255 N N . TRP B 1 47 ? 17 -8.875 19.609 1 32.09 47 TRP B N 1
ATOM 3256 C CA . TRP B 1 47 ? 17.375 -7.461 19.672 1 32.09 47 TRP B CA 1
ATOM 3257 C C . TRP B 1 47 ? 16.406 -6.613 18.844 1 32.09 47 TRP B C 1
ATOM 3259 O O . TRP B 1 47 ? 16.141 -5.453 19.188 1 32.09 47 TRP B O 1
ATOM 3269 N N . LEU B 1 48 ? 15.914 -7.129 17.688 1 33.41 48 LEU B N 1
ATOM 3270 C CA . LEU B 1 48 ? 14.945 -6.352 16.938 1 33.41 48 LEU B CA 1
ATOM 3271 C C . LEU B 1 48 ? 13.727 -6.012 17.797 1 33.41 48 LEU B C 1
ATOM 3273 O O . LEU B 1 48 ? 13.008 -5.055 17.5 1 33.41 48 LEU B O 1
ATOM 3277 N N . PHE B 1 49 ? 13.406 -6.902 18.75 1 33.31 49 PHE B N 1
ATOM 3278 C CA . PHE B 1 49 ? 12.203 -6.703 19.547 1 33.31 49 PHE B CA 1
ATOM 3279 C C . PHE B 1 49 ? 12.461 -5.758 20.703 1 33.31 49 PHE B C 1
ATOM 3281 O O . PHE B 1 49 ? 11.594 -5.559 21.562 1 33.31 49 PHE B O 1
ATOM 3288 N N . THR B 1 50 ? 13.703 -5.613 21.125 1 33 50 THR B N 1
ATOM 3289 C CA . THR B 1 50 ? 13.688 -4.852 22.359 1 33 50 THR B CA 1
ATOM 3290 C C . THR B 1 50 ? 13.203 -3.426 22.125 1 33 50 THR B C 1
ATOM 3292 O O . THR B 1 50 ? 14.016 -2.502 22.016 1 33 50 THR B O 1
ATOM 3295 N N . VAL B 1 51 ? 12.562 -3.135 21.156 1 34.69 51 VAL B N 1
ATOM 3296 C CA . VAL B 1 51 ? 12.008 -1.801 21.359 1 34.69 51 VAL B CA 1
ATOM 3297 C C . VAL B 1 51 ? 11.438 -1.688 22.766 1 34.69 51 VAL B C 1
ATOM 3299 O O . VAL B 1 51 ? 10.461 -2.369 23.109 1 34.69 51 VAL B O 1
ATOM 3302 N N . PRO B 1 52 ? 12.266 -1.402 23.844 1 34 52 PRO B N 1
ATOM 3303 C CA . PRO B 1 52 ? 11.734 -1.242 25.203 1 34 52 PRO B CA 1
ATOM 3304 C C . PRO B 1 52 ? 10.258 -0.857 25.219 1 34 52 PRO B C 1
ATOM 3306 O O . PRO B 1 52 ? 9.672 -0.594 24.172 1 34 52 PRO B O 1
ATOM 3309 N N . VAL B 1 53 ? 10.031 0.237 26.328 1 33.53 53 VAL B N 1
ATOM 3310 C CA . VAL B 1 53 ? 9.008 0.848 27.172 1 33.53 53 VAL B CA 1
ATOM 3311 C C . VAL B 1 53 ? 7.949 1.509 26.281 1 33.53 53 VAL B C 1
ATOM 3313 O O . VAL B 1 53 ? 7.047 2.186 26.781 1 33.53 53 VAL B O 1
ATOM 3316 N N . ILE B 1 54 ? 8.414 1.789 25.141 1 35.25 54 ILE B N 1
ATOM 3317 C CA . ILE B 1 54 ? 7.52 2.816 24.625 1 35.25 54 ILE B CA 1
ATOM 3318 C C . ILE B 1 54 ? 6.074 2.328 24.703 1 35.25 54 ILE B C 1
ATOM 3320 O O . ILE B 1 54 ? 5.176 3.086 25.078 1 35.25 54 ILE B O 1
ATOM 3324 N N . LEU B 1 55 ? 5.793 1.168 23.875 1 37.53 55 LEU B N 1
ATOM 3325 C CA . LEU B 1 55 ? 4.402 1.011 23.469 1 37.53 55 LEU B CA 1
ATOM 3326 C C . LEU B 1 55 ? 3.602 0.254 24.516 1 37.53 55 LEU B C 1
ATOM 3328 O O . LEU B 1 55 ? 3.695 -0.972 24.609 1 37.53 55 LEU B O 1
ATOM 3332 N N . ASP B 1 56 ? 3.68 0.567 25.703 1 38.62 56 ASP B N 1
ATOM 3333 C CA . ASP B 1 56 ? 2.682 -0.06 26.562 1 38.62 56 ASP B CA 1
ATOM 3334 C C . ASP B 1 56 ? 1.467 -0.515 25.75 1 38.62 56 ASP B C 1
ATOM 3336 O O . ASP B 1 56 ? 0.867 -1.549 26.047 1 38.62 56 ASP B O 1
ATOM 3340 N N . PHE B 1 57 ? 0.823 0.496 25.125 1 36.81 57 PHE B N 1
ATOM 3341 C CA . PHE B 1 57 ? -0.504 0.217 24.578 1 36.81 57 PHE B CA 1
ATOM 3342 C C . PHE B 1 57 ? -0.407 -0.587 23.297 1 36.81 57 PHE B C 1
ATOM 3344 O O . PHE B 1 57 ? -1.249 -0.446 22.406 1 36.81 57 PHE B O 1
ATOM 3351 N N . LEU B 1 58 ? 0.725 -1.08 23.094 1 42.47 58 LEU B N 1
ATOM 3352 C CA . LEU B 1 58 ? 0.453 -1.666 21.781 1 42.47 58 LEU B CA 1
ATOM 3353 C C . LEU B 1 58 ? -0.799 -2.535 21.828 1 42.47 58 LEU B C 1
ATOM 3355 O O . LEU B 1 58 ? -0.827 -3.557 22.516 1 42.47 58 LEU B O 1
ATOM 3359 N N . GLU B 1 59 ? -1.846 -1.833 21.875 1 46.06 59 GLU B N 1
ATOM 3360 C CA . GLU B 1 59 ? -3.182 -2.361 21.609 1 46.06 59 GLU B CA 1
ATOM 3361 C C . GLU B 1 59 ? -3.133 -3.531 20.625 1 46.06 59 GLU B C 1
ATOM 3363 O O . GLU B 1 59 ? -2.215 -3.627 19.812 1 46.06 59 GLU B O 1
ATOM 3368 N N . LYS B 1 60 ? -3.74 -4.41 20.938 1 60.69 60 LYS B N 1
ATOM 3369 C CA . LYS B 1 60 ? -4.066 -5.516 20.047 1 60.69 60 LYS B CA 1
ATOM 3370 C C . LYS B 1 60 ? -4.391 -5.008 18.641 1 60.69 60 LYS B C 1
ATOM 3372 O O . LYS B 1 60 ? -5.109 -4.016 18.484 1 60.69 60 LYS B O 1
ATOM 3377 N N . GLY B 1 61 ? -3.586 -5.301 17.625 1 75.69 61 GLY B N 1
ATOM 3378 C CA . GLY B 1 61 ? -3.883 -4.977 16.234 1 75.69 61 GLY B CA 1
ATOM 3379 C C . GLY B 1 61 ? -2.924 -3.965 15.648 1 75.69 61 GLY B C 1
ATOM 3380 O O . GLY B 1 61 ? -3.262 -3.273 14.68 1 75.69 61 GLY B O 1
ATOM 3381 N N . VAL B 1 62 ? -1.831 -3.721 16.438 1 85.88 62 VAL B N 1
ATOM 3382 C CA . VAL B 1 62 ? -0.842 -2.783 15.914 1 85.88 62 VAL B CA 1
ATOM 3383 C C . VAL B 1 62 ? 0.501 -3.488 15.75 1 85.88 62 VAL B C 1
ATOM 3385 O O . VAL B 1 62 ? 0.898 -4.293 16.594 1 85.88 62 VAL B O 1
ATOM 3388 N N . LEU B 1 63 ? 1.105 -3.312 14.703 1 88.88 63 LEU B N 1
ATOM 3389 C CA . LEU B 1 63 ? 2.451 -3.814 14.445 1 88.88 63 LEU B CA 1
ATOM 3390 C C . LEU B 1 63 ? 3.486 -2.707 14.625 1 88.88 63 LEU B C 1
ATOM 3392 O O . LEU B 1 63 ? 3.391 -1.655 13.992 1 88.88 63 LEU B O 1
ATOM 3396 N N . VAL B 1 64 ? 4.422 -2.889 15.562 1 89.75 64 VAL B N 1
ATOM 3397 C CA . VAL B 1 64 ? 5.512 -1.945 15.797 1 89.75 64 VAL B CA 1
ATOM 3398 C C . VAL B 1 64 ? 6.824 -2.533 15.281 1 89.75 64 VAL B C 1
ATOM 3400 O O . VAL B 1 64 ? 7.156 -3.682 15.586 1 89.75 64 VAL B O 1
ATOM 3403 N N . GLU B 1 65 ? 7.508 -1.771 14.469 1 89.44 65 GLU B N 1
ATOM 3404 C CA . GLU B 1 65 ? 8.773 -2.281 13.945 1 89.44 65 GLU B CA 1
ATOM 3405 C C . GLU B 1 65 ? 9.781 -1.156 13.75 1 89.44 65 GLU B C 1
ATOM 3407 O O . GLU B 1 65 ? 9.422 0.021 13.758 1 89.44 65 GLU B O 1
ATOM 3412 N N . THR B 1 66 ? 11.07 -1.518 13.688 1 92.19 66 THR B N 1
ATOM 3413 C CA . THR B 1 66 ? 12.141 -0.605 13.289 1 92.19 66 THR B CA 1
ATOM 3414 C C . THR B 1 66 ? 12.375 -0.675 11.781 1 92.19 66 THR B C 1
ATOM 3416 O O . THR B 1 66 ? 12.539 -1.762 11.227 1 92.19 66 THR B O 1
ATOM 3419 N N . ARG B 1 67 ? 12.32 0.454 11.219 1 91.62 67 ARG B N 1
ATOM 3420 C CA . ARG B 1 67 ? 12.438 0.526 9.766 1 91.62 67 ARG B CA 1
ATOM 3421 C C . ARG B 1 67 ? 13.602 1.424 9.352 1 91.62 67 ARG B C 1
ATOM 3423 O O . ARG B 1 67 ? 13.742 2.535 9.867 1 91.62 67 ARG B O 1
ATOM 3430 N N . GLU B 1 68 ? 14.367 0.887 8.375 1 91.06 68 GLU B N 1
ATOM 3431 C CA . GLU B 1 68 ? 15.484 1.684 7.891 1 91.06 68 GLU B CA 1
ATOM 3432 C C . GLU B 1 68 ? 15.078 2.545 6.699 1 91.06 68 GLU B C 1
ATOM 3434 O O . GLU B 1 68 ? 15.617 3.633 6.496 1 91.06 68 GLU B O 1
ATOM 3439 N N . VAL B 1 69 ? 14.117 2.051 5.977 1 92.06 69 VAL B N 1
ATOM 3440 C CA . VAL B 1 69 ? 13.688 2.754 4.77 1 92.06 69 VAL B CA 1
ATOM 3441 C C . VAL B 1 69 ? 12.781 3.92 5.148 1 92.06 69 VAL B C 1
ATOM 3443 O O . VAL B 1 69 ? 11.945 3.799 6.047 1 92.06 69 VAL B O 1
ATOM 3446 N N . TYR B 1 70 ? 12.844 5.012 4.453 1 93.38 70 TYR B N 1
ATOM 3447 C CA . TYR B 1 70 ? 12.055 6.211 4.707 1 93.38 70 TYR B CA 1
ATOM 3448 C C . TYR B 1 70 ? 10.578 5.965 4.387 1 93.38 70 TYR B C 1
ATOM 3450 O O . TYR B 1 70 ? 10.258 5.18 3.494 1 93.38 70 TYR B O 1
ATOM 3458 N N . PRO B 1 71 ? 9.727 6.672 5.18 1 94.44 71 PRO B N 1
ATOM 3459 C CA . PRO B 1 71 ? 8.312 6.594 4.824 1 94.44 71 PRO B CA 1
ATOM 3460 C C . PRO B 1 71 ? 8.039 7.023 3.385 1 94.44 71 PRO B C 1
ATOM 3462 O O . PRO B 1 71 ? 8.688 7.941 2.877 1 94.44 71 PRO B O 1
ATOM 3465 N N . SER B 1 72 ? 7.02 6.492 2.811 1 93.94 72 SER B N 1
ATOM 3466 C CA . SER B 1 72 ? 6.766 6.648 1.382 1 93.94 72 SER B CA 1
ATOM 3467 C C . SER B 1 72 ? 6.203 8.031 1.068 1 93.94 72 SER B C 1
ATOM 3469 O O . SER B 1 72 ? 6.445 8.578 -0.011 1 93.94 72 SER B O 1
ATOM 3471 N N . HIS B 1 73 ? 5.5 8.68 1.942 1 95.38 73 HIS B N 1
ATOM 3472 C CA . HIS B 1 73 ? 4.625 9.727 1.427 1 95.38 73 HIS B CA 1
ATOM 3473 C C . HIS B 1 73 ? 4.918 11.062 2.098 1 95.38 73 HIS B C 1
ATOM 3475 O O . HIS B 1 73 ? 4.793 12.117 1.471 1 95.38 73 HIS B O 1
ATOM 3481 N N . PHE B 1 74 ? 5.273 11.023 3.422 1 96.44 74 PHE B N 1
ATOM 3482 C CA . PHE B 1 74 ? 5.277 12.32 4.102 1 96.44 74 PHE B CA 1
ATOM 3483 C C . PHE B 1 74 ? 6.234 12.305 5.289 1 96.44 74 PHE B C 1
ATOM 3485 O O . PHE B 1 74 ? 6.285 11.328 6.039 1 96.44 74 PHE B O 1
ATOM 3492 N N . LEU B 1 75 ? 7.02 13.32 5.43 1 96.88 75 LEU B N 1
ATOM 3493 C CA . LEU B 1 75 ? 7.828 13.586 6.617 1 96.88 75 LEU B CA 1
ATOM 3494 C C . LEU B 1 75 ? 7.473 14.938 7.23 1 96.88 75 LEU B C 1
ATOM 3496 O O . LEU B 1 75 ? 7.25 15.906 6.508 1 96.88 75 LEU B O 1
ATOM 3500 N N . PHE B 1 76 ? 7.387 14.938 8.492 1 97.56 76 PHE B N 1
ATOM 3501 C CA . PHE B 1 76 ? 7.035 16.141 9.242 1 97.56 76 PHE B CA 1
ATOM 3502 C C . PHE B 1 76 ? 8.062 16.422 10.328 1 97.56 76 PHE B C 1
ATOM 3504 O O . PHE B 1 76 ? 8.133 15.703 11.328 1 97.56 76 PHE B O 1
ATOM 3511 N N . LYS B 1 77 ? 8.797 17.469 10.094 1 97.81 77 LYS B N 1
ATOM 3512 C CA . LYS B 1 77 ? 9.82 17.875 11.055 1 97.81 77 LYS B CA 1
ATOM 3513 C C . LYS B 1 77 ? 9.328 19 11.945 1 97.81 77 LYS B C 1
ATOM 3515 O O . LYS B 1 77 ? 8.758 19.984 11.453 1 97.81 77 LYS B O 1
ATOM 3520 N N . ILE B 1 78 ? 9.516 18.844 13.203 1 97.5 78 ILE B N 1
ATOM 3521 C CA . ILE B 1 78 ? 9.18 19.891 14.164 1 97.5 78 ILE B CA 1
ATOM 3522 C C . ILE B 1 78 ? 10.445 20.406 14.836 1 97.5 78 ILE B C 1
ATOM 3524 O O . ILE B 1 78 ? 11.195 19.625 15.438 1 97.5 78 ILE B O 1
ATOM 3528 N N . GLU B 1 79 ? 10.641 21.641 14.711 1 96.75 79 GLU B N 1
ATOM 3529 C CA . GLU B 1 79 ? 11.727 22.297 15.43 1 96.75 79 GLU B CA 1
ATOM 3530 C C . GLU B 1 79 ? 11.203 23.062 16.641 1 96.75 79 GLU B C 1
ATOM 3532 O O . GLU B 1 79 ? 10.234 23.812 16.547 1 96.75 79 GLU B O 1
ATOM 3537 N N . SER B 1 80 ? 11.867 22.859 17.781 1 95.69 80 SER B N 1
ATOM 3538 C CA . SER B 1 80 ? 11.469 23.438 19.047 1 95.69 80 SER B CA 1
ATOM 3539 C C . SER B 1 80 ? 10.148 22.844 19.547 1 95.69 80 SER B C 1
ATOM 3541 O O . SER B 1 80 ? 9.203 23.578 19.844 1 95.69 80 SER B O 1
ATOM 3543 N N . PHE B 1 81 ? 10.203 21.594 19.641 1 95.38 81 PHE B N 1
ATOM 3544 C CA . PHE B 1 81 ? 9.023 20.844 20.016 1 95.38 81 PHE B CA 1
ATOM 3545 C C . PHE B 1 81 ? 8.508 21.281 21.391 1 95.38 81 PHE B C 1
ATOM 3547 O O . PHE B 1 81 ? 7.301 21.359 21.609 1 95.38 81 PHE B O 1
ATOM 3554 N N . SER B 1 82 ? 9.391 21.516 22.297 1 92.19 82 SER B N 1
ATOM 3555 C CA . SER B 1 82 ? 9.055 21.844 23.688 1 92.19 82 SER B CA 1
ATOM 3556 C C . SER B 1 82 ? 8.25 23.141 23.766 1 92.19 82 SER B C 1
ATOM 3558 O O . SER B 1 82 ? 7.586 23.391 24.766 1 92.19 82 SER B O 1
ATOM 3560 N N . LEU B 1 83 ? 8.258 23.906 22.703 1 92.44 83 LEU B N 1
ATOM 3561 C CA . LEU B 1 83 ? 7.621 25.219 22.734 1 92.44 83 LEU B CA 1
ATOM 3562 C C . LEU B 1 83 ? 6.215 25.156 22.141 1 92.44 83 LEU B C 1
ATOM 3564 O O . LEU B 1 83 ? 5.484 26.156 22.172 1 92.44 83 LEU B O 1
ATOM 3568 N N . LEU B 1 84 ? 5.805 24.062 21.625 1 91.69 84 LEU B N 1
ATOM 3569 C CA . LEU B 1 84 ? 4.516 23.969 20.953 1 91.69 84 LEU B CA 1
ATOM 3570 C C . LEU B 1 84 ? 3.385 24.406 21.875 1 91.69 84 LEU B C 1
ATOM 3572 O O . LEU B 1 84 ? 2.662 25.359 21.562 1 91.69 84 LEU B O 1
ATOM 3576 N N . SER B 1 85 ? 3.322 23.75 23 1 85.31 85 SER B N 1
ATOM 3577 C CA . SER B 1 85 ? 2.217 24.016 23.906 1 85.31 85 SER B CA 1
ATOM 3578 C C . SER B 1 85 ? 2.312 25.422 24.5 1 85.31 85 SER B C 1
ATOM 3580 O O . SER B 1 85 ? 1.293 26.078 24.719 1 85.31 85 SER B O 1
ATOM 3582 N N . ASP B 1 86 ? 3.502 25.891 24.703 1 85.06 86 ASP B N 1
ATOM 3583 C CA . ASP B 1 86 ? 3.717 27.219 25.25 1 85.06 86 ASP B CA 1
ATOM 3584 C C . ASP B 1 86 ? 3.246 28.312 24.297 1 85.06 86 ASP B C 1
ATOM 3586 O O . ASP B 1 86 ? 2.918 29.422 24.703 1 85.06 86 ASP B O 1
ATOM 3590 N N . ASN B 1 87 ? 3.23 27.953 23.109 1 87.25 87 ASN B N 1
ATOM 3591 C CA . ASN B 1 87 ? 2.789 28.906 22.094 1 87.25 87 ASN B CA 1
ATOM 3592 C C . ASN B 1 87 ? 1.355 28.641 21.656 1 87.25 87 ASN B C 1
ATOM 3594 O O . ASN B 1 87 ? 0.944 29.062 20.578 1 87.25 87 ASN B O 1
ATOM 3598 N N . GLY B 1 88 ? 0.706 27.922 22.422 1 84.69 88 GLY B N 1
ATOM 3599 C CA . GLY B 1 88 ? -0.717 27.703 22.203 1 84.69 88 GLY B CA 1
ATOM 3600 C C . GLY B 1 88 ? -1.016 26.703 21.109 1 84.69 88 GLY B C 1
ATOM 3601 O O . GLY B 1 88 ? -2.123 26.688 20.562 1 84.69 88 GLY B O 1
ATOM 3602 N N . ILE B 1 89 ? -0.063 26 20.734 1 89.75 89 ILE B N 1
ATOM 3603 C CA . ILE B 1 89 ? -0.288 25.016 19.688 1 89.75 89 ILE B CA 1
ATOM 3604 C C . ILE B 1 89 ? -0.542 23.641 20.328 1 89.75 89 ILE B C 1
ATOM 3606 O O . ILE B 1 89 ? 0.388 22.859 20.531 1 89.75 89 ILE B O 1
ATOM 3610 N N . ASP B 1 90 ? -1.792 23.375 20.594 1 90.31 90 ASP B N 1
ATOM 3611 C CA . ASP B 1 90 ? -2.188 22.109 21.219 1 90.31 90 ASP B CA 1
ATOM 3612 C C . ASP B 1 90 ? -2.582 21.078 20.172 1 90.31 90 ASP B C 1
ATOM 3614 O O . ASP B 1 90 ? -2.705 19.891 20.469 1 90.31 90 ASP B O 1
ATOM 3618 N N . LYS B 1 91 ? -2.867 21.547 19.078 1 93.06 91 LYS B N 1
ATOM 3619 C CA . LYS B 1 91 ? -3.189 20.75 17.906 1 93.06 91 LYS B CA 1
ATOM 3620 C C . LYS B 1 91 ? -2.549 21.328 16.656 1 93.06 91 LYS B C 1
ATOM 3622 O O . LYS B 1 91 ? -2.59 22.531 16.422 1 93.06 91 LYS B O 1
ATOM 3627 N N . TYR B 1 92 ? -1.904 20.484 15.938 1 95.75 92 TYR B N 1
ATOM 3628 C CA . TYR B 1 92 ? -1.337 20.938 14.672 1 95.75 92 TYR B CA 1
ATOM 3629 C C . TYR B 1 92 ? -1.758 20.016 13.531 1 95.75 92 TYR B C 1
ATOM 3631 O O . TYR B 1 92 ? -1.724 18.781 13.672 1 95.75 92 TYR B O 1
ATOM 3639 N N . GLU B 1 93 ? -2.156 20.609 12.453 1 95.44 93 GLU B N 1
ATOM 3640 C CA . GLU B 1 93 ? -2.48 19.891 11.227 1 95.44 93 GLU B CA 1
ATOM 3641 C C . GLU B 1 93 ? -1.481 20.219 10.117 1 95.44 93 GLU B C 1
ATOM 3643 O O . GLU B 1 93 ? -1.279 21.391 9.773 1 95.44 93 GLU B O 1
ATOM 3648 N N . THR B 1 94 ? -0.947 19.188 9.562 1 95.88 94 THR B N 1
ATOM 3649 C CA . THR B 1 94 ? 0.038 19.375 8.5 1 95.88 94 THR B CA 1
ATOM 3650 C C . THR B 1 94 ? -0.643 19.781 7.199 1 95.88 94 THR B C 1
ATOM 3652 O O . THR B 1 94 ? -1.872 19.781 7.109 1 95.88 94 THR B O 1
ATOM 3655 N N . THR B 1 95 ? 0.283 20.156 6.293 1 93.06 95 THR B N 1
ATOM 3656 C CA . THR B 1 95 ? -0.208 20.328 4.93 1 93.06 95 THR B CA 1
ATOM 3657 C C . THR B 1 95 ? -0.665 18.984 4.348 1 93.06 95 THR B C 1
ATOM 3659 O O . THR B 1 95 ? -0.331 17.938 4.879 1 93.06 95 THR B O 1
ATOM 3662 N N . ASP B 1 96 ? -1.451 19.094 3.299 1 93.81 96 ASP B N 1
ATOM 3663 C CA . ASP B 1 96 ? -1.942 17.891 2.646 1 93.81 96 ASP B CA 1
ATOM 3664 C C . ASP B 1 96 ? -0.831 17.188 1.858 1 93.81 96 ASP B C 1
ATOM 3666 O O . ASP B 1 96 ? 0.054 17.859 1.312 1 93.81 96 ASP B O 1
ATOM 3670 N N . PHE B 1 97 ? -0.853 15.93 1.844 1 94.94 97 PHE B N 1
ATOM 3671 C CA . PHE B 1 97 ? -0.01 15.141 0.956 1 94.94 97 PHE B CA 1
ATOM 3672 C C . PHE B 1 97 ? -0.837 14.102 0.208 1 94.94 97 PHE B C 1
ATOM 3674 O O . PHE B 1 97 ? -1.961 13.789 0.608 1 94.94 97 PHE B O 1
ATOM 3681 N N . VAL B 1 98 ? -0.214 13.625 -0.842 1 94.69 98 VAL B N 1
ATOM 3682 C CA . VAL B 1 98 ? -0.979 12.734 -1.712 1 94.69 98 VAL B CA 1
ATOM 3683 C C . VAL B 1 98 ? -0.532 11.289 -1.499 1 94.69 98 VAL B C 1
ATOM 3685 O O . VAL B 1 98 ? 0.666 11.016 -1.4 1 94.69 98 VAL B O 1
ATOM 3688 N N . ALA B 1 99 ? -1.498 10.375 -1.395 1 94.88 99 ALA B N 1
ATOM 3689 C CA . ALA B 1 99 ? -1.286 8.93 -1.383 1 94.88 99 ALA B CA 1
ATOM 3690 C C . ALA B 1 99 ? -2.508 8.188 -1.922 1 94.88 99 ALA B C 1
ATOM 3692 O O . ALA B 1 99 ? -3.639 8.469 -1.516 1 94.88 99 ALA B O 1
ATOM 3693 N N . GLY B 1 100 ? -2.346 7.238 -2.82 1 91.88 100 GLY B N 1
ATOM 3694 C CA . GLY B 1 100 ? -3.447 6.469 -3.377 1 91.88 100 GLY B CA 1
ATOM 3695 C C . GLY B 1 100 ? -4.496 7.332 -4.055 1 91.88 100 GLY B C 1
ATOM 3696 O O . GLY B 1 100 ? -5.695 7.074 -3.932 1 91.88 100 GLY B O 1
ATOM 3697 N N . ASP B 1 101 ? -4.312 8.445 -4.566 1 91.12 101 ASP B N 1
ATOM 3698 C CA . ASP B 1 101 ? -5.18 9.336 -5.324 1 91.12 101 ASP B CA 1
ATOM 3699 C C . ASP B 1 101 ? -6.016 10.211 -4.395 1 91.12 101 ASP B C 1
ATOM 3701 O O . ASP B 1 101 ? -7.027 10.781 -4.809 1 91.12 101 ASP B O 1
ATOM 3705 N N . TYR B 1 102 ? -5.676 10.156 -3.176 1 95.62 102 TYR B N 1
ATOM 3706 C CA . TYR B 1 102 ? -6.379 10.977 -2.195 1 95.62 102 TYR B CA 1
ATOM 3707 C C . TYR B 1 102 ? -5.41 11.883 -1.447 1 95.62 102 TYR B C 1
ATOM 3709 O O . TYR B 1 102 ? -4.195 11.695 -1.518 1 95.62 102 TYR B O 1
ATOM 3717 N N . LYS B 1 103 ? -5.984 12.82 -0.824 1 96.44 103 LYS B N 1
ATOM 3718 C CA . LYS B 1 103 ? -5.18 13.734 -0.014 1 96.44 103 LYS B CA 1
ATOM 3719 C C . LYS B 1 103 ? -5.348 13.438 1.475 1 96.44 103 LYS B C 1
ATOM 3721 O O . LYS B 1 103 ? -6.453 13.156 1.937 1 96.44 103 LYS B O 1
ATOM 3726 N N . TRP B 1 104 ? -4.215 13.484 2.076 1 97.62 104 TRP B N 1
ATOM 3727 C CA . TRP B 1 104 ? -4.16 13.156 3.498 1 97.62 104 TRP B CA 1
ATOM 3728 C C . TRP B 1 104 ? -3.418 14.234 4.277 1 97.62 104 TRP B C 1
ATOM 3730 O O . TRP B 1 104 ? -2.68 15.031 3.695 1 97.62 104 TRP B O 1
ATOM 3740 N N . ARG B 1 105 ? -3.604 14.281 5.582 1 97.56 105 ARG B N 1
ATOM 3741 C CA . ARG B 1 105 ? -2.803 15.125 6.465 1 97.56 105 ARG B CA 1
ATOM 3742 C C . ARG B 1 105 ? -2.613 14.469 7.828 1 97.56 105 ARG B C 1
ATOM 3744 O O . ARG B 1 105 ? -3.43 13.648 8.242 1 97.56 105 ARG B O 1
ATOM 3751 N N . LEU B 1 106 ? -1.557 14.805 8.469 1 97.69 106 LEU B N 1
ATOM 3752 C CA . LEU B 1 106 ? -1.323 14.375 9.844 1 97.69 106 LEU B CA 1
ATOM 3753 C C . LEU B 1 106 ? -1.852 15.414 10.828 1 97.69 106 LEU B C 1
ATOM 3755 O O . LEU B 1 106 ? -1.765 16.625 10.578 1 97.69 106 LEU B O 1
ATOM 3759 N N . ILE B 1 107 ? -2.363 14.922 11.883 1 97.62 107 ILE B N 1
ATOM 3760 C CA . ILE B 1 107 ? -2.768 15.742 13.016 1 97.62 107 ILE B CA 1
ATOM 3761 C C . ILE B 1 107 ? -1.999 15.312 14.266 1 97.62 107 ILE B C 1
ATOM 3763 O O . ILE B 1 107 ? -2.041 14.148 14.656 1 97.62 107 ILE B O 1
ATOM 3767 N N . ILE B 1 108 ? -1.371 16.266 14.836 1 96.44 108 ILE B N 1
ATOM 3768 C CA . ILE B 1 108 ? -0.554 15.953 16 1 96.44 108 ILE B CA 1
ATOM 3769 C C . ILE B 1 108 ? -1.074 16.719 17.219 1 96.44 108 ILE B C 1
ATOM 3771 O O . ILE B 1 108 ? -1.366 17.922 17.125 1 96.44 108 ILE B O 1
ATOM 3775 N N . TYR B 1 109 ? -1.217 16.031 18.297 1 94.56 109 TYR B N 1
ATOM 3776 C CA . TYR B 1 109 ? -1.484 16.594 19.625 1 94.56 109 TYR B CA 1
ATOM 3777 C C . TYR B 1 109 ? -0.287 16.422 20.547 1 94.56 109 TYR B C 1
ATOM 3779 O O . TYR B 1 109 ? -0.078 15.328 21.094 1 94.56 109 TYR B O 1
ATOM 3787 N N . PRO B 1 110 ? 0.414 17.484 20.672 1 92.44 110 PRO B N 1
ATOM 3788 C CA . PRO B 1 110 ? 1.626 17.328 21.484 1 92.44 110 PRO B CA 1
ATOM 3789 C C . PRO B 1 110 ? 1.323 17 22.938 1 92.44 110 PRO B C 1
ATOM 3791 O O . PRO B 1 110 ? 2.123 16.328 23.609 1 92.44 110 PRO B O 1
ATOM 3794 N N . ASP B 1 111 ? 0.252 17.547 23.469 1 84 111 ASP B N 1
ATOM 3795 C CA . ASP B 1 111 ? -0.118 17.359 24.875 1 84 111 ASP B CA 1
ATOM 3796 C C . ASP B 1 111 ? -1.593 16.984 25.016 1 84 111 ASP B C 1
ATOM 3798 O O . ASP B 1 111 ? -2.334 17.625 25.75 1 84 111 ASP B O 1
ATOM 3802 N N . ARG B 1 112 ? -1.97 16.047 24.188 1 67.94 112 ARG B N 1
ATOM 3803 C CA . ARG B 1 112 ? -3.406 15.789 24.25 1 67.94 112 ARG B CA 1
ATOM 3804 C C . ARG B 1 112 ? -3.873 15.648 25.688 1 67.94 112 ARG B C 1
ATOM 3806 O O . ARG B 1 112 ? -3.357 14.812 26.438 1 67.94 112 ARG B O 1
ATOM 3813 N N . ARG B 1 113 ? -4.52 16.812 26.188 1 59.56 113 ARG B N 1
ATOM 3814 C CA . ARG B 1 113 ? -5.051 16.891 27.547 1 59.56 113 ARG B CA 1
ATOM 3815 C C . ARG B 1 113 ? -6.176 15.883 27.75 1 59.56 113 ARG B C 1
ATOM 3817 O O . ARG B 1 113 ? -7.039 15.719 26.891 1 59.56 113 ARG B O 1
ATOM 3824 N N . ASP B 1 114 ? -5.863 14.844 28.297 1 53.62 114 ASP B N 1
ATOM 3825 C CA . ASP B 1 114 ? -7.055 14.273 28.906 1 53.62 114 ASP B CA 1
ATOM 3826 C C . ASP B 1 114 ? -7.645 15.219 29.953 1 53.62 114 ASP B C 1
ATOM 3828 O O . ASP B 1 114 ? -7.016 16.219 30.312 1 53.62 114 ASP B O 1
ATOM 3832 N N . SER B 1 115 ? -8.828 15.008 30.578 1 49.12 115 SER B N 1
ATOM 3833 C CA . SER B 1 115 ? -9.547 15.852 31.531 1 49.12 115 SER B CA 1
ATOM 3834 C C . SER B 1 115 ? -8.625 16.891 32.156 1 49.12 115 SER B C 1
ATOM 3836 O O . SER B 1 115 ? -8.867 18.094 32.062 1 49.12 115 SER B O 1
ATOM 3838 N N . GLU B 1 116 ? -8.172 16.828 33.5 1 49.62 116 GLU B N 1
ATOM 3839 C CA . GLU B 1 116 ? -7.637 17.781 34.469 1 49.62 116 GLU B CA 1
ATOM 3840 C C . GLU B 1 116 ? -6.141 18 34.25 1 49.62 116 GLU B C 1
ATOM 3842 O O . GLU B 1 116 ? -5.566 18.953 34.781 1 49.62 116 GLU B O 1
ATOM 3847 N N . ASN B 1 117 ? -5.348 17.125 33.625 1 52.66 117 ASN B N 1
ATOM 3848 C CA . ASN B 1 117 ? -3.891 17.234 33.656 1 52.66 117 ASN B CA 1
ATOM 3849 C C . ASN B 1 117 ? -3.305 17.109 32.25 1 52.66 117 ASN B C 1
ATOM 3851 O O . ASN B 1 117 ? -3.918 16.516 31.359 1 52.66 117 ASN B O 1
ATOM 3855 N N . LYS B 1 118 ? -2.291 18.094 31.953 1 59.91 118 LYS B N 1
ATOM 3856 C CA . LYS B 1 118 ? -1.506 17.938 30.734 1 59.91 118 LYS B CA 1
ATOM 3857 C C . LYS B 1 118 ? -1.239 16.453 30.438 1 59.91 118 LYS B C 1
ATOM 3859 O O . LYS B 1 118 ? -0.883 15.695 31.328 1 59.91 118 LYS B O 1
ATOM 3864 N N . GLY B 1 119 ? -1.55 16.062 29.203 1 67.5 119 GLY B N 1
ATOM 3865 C CA . GLY B 1 119 ? -1.444 14.656 28.844 1 67.5 119 GLY B CA 1
ATOM 3866 C C . GLY B 1 119 ? -0.011 14.156 28.797 1 67.5 119 GLY B C 1
ATOM 3867 O O . GLY B 1 119 ? 0.919 14.953 28.625 1 67.5 119 GLY B O 1
ATOM 3868 N N . ASP B 1 120 ? 0.245 12.969 29.125 1 85.12 120 ASP B N 1
ATOM 3869 C CA . ASP B 1 120 ? 1.563 12.352 29.219 1 85.12 120 ASP B CA 1
ATOM 3870 C C . ASP B 1 120 ? 1.923 11.633 27.922 1 85.12 120 ASP B C 1
ATOM 3872 O O . ASP B 1 120 ? 2.928 10.922 27.844 1 85.12 120 ASP B O 1
ATOM 3876 N N . HIS B 1 121 ? 1.063 11.945 26.812 1 90.88 121 HIS B N 1
ATOM 3877 C CA . HIS B 1 121 ? 1.378 11.289 25.562 1 90.88 121 HIS B CA 1
ATOM 3878 C C . HIS B 1 121 ? 1.216 12.242 24.375 1 90.88 121 HIS B C 1
ATOM 3880 O O . HIS B 1 121 ? 0.492 13.234 24.469 1 90.88 121 HIS B O 1
ATOM 3886 N N . VAL B 1 122 ? 1.939 11.945 23.344 1 93.94 122 VAL B N 1
ATOM 3887 C CA . VAL B 1 122 ? 1.713 12.562 22.047 1 93.94 122 VAL B CA 1
ATOM 3888 C C . VAL B 1 122 ? 0.765 11.695 21.219 1 93.94 122 VAL B C 1
ATOM 3890 O O . VAL B 1 122 ? 0.938 10.484 21.141 1 93.94 122 VAL B O 1
ATOM 3893 N N . SER B 1 123 ? -0.249 12.305 20.688 1 93.94 123 SER B N 1
ATOM 3894 C CA . SER B 1 123 ? -1.182 11.609 19.812 1 93.94 123 SER B CA 1
ATOM 3895 C C . SER B 1 123 ? -0.984 12.023 18.359 1 93.94 123 SER B C 1
ATOM 3897 O O . SER B 1 123 ? -0.719 13.188 18.078 1 93.94 123 SER B O 1
ATOM 3899 N N . VAL B 1 124 ? -1.048 11.094 17.5 1 96.69 124 VAL B N 1
ATOM 3900 C CA . VAL B 1 124 ? -0.897 11.359 16.078 1 96.69 124 VAL B CA 1
ATOM 3901 C C . VAL B 1 124 ? -2.027 10.688 15.305 1 96.69 124 VAL B C 1
ATOM 3903 O O . VAL B 1 124 ? -2.301 9.5 15.508 1 96.69 124 VAL B O 1
ATOM 3906 N N . TYR B 1 125 ? -2.619 11.477 14.453 1 97.12 125 TYR B N 1
ATOM 3907 C CA . TYR B 1 125 ? -3.734 10.977 13.656 1 97.12 125 TYR B CA 1
ATOM 3908 C C . TYR B 1 125 ? -3.514 11.25 12.172 1 97.12 125 TYR B C 1
ATOM 3910 O O . TYR B 1 125 ? -2.744 12.141 11.805 1 97.12 125 TYR B O 1
ATOM 3918 N N . LEU B 1 126 ? -4.098 10.375 11.367 1 98.38 126 LEU B N 1
ATOM 3919 C CA . LEU B 1 126 ? -4.199 10.562 9.922 1 98.38 126 LEU B CA 1
ATOM 3920 C C . LEU B 1 126 ? -5.629 10.922 9.523 1 98.38 126 LEU B C 1
ATOM 3922 O O . LEU B 1 126 ? -6.574 10.234 9.914 1 98.38 126 LEU B O 1
ATOM 3926 N N . ALA B 1 127 ? -5.73 12.016 8.805 1 98.19 127 ALA B N 1
ATOM 3927 C CA . ALA B 1 127 ? -7.051 12.422 8.344 1 98.19 127 ALA B CA 1
ATOM 3928 C C . ALA B 1 127 ? -7.082 12.547 6.82 1 98.19 127 ALA B C 1
ATOM 3930 O O . ALA B 1 127 ? -6.082 12.922 6.203 1 98.19 127 ALA B O 1
ATOM 3931 N N . MET B 1 128 ? -8.195 12.203 6.27 1 97.06 128 MET B N 1
ATOM 3932 C CA . MET B 1 128 ? -8.406 12.516 4.859 1 97.06 128 MET B CA 1
ATOM 3933 C C . MET B 1 128 ? -8.633 14.008 4.664 1 97.06 128 MET B C 1
ATOM 3935 O O . MET B 1 128 ? -9.32 14.648 5.461 1 97.06 128 MET B O 1
ATOM 3939 N N . ALA B 1 129 ? -8.016 14.492 3.674 1 95.44 129 ALA B N 1
ATOM 3940 C CA . ALA B 1 129 ? -8.141 15.914 3.365 1 95.44 129 ALA B CA 1
ATOM 3941 C C . ALA B 1 129 ? -8.961 16.125 2.096 1 95.44 129 ALA B C 1
ATOM 3943 O O . ALA B 1 129 ? -9.164 15.203 1.313 1 95.44 129 ALA B O 1
ATOM 3944 N N . ASN B 1 130 ? -9.492 17.375 1.951 1 92.38 130 ASN B N 1
ATOM 3945 C CA . ASN B 1 130 ? -10.234 17.781 0.763 1 92.38 130 ASN B CA 1
ATOM 3946 C C . ASN B 1 130 ? -11.406 16.844 0.482 1 92.38 130 ASN B C 1
ATOM 3948 O O . ASN B 1 130 ? -11.57 16.375 -0.644 1 92.38 130 ASN B O 1
ATOM 3952 N N . THR B 1 131 ? -12.117 16.531 1.487 1 92.44 131 THR B N 1
ATOM 3953 C CA . THR B 1 131 ? -13.188 15.555 1.369 1 92.44 131 THR B CA 1
ATOM 3954 C C . THR B 1 131 ? -14.445 16.188 0.781 1 92.44 131 THR B C 1
ATOM 3956 O O . THR B 1 131 ? -15.367 15.484 0.366 1 92.44 131 THR B O 1
ATOM 3959 N N . SER B 1 132 ? -14.453 17.516 0.708 1 89.44 132 SER B N 1
ATOM 3960 C CA . SER B 1 132 ? -15.617 18.219 0.177 1 89.44 132 SER B CA 1
ATOM 3961 C C . SER B 1 132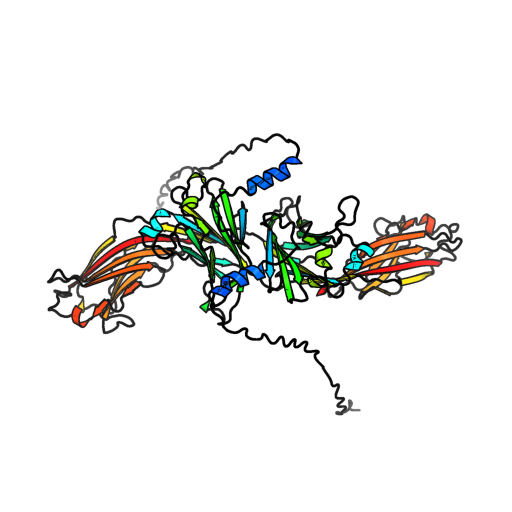 ? -15.82 17.922 -1.305 1 89.44 132 SER B C 1
ATOM 3963 O O . SER B 1 132 ? -16.922 18.062 -1.826 1 89.44 132 SER B O 1
ATOM 3965 N N . SER B 1 133 ? -14.758 17.578 -1.964 1 89.12 133 SER B N 1
ATOM 3966 C CA . SER B 1 133 ? -14.836 17.281 -3.391 1 89.12 133 SER B CA 1
ATOM 3967 C C . SER B 1 133 ? -15.344 15.867 -3.637 1 89.12 133 SER B C 1
ATOM 3969 O O . SER B 1 133 ? -15.664 15.5 -4.77 1 89.12 133 SER B O 1
ATOM 3971 N N . LEU B 1 134 ? -15.516 15.078 -2.574 1 90.25 134 LEU B N 1
ATOM 3972 C CA . LEU B 1 134 ? -15.953 13.688 -2.688 1 90.25 134 LEU B CA 1
ATOM 3973 C C . LEU B 1 134 ? -17.469 13.578 -2.512 1 90.25 134 LEU B C 1
ATOM 3975 O O . LEU B 1 134 ? -18.094 14.477 -1.941 1 90.25 134 LEU B O 1
ATOM 3979 N N . PRO B 1 135 ? -18.016 12.547 -3.045 1 90.62 135 PRO B N 1
ATOM 3980 C CA . PRO B 1 135 ? -19.453 12.336 -2.805 1 90.62 135 PRO B CA 1
ATOM 3981 C C . PRO B 1 135 ? -19.797 12.242 -1.32 1 90.62 135 PRO B C 1
ATOM 3983 O O . PRO B 1 135 ? -18.922 11.938 -0.5 1 90.62 135 PRO B O 1
ATOM 3986 N N . ALA B 1 136 ? -20.969 12.547 -0.943 1 88.19 136 ALA B N 1
ATOM 3987 C CA . ALA B 1 136 ? -21.406 12.57 0.451 1 88.19 136 ALA B CA 1
ATOM 3988 C C . ALA B 1 136 ? -21.219 11.211 1.108 1 88.19 136 ALA B C 1
ATOM 3990 O O . ALA B 1 136 ? -20.969 11.125 2.312 1 88.19 136 ALA B O 1
ATOM 3991 N N . THR B 1 137 ? -21.297 10.086 0.328 1 91.38 137 THR B N 1
ATOM 3992 C CA . THR B 1 137 ? -21.219 8.742 0.888 1 91.38 137 THR B CA 1
ATOM 3993 C C . THR B 1 137 ? -19.844 8.133 0.625 1 91.38 137 THR B C 1
ATOM 3995 O O . THR B 1 137 ? -19.703 6.914 0.496 1 91.38 137 THR B O 1
ATOM 3998 N N . TRP B 1 138 ? -18.859 9.062 0.531 1 92.56 138 TRP B N 1
ATOM 3999 C CA . TRP B 1 138 ? -17.547 8.547 0.19 1 92.56 138 TRP B CA 1
ATOM 4000 C C . TRP B 1 138 ? -17.016 7.621 1.285 1 92.56 138 TRP B C 1
ATOM 4002 O O . TRP B 1 138 ? -17.344 7.801 2.463 1 92.56 138 TRP B O 1
ATOM 4012 N N . GLU B 1 139 ? -16.328 6.492 0.838 1 93.88 139 GLU B N 1
ATOM 4013 C CA . GLU B 1 139 ? -15.641 5.539 1.708 1 93.88 139 GLU B CA 1
ATOM 4014 C C . GLU B 1 139 ? -14.289 5.133 1.126 1 93.88 139 GLU B C 1
ATOM 4016 O O . GLU B 1 139 ? -14.188 4.848 -0.069 1 93.88 139 GLU B O 1
ATOM 4021 N N . VAL B 1 140 ? -13.289 5.254 1.968 1 95.69 140 VAL B N 1
ATOM 4022 C CA . VAL B 1 140 ? -11.945 4.859 1.541 1 95.69 140 VAL B CA 1
ATOM 4023 C C . VAL B 1 140 ? -11.328 3.932 2.582 1 95.69 140 VAL B C 1
ATOM 4025 O O . VAL B 1 140 ? -11.273 4.27 3.768 1 95.69 140 VAL B O 1
ATOM 4028 N N . ASN B 1 141 ? -10.953 2.725 2.168 1 95.81 141 ASN B N 1
ATOM 4029 C CA . ASN B 1 141 ? -10.219 1.811 3.041 1 95.81 141 ASN B CA 1
ATOM 4030 C C . ASN B 1 141 ? -8.711 1.933 2.844 1 95.81 141 ASN B C 1
ATOM 4032 O O . ASN B 1 141 ? -8.234 2.014 1.711 1 95.81 141 ASN B O 1
ATOM 4036 N N . ALA B 1 142 ? -8.016 2.051 3.971 1 96.69 142 ALA B N 1
ATOM 4037 C CA . ALA B 1 142 ? -6.57 2.227 3.852 1 96.69 142 ALA B CA 1
ATOM 4038 C C . ALA B 1 142 ? -5.844 1.624 5.051 1 96.69 142 ALA B C 1
ATOM 4040 O O . ALA B 1 142 ? -6.43 1.467 6.125 1 96.69 142 ALA B O 1
ATOM 4041 N N . VAL B 1 143 ? -4.68 1.156 4.812 1 95.44 143 VAL B N 1
ATOM 4042 C CA . VAL B 1 143 ? -3.707 0.851 5.855 1 95.44 143 VAL B CA 1
ATOM 4043 C C . VAL B 1 143 ? -2.658 1.96 5.926 1 95.44 143 VAL B C 1
ATOM 4045 O O . VAL B 1 143 ? -2.207 2.461 4.891 1 95.44 143 VAL B O 1
ATOM 4048 N N . PHE B 1 144 ? -2.346 2.4 7.188 1 96.88 144 PHE B N 1
ATOM 4049 C CA . PHE B 1 144 ? -1.349 3.461 7.266 1 96.88 144 PHE B CA 1
ATOM 4050 C C . PHE B 1 144 ? -0.375 3.203 8.414 1 96.88 144 PHE B C 1
ATOM 4052 O O . PHE B 1 144 ? -0.673 2.434 9.328 1 96.88 144 PHE B O 1
ATOM 4059 N N . SER B 1 145 ? 0.758 3.764 8.266 1 96.44 145 SER B N 1
ATOM 4060 C CA . SER B 1 145 ? 1.811 3.734 9.273 1 96.44 145 SER B CA 1
ATOM 4061 C C . SER B 1 145 ? 2.232 5.145 9.672 1 96.44 145 SER B C 1
ATOM 4063 O O . SER B 1 145 ? 2.314 6.035 8.828 1 96.44 145 SER B O 1
ATOM 4065 N N . ILE B 1 146 ? 2.416 5.293 10.945 1 97.38 146 ILE B N 1
ATOM 4066 C CA . ILE B 1 146 ? 3.031 6.512 11.469 1 97.38 146 ILE B CA 1
ATOM 4067 C C . ILE B 1 146 ? 4.461 6.219 11.914 1 97.38 146 ILE B C 1
ATOM 4069 O O . ILE B 1 146 ? 4.723 5.188 12.539 1 97.38 146 ILE B O 1
ATOM 4073 N N . PHE B 1 147 ? 5.312 7.156 11.602 1 96.81 147 PHE B N 1
ATOM 4074 C CA . PHE B 1 147 ? 6.734 6.949 11.852 1 96.81 147 PHE B CA 1
ATOM 4075 C C . PHE B 1 147 ? 7.281 8.016 12.789 1 96.81 147 PHE B C 1
ATOM 4077 O O . PHE B 1 147 ? 6.762 9.141 12.828 1 96.81 147 PHE B O 1
ATOM 4084 N N . LEU B 1 148 ? 8.227 7.652 13.516 1 97.81 148 LEU B N 1
ATOM 4085 C CA . LEU B 1 148 ? 9.039 8.562 14.312 1 97.81 148 LEU B CA 1
ATOM 4086 C C . LEU B 1 148 ? 10.523 8.281 14.125 1 97.81 148 LEU B C 1
ATOM 4088 O O . LEU B 1 148 ? 10.977 7.148 14.328 1 97.81 148 LEU B O 1
ATOM 4092 N N . LEU B 1 149 ? 11.289 9.258 13.766 1 97.62 149 LEU B N 1
ATOM 4093 C CA . LEU B 1 149 ? 12.703 9.086 13.445 1 97.62 149 LEU B CA 1
ATOM 4094 C C . LEU B 1 149 ? 13.531 8.984 14.719 1 97.62 149 LEU B C 1
ATOM 4096 O O . LEU B 1 149 ? 13.398 9.82 15.617 1 97.62 149 LEU B O 1
ATOM 4100 N N . ASN B 1 150 ? 14.25 7.941 14.82 1 95.94 150 ASN B N 1
ATOM 4101 C CA . ASN B 1 150 ? 15.352 7.871 15.773 1 95.94 150 ASN B CA 1
ATOM 4102 C C . ASN B 1 150 ? 16.625 8.5 15.203 1 95.94 150 ASN B C 1
ATOM 4104 O O . ASN B 1 150 ? 17.297 7.902 14.359 1 95.94 150 ASN B O 1
ATOM 4108 N N . GLN B 1 151 ? 16.953 9.609 15.672 1 96.25 151 GLN B N 1
ATOM 4109 C CA . GLN B 1 151 ? 18.016 10.414 15.07 1 96.25 151 GLN B CA 1
ATOM 4110 C C . GLN B 1 151 ? 19.391 9.914 15.469 1 96.25 151 GLN B C 1
ATOM 4112 O O . GLN B 1 151 ? 20.391 10.273 14.844 1 96.25 151 GLN B O 1
ATOM 4117 N N . LYS B 1 152 ? 19.469 9.125 16.469 1 93.75 152 LYS B N 1
ATOM 4118 C CA . LYS B 1 152 ? 20.734 8.531 16.891 1 93.75 152 LYS B CA 1
ATOM 4119 C C . LYS B 1 152 ? 21.094 7.324 16.031 1 93.75 152 LYS B C 1
ATOM 4121 O O . LYS B 1 152 ? 22.25 7.152 15.633 1 93.75 152 LYS B O 1
ATOM 4126 N N . LEU B 1 153 ? 20.125 6.523 15.742 1 93.69 153 LEU B N 1
ATOM 4127 C CA . LEU B 1 153 ? 20.359 5.273 15.016 1 93.69 153 LEU B CA 1
ATOM 4128 C C . LEU B 1 153 ? 20.016 5.438 13.539 1 93.69 153 LEU B C 1
ATOM 4130 O O . LEU B 1 153 ? 20.266 4.535 12.734 1 93.69 153 LEU B O 1
ATOM 4134 N N . ASP B 1 154 ? 19.469 6.531 13.188 1 94.5 154 ASP B N 1
ATOM 4135 C CA . ASP B 1 154 ? 19.094 6.852 11.812 1 94.5 154 ASP B CA 1
ATOM 4136 C C . ASP B 1 154 ? 18.141 5.801 11.25 1 94.5 154 ASP B C 1
ATOM 4138 O O . ASP B 1 154 ? 18.391 5.242 10.18 1 94.5 154 ASP B O 1
ATOM 4142 N N . ASN B 1 155 ? 17.188 5.438 11.93 1 94.69 155 ASN B N 1
ATOM 4143 C CA . ASN B 1 155 ? 16.094 4.559 11.539 1 94.69 155 ASN B CA 1
ATOM 4144 C C . ASN B 1 155 ? 14.766 5.031 12.117 1 94.69 155 ASN B C 1
ATOM 4146 O O . ASN B 1 155 ? 14.711 6.051 12.805 1 94.69 155 ASN B O 1
ATOM 4150 N N . PHE B 1 156 ? 13.695 4.379 11.734 1 95.31 156 PHE B N 1
ATOM 4151 C CA . PHE B 1 156 ? 12.375 4.855 12.125 1 95.31 156 PHE B CA 1
ATOM 4152 C C . PHE B 1 156 ? 11.68 3.842 13.031 1 95.31 156 PHE B C 1
ATOM 4154 O O . PHE B 1 156 ? 11.773 2.633 12.805 1 95.31 156 PHE B O 1
ATOM 4161 N N . LEU B 1 157 ? 11.078 4.348 14.055 1 95.06 157 LEU B N 1
ATOM 4162 C CA . LEU B 1 157 ? 9.992 3.604 14.688 1 95.06 157 LEU B CA 1
ATOM 4163 C C . LEU B 1 157 ? 8.734 3.639 13.828 1 95.06 157 LEU B C 1
ATOM 4165 O O . LEU B 1 157 ? 8.242 4.715 13.484 1 95.06 157 LEU B O 1
ATOM 4169 N N . SER B 1 158 ? 8.273 2.488 13.438 1 94.12 158 SER B N 1
ATOM 4170 C CA . SER B 1 158 ? 7.07 2.4 12.609 1 94.12 158 SER B CA 1
ATOM 4171 C C . SER B 1 158 ? 5.918 1.757 13.375 1 94.12 158 SER B C 1
ATOM 4173 O O . SER B 1 158 ? 6.074 0.675 13.945 1 94.12 158 SER B O 1
ATOM 4175 N N . VAL B 1 159 ? 4.859 2.455 13.406 1 93.88 159 VAL B N 1
ATOM 4176 C CA . VAL B 1 159 ? 3.643 1.937 14.023 1 93.88 159 VAL B CA 1
ATOM 4177 C C . VAL B 1 159 ? 2.547 1.791 12.969 1 93.88 159 VAL B C 1
ATOM 4179 O O . VAL B 1 159 ? 2.125 2.779 12.359 1 93.88 159 VAL B O 1
ATOM 4182 N N . ARG B 1 160 ? 2.125 0.548 12.789 1 92.88 160 ARG B N 1
ATOM 4183 C CA . ARG B 1 160 ? 1.122 0.256 11.773 1 92.88 160 ARG B CA 1
ATOM 4184 C C . ARG B 1 160 ? -0.067 -0.486 12.375 1 92.88 160 ARG B C 1
ATOM 4186 O O . ARG B 1 160 ? 0.108 -1.483 13.078 1 92.88 160 ARG B O 1
ATOM 4193 N N . GLY B 1 161 ? -1.245 -0.004 12.062 1 89.25 161 GLY B N 1
ATOM 4194 C CA . GLY B 1 161 ? -2.445 -0.654 12.562 1 89.25 161 GLY B CA 1
ATOM 4195 C C . GLY B 1 161 ? -3.178 -1.453 11.5 1 89.25 161 GLY B C 1
ATOM 4196 O O . GLY B 1 161 ? -2.623 -1.738 10.438 1 89.25 161 GLY B O 1
ATOM 4197 N N . ARG B 1 162 ? -4.359 -1.872 11.844 1 90.88 162 ARG B N 1
ATOM 4198 C CA . ARG B 1 162 ? -5.23 -2.609 10.938 1 90.88 162 ARG B CA 1
ATOM 4199 C C . ARG B 1 162 ? -5.758 -1.704 9.828 1 90.88 162 ARG B C 1
ATOM 4201 O O . ARG B 1 162 ? -5.609 -0.482 9.898 1 90.88 162 ARG B O 1
ATOM 4208 N N . ALA B 1 163 ? -6.297 -2.359 8.867 1 93.19 163 ALA B N 1
ATOM 4209 C CA . ALA B 1 163 ? -6.973 -1.577 7.836 1 93.19 163 ALA B CA 1
ATOM 4210 C C . ALA B 1 163 ? -8.125 -0.771 8.43 1 93.19 163 ALA B C 1
ATOM 4212 O O . ALA B 1 163 ? -8.867 -1.27 9.273 1 93.19 163 ALA B O 1
ATOM 4213 N N . ARG B 1 164 ? -8.219 0.496 8.039 1 94.38 164 ARG B N 1
ATOM 4214 C CA . ARG B 1 164 ? -9.25 1.38 8.578 1 94.38 164 ARG B CA 1
ATOM 4215 C C . ARG B 1 164 ? -10.141 1.926 7.465 1 94.38 164 ARG B C 1
ATOM 4217 O O . ARG B 1 164 ? -9.672 2.162 6.348 1 94.38 164 ARG B O 1
ATOM 4224 N N . ARG B 1 165 ? -11.383 2.072 7.875 1 95.44 165 ARG B N 1
ATOM 4225 C CA . ARG B 1 165 ? -12.375 2.648 6.973 1 95.44 165 ARG B CA 1
ATOM 4226 C C . ARG B 1 165 ? -12.555 4.141 7.234 1 95.44 165 ARG B C 1
ATOM 4228 O O . ARG B 1 165 ? -12.977 4.535 8.328 1 95.44 165 ARG B O 1
ATOM 4235 N N . PHE B 1 166 ? -12.203 5.012 6.25 1 96.62 166 PHE B N 1
ATOM 4236 C CA . PHE B 1 166 ? -12.414 6.453 6.309 1 96.62 166 PHE B CA 1
ATOM 4237 C C . PHE B 1 166 ? -13.711 6.84 5.602 1 96.62 166 PHE B C 1
ATOM 4239 O O . PHE B 1 166 ? -13.977 6.379 4.492 1 96.62 166 PHE B O 1
ATOM 4246 N N . HIS B 1 167 ? -14.477 7.609 6.242 1 95.88 167 HIS B N 1
ATOM 4247 C CA . HIS B 1 167 ? -15.711 8.109 5.641 1 95.88 167 HIS B CA 1
ATOM 4248 C C . HIS B 1 167 ? -16.141 9.422 6.277 1 95.88 167 HIS B C 1
ATOM 4250 O O . HIS B 1 167 ? -15.5 9.906 7.215 1 95.88 167 HIS B O 1
ATOM 4256 N N . ALA B 1 168 ? -17.156 9.984 5.832 1 93.44 168 ALA B N 1
ATOM 4257 C CA . ALA B 1 168 ? -17.547 11.352 6.191 1 93.44 168 ALA B CA 1
ATOM 4258 C C . ALA B 1 168 ? -17.75 11.477 7.699 1 93.44 168 ALA B C 1
ATOM 4260 O O . ALA B 1 168 ? -17.422 12.5 8.297 1 93.44 168 ALA B O 1
ATOM 4261 N N . LEU B 1 169 ? -18.281 10.484 8.367 1 92.94 169 LEU B N 1
ATOM 4262 C CA . LEU B 1 169 ? -18.578 10.539 9.797 1 92.94 169 LEU B CA 1
ATOM 4263 C C . LEU B 1 169 ? -17.344 10.195 10.625 1 92.94 169 LEU B C 1
ATOM 4265 O O . LEU B 1 169 ? -17.312 10.453 11.828 1 92.94 169 LEU B O 1
ATOM 4269 N N . HIS B 1 170 ? -16.422 9.523 9.992 1 94.88 170 HIS B N 1
ATOM 4270 C CA . HIS B 1 170 ? -15.172 9.156 10.664 1 94.88 170 HIS B CA 1
ATOM 4271 C C . HIS B 1 170 ? -13.977 9.336 9.734 1 94.88 170 HIS B C 1
ATOM 4273 O O . HIS B 1 170 ? -13.398 8.352 9.266 1 94.88 170 HIS B O 1
ATOM 4279 N N . PRO B 1 171 ? -13.578 10.594 9.516 1 95.75 171 PRO B N 1
ATOM 4280 C CA . PRO B 1 171 ? -12.594 10.898 8.469 1 95.75 171 PRO B CA 1
ATOM 4281 C C . PRO B 1 171 ? -11.156 10.789 8.969 1 95.75 171 PRO B C 1
ATOM 4283 O O . PRO B 1 171 ? -10.219 11.109 8.234 1 95.75 171 PRO B O 1
ATOM 4286 N N . GLU B 1 172 ? -11 10.406 10.258 1 96.94 172 GLU B N 1
ATOM 4287 C CA . GLU B 1 172 ? -9.648 10.336 10.789 1 96.94 172 GLU B CA 1
ATOM 4288 C C . GLU B 1 172 ? -9.461 9.109 11.688 1 96.94 172 GLU B C 1
ATOM 4290 O O . GLU B 1 172 ? -10.414 8.656 12.32 1 96.94 172 GLU B O 1
ATOM 4295 N N . TRP B 1 173 ? -8.266 8.547 11.625 1 96.25 173 TRP B N 1
ATOM 4296 C CA . TRP B 1 173 ? -7.82 7.469 12.5 1 96.25 173 TRP B CA 1
ATOM 4297 C C . TRP B 1 173 ? -6.398 7.723 12.984 1 96.25 173 TRP B C 1
ATOM 4299 O O . TRP B 1 173 ? -5.633 8.453 12.352 1 96.25 173 TRP B O 1
ATOM 4309 N N . GLY B 1 174 ? -6.102 7.172 14.156 1 94.69 174 GLY B N 1
ATOM 4310 C CA . GLY B 1 174 ? -4.73 7.336 14.617 1 94.69 174 GLY B CA 1
ATOM 4311 C C . GLY B 1 174 ? -4.473 6.695 15.969 1 94.69 174 GLY B C 1
ATOM 4312 O O . GLY B 1 174 ? -5.113 5.707 16.328 1 94.69 174 GLY B O 1
ATOM 4313 N N . PHE B 1 175 ? -3.432 7.145 16.547 1 92.69 175 PHE B N 1
ATOM 4314 C CA . PHE B 1 175 ? -2.949 6.609 17.812 1 92.69 175 PHE B CA 1
ATOM 4315 C C . PHE B 1 175 ? -2.99 7.676 18.906 1 92.69 175 PHE B C 1
ATOM 4317 O O . PHE B 1 175 ? -2.174 8.602 18.906 1 92.69 175 PHE B O 1
ATOM 4324 N N . SER B 1 176 ? -3.898 7.496 19.844 1 89.75 176 SER B N 1
ATOM 4325 C CA . SER B 1 176 ? -4.078 8.484 20.906 1 89.75 176 SER B CA 1
ATOM 4326 C C . SER B 1 176 ? -2.881 8.5 21.844 1 89.75 176 SER B C 1
ATOM 4328 O O . SER B 1 176 ? -2.58 9.531 22.453 1 89.75 176 SER B O 1
ATOM 4330 N N . LYS B 1 177 ? -2.271 7.352 21.984 1 89.44 177 LYS B N 1
ATOM 4331 C CA . LYS B 1 177 ? -1.062 7.234 22.781 1 89.44 177 LYS B CA 1
ATOM 4332 C C . LYS B 1 177 ? 0.113 6.734 21.953 1 89.44 177 LYS B C 1
ATOM 4334 O O . LYS B 1 177 ? 0.726 5.715 22.281 1 89.44 177 LYS B O 1
ATOM 4339 N N . PHE B 1 178 ? 0.447 7.531 21.047 1 93.06 178 PHE B N 1
ATOM 4340 C CA . PHE B 1 178 ? 1.479 7.125 20.109 1 93.06 178 PHE B CA 1
ATOM 4341 C C . PHE B 1 178 ? 2.822 6.961 20.812 1 93.06 178 PHE B C 1
ATOM 4343 O O . PHE B 1 178 ? 3.502 5.945 20.625 1 93.06 178 PHE B O 1
ATOM 4350 N N . ILE B 1 179 ? 3.16 7.957 21.547 1 92.62 179 ILE B N 1
ATOM 4351 C CA . ILE B 1 179 ? 4.387 7.875 22.328 1 92.62 179 ILE B CA 1
ATOM 4352 C C . ILE B 1 179 ? 4.238 8.688 23.609 1 92.62 179 ILE B C 1
ATOM 4354 O O . ILE B 1 179 ? 3.635 9.766 23.609 1 92.62 179 ILE B O 1
ATOM 4358 N N . SER B 1 180 ? 4.773 8.133 24.656 1 91.19 180 SER B N 1
ATOM 4359 C CA . SER B 1 180 ? 4.762 8.906 25.891 1 91.19 180 SER B CA 1
ATOM 4360 C C . SER B 1 180 ? 5.738 10.078 25.828 1 91.19 180 SER B C 1
ATOM 4362 O O . SER B 1 180 ? 6.789 9.977 25.188 1 91.19 180 SER B O 1
ATOM 4364 N N . LYS B 1 181 ? 5.422 11.094 26.578 1 91.44 181 LYS B N 1
ATOM 4365 C CA . LYS B 1 181 ? 6.32 12.242 26.625 1 91.44 181 LYS B CA 1
ATOM 4366 C C . LYS B 1 181 ? 7.668 11.859 27.234 1 91.44 181 LYS B C 1
ATOM 4368 O O . LYS B 1 181 ? 8.711 12.344 26.797 1 91.44 181 LYS B O 1
ATOM 4373 N N . LYS B 1 182 ? 7.617 11.023 28.156 1 90.38 182 LYS B N 1
ATOM 4374 C CA . LYS B 1 182 ? 8.844 10.531 28.781 1 90.38 182 LYS B CA 1
ATOM 4375 C C . LYS B 1 182 ? 9.75 9.852 27.766 1 90.38 182 LYS B C 1
ATOM 4377 O O . LYS B 1 182 ? 10.945 10.141 27.703 1 90.38 182 LYS B O 1
ATOM 4382 N N . SER B 1 183 ? 9.172 8.977 26.984 1 92.25 183 SER B N 1
ATOM 4383 C CA . SER B 1 183 ? 9.945 8.258 25.984 1 92.25 183 SER B CA 1
ATOM 4384 C C . SER B 1 183 ? 10.445 9.195 24.891 1 92.25 183 SER B C 1
ATOM 4386 O O . SER B 1 183 ? 11.562 9.039 24.391 1 92.25 183 SER B O 1
ATOM 4388 N N . LEU B 1 184 ? 9.664 10.102 24.562 1 94.94 184 LEU B N 1
ATOM 4389 C CA . LEU B 1 184 ? 10.016 11.039 23.5 1 94.94 184 LEU B CA 1
ATOM 4390 C C . LEU B 1 184 ? 11.188 11.914 23.922 1 94.94 184 LEU B C 1
ATOM 4392 O O . LEU B 1 184 ? 12.094 12.164 23.125 1 94.94 184 LEU B O 1
ATOM 4396 N N . THR B 1 185 ? 11.211 12.312 25.172 1 94.38 185 THR B N 1
ATOM 4397 C CA . THR B 1 185 ? 12.172 13.328 25.594 1 94.38 185 THR B CA 1
ATOM 4398 C C . THR B 1 185 ? 13.422 12.672 26.188 1 94.38 185 THR B C 1
ATOM 4400 O O . THR B 1 185 ? 14.438 13.336 26.391 1 94.38 185 THR B O 1
ATOM 4403 N N . ASP B 1 186 ? 13.312 11.383 26.406 1 93.44 186 ASP B N 1
ATOM 4404 C CA . ASP B 1 186 ? 14.5 10.68 26.891 1 93.44 186 ASP B CA 1
ATOM 4405 C C . ASP B 1 186 ? 15.633 10.734 25.875 1 93.44 186 ASP B C 1
ATOM 4407 O O . ASP B 1 186 ? 15.523 10.18 24.781 1 93.44 186 ASP B O 1
ATOM 4411 N N . PRO B 1 187 ? 16.719 11.375 26.266 1 93.19 187 PRO B N 1
ATOM 4412 C CA . PRO B 1 187 ? 17.812 11.547 25.297 1 93.19 187 PRO B CA 1
ATOM 4413 C C . PRO B 1 187 ? 18.391 10.219 24.828 1 93.19 187 PRO B C 1
ATOM 4415 O O . PRO B 1 187 ? 18.953 10.133 23.734 1 93.19 187 PRO B O 1
ATOM 4418 N N . SER B 1 188 ? 18.234 9.219 25.531 1 92.56 188 SER B N 1
ATOM 4419 C CA . SER B 1 188 ? 18.781 7.918 25.172 1 92.56 188 SER B CA 1
ATOM 4420 C C . SER B 1 188 ? 18.031 7.297 24 1 92.56 188 SER B C 1
ATOM 4422 O O . SER B 1 188 ? 18.594 6.48 23.266 1 92.56 188 SER B O 1
ATOM 4424 N N . ASN B 1 189 ? 16.828 7.664 23.797 1 92.19 189 ASN B N 1
ATOM 4425 C CA . ASN B 1 189 ? 16.016 7.051 22.75 1 92.19 189 ASN B CA 1
ATOM 4426 C C . ASN B 1 189 ? 16.281 7.672 21.391 1 92.19 189 ASN B C 1
ATOM 4428 O O . ASN B 1 189 ? 16.125 7.016 20.359 1 92.19 189 ASN B O 1
ATOM 4432 N N . GLY B 1 190 ? 16.609 8.953 21.391 1 95.81 190 GLY B N 1
ATOM 4433 C CA . GLY B 1 190 ? 17.031 9.594 20.156 1 95.81 190 GLY B CA 1
ATOM 4434 C C . GLY B 1 190 ? 15.867 10.148 19.344 1 95.81 190 GLY B C 1
ATOM 4435 O O . GLY B 1 190 ? 16.047 10.555 18.203 1 95.81 190 GLY B O 1
ATOM 4436 N N . TYR B 1 191 ? 14.672 10.211 19.859 1 97.06 191 TYR B N 1
ATOM 4437 C CA . TYR B 1 191 ? 13.5 10.68 19.125 1 97.06 191 TYR B CA 1
ATOM 4438 C C . TYR B 1 191 ? 13.422 12.203 19.141 1 97.06 191 TYR B C 1
ATOM 4440 O O . TYR B 1 191 ? 12.867 12.812 18.219 1 97.06 191 TYR B O 1
ATOM 4448 N N . LEU B 1 192 ? 13.945 12.75 20.188 1 97.69 192 LEU B N 1
ATOM 4449 C CA . LEU B 1 192 ? 14.047 14.203 20.312 1 97.69 192 LEU B CA 1
ATOM 4450 C C . LEU B 1 192 ? 15.5 14.633 20.516 1 97.69 192 LEU B C 1
ATOM 4452 O O . LEU B 1 192 ? 16.094 14.375 21.562 1 97.69 192 LEU B O 1
ATOM 4456 N N . VAL B 1 193 ? 16.078 15.227 19.516 1 97.5 193 VAL B N 1
ATOM 4457 C CA . VAL B 1 193 ? 17.453 15.688 19.547 1 97.5 193 VAL B CA 1
ATOM 4458 C C . VAL B 1 193 ? 17.516 17.188 19.25 1 97.5 193 VAL B C 1
ATOM 4460 O O . VAL B 1 193 ? 17 17.641 18.219 1 97.5 193 VAL B O 1
ATOM 4463 N N . ASP B 1 194 ? 18.141 17.953 20.109 1 96.62 194 ASP B N 1
ATOM 4464 C CA . ASP B 1 194 ? 18.172 19.406 19.984 1 96.62 194 ASP B CA 1
ATOM 4465 C C . ASP B 1 194 ? 16.766 19.984 19.828 1 96.62 194 ASP B C 1
ATOM 4467 O O . ASP B 1 194 ? 16.516 20.844 18.984 1 96.62 194 ASP B O 1
ATOM 4471 N N . ASP B 1 195 ? 15.828 19.344 20.531 1 96.5 195 ASP B N 1
ATOM 4472 C CA . ASP B 1 195 ? 14.43 19.734 20.609 1 96.5 195 ASP B CA 1
ATOM 4473 C C . ASP B 1 195 ? 13.742 19.609 19.25 1 96.5 195 ASP B C 1
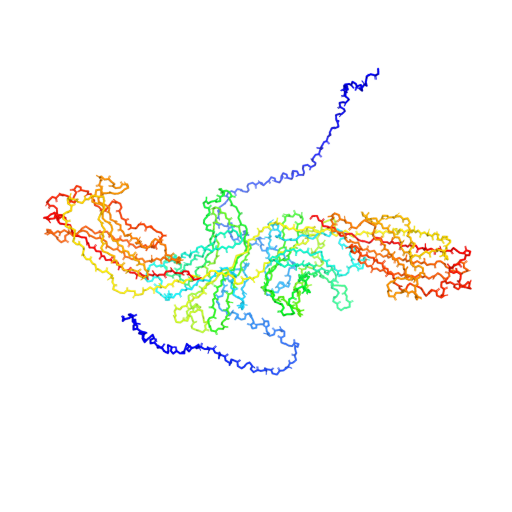ATOM 4475 O O . ASP B 1 195 ? 12.812 20.359 18.953 1 96.5 195 ASP B O 1
ATOM 4479 N N . LYS B 1 196 ? 14.352 18.766 18.422 1 97.75 196 LYS B N 1
ATOM 4480 C CA . LYS B 1 196 ? 13.781 18.469 17.109 1 97.75 196 LYS B CA 1
ATOM 4481 C C . LYS B 1 196 ? 13.305 17.031 17.016 1 97.75 196 LYS B C 1
ATOM 4483 O O . LYS B 1 196 ? 13.969 16.125 17.531 1 97.75 196 LYS B O 1
ATOM 4488 N N . CYS B 1 197 ? 12.172 16.812 16.391 1 97.81 197 CYS B N 1
ATOM 4489 C CA . CYS B 1 197 ? 11.688 15.469 16.109 1 97.81 197 CYS B CA 1
ATOM 4490 C C . CYS B 1 197 ? 11.086 15.391 14.719 1 97.81 197 CYS B C 1
ATOM 4492 O O . CYS B 1 197 ? 10.734 16.406 14.125 1 97.81 197 CYS B O 1
ATOM 4494 N N . VAL B 1 198 ? 11.055 14.219 14.172 1 98 198 VAL B N 1
ATOM 4495 C CA . VAL B 1 198 ? 10.578 14.008 12.812 1 98 198 VAL B CA 1
ATOM 4496 C C . VAL B 1 198 ? 9.57 12.867 12.789 1 98 198 VAL B C 1
ATOM 4498 O O . VAL B 1 198 ? 9.898 11.734 13.141 1 98 198 VAL B O 1
ATOM 4501 N N . PHE B 1 199 ? 8.375 13.203 12.391 1 97.88 199 PHE B N 1
ATOM 4502 C CA . PHE B 1 199 ? 7.332 12.203 12.172 1 97.88 199 PHE B CA 1
ATOM 4503 C C . PHE B 1 199 ? 7.223 11.859 10.688 1 97.88 199 PHE B C 1
ATOM 4505 O O . PHE B 1 199 ? 7.777 12.562 9.844 1 97.88 199 PHE B O 1
ATOM 4512 N N . GLY B 1 200 ? 6.582 10.781 10.406 1 96.75 200 GLY B N 1
ATOM 4513 C CA . GLY B 1 200 ? 6.324 10.383 9.031 1 96.75 200 GLY B CA 1
ATOM 4514 C C . GLY B 1 200 ? 5.016 9.633 8.859 1 96.75 200 GLY B C 1
ATOM 4515 O O . GLY B 1 200 ? 4.391 9.234 9.844 1 96.75 200 GLY B O 1
ATOM 4516 N N . ALA B 1 201 ? 4.645 9.523 7.582 1 97.19 201 ALA B N 1
ATOM 4517 C CA . ALA B 1 201 ? 3.404 8.812 7.281 1 97.19 201 ALA B CA 1
ATOM 4518 C C . ALA B 1 201 ? 3.52 8.039 5.977 1 97.19 201 ALA B C 1
ATOM 4520 O O . ALA B 1 201 ? 4.203 8.469 5.047 1 97.19 201 ALA B O 1
ATOM 4521 N N . GLU B 1 202 ? 2.945 6.992 6.039 1 96.88 202 GLU B N 1
ATOM 4522 C CA . GLU B 1 202 ? 2.762 6.125 4.879 1 96.88 202 GLU B CA 1
ATOM 4523 C C . GLU B 1 202 ? 1.331 5.598 4.809 1 96.88 202 GLU B C 1
ATOM 4525 O O . GLU B 1 202 ? 0.794 5.102 5.801 1 96.88 202 GLU B O 1
ATOM 4530 N N . VAL B 1 203 ? 0.677 5.836 3.592 1 96.88 203 VAL B N 1
ATOM 4531 C CA . VAL B 1 203 ? -0.719 5.441 3.441 1 96.88 203 VAL B CA 1
ATOM 4532 C C . VAL B 1 203 ? -0.87 4.531 2.225 1 96.88 203 VAL B C 1
ATOM 4534 O O . VAL B 1 203 ? -0.417 4.871 1.128 1 96.88 203 VAL B O 1
ATOM 4537 N N . PHE B 1 204 ? -1.482 3.396 2.432 1 95.56 204 PHE B N 1
ATOM 4538 C CA . PHE B 1 204 ? -1.803 2.471 1.353 1 95.56 204 PHE B CA 1
ATOM 4539 C C . PHE B 1 204 ? -3.311 2.301 1.215 1 95.56 204 PHE B C 1
ATOM 4541 O O . PHE B 1 204 ? -3.953 1.688 2.07 1 95.56 204 PHE B O 1
ATOM 4548 N N . VAL B 1 205 ? -3.797 2.824 0.145 1 96.31 205 VAL B N 1
ATOM 4549 C CA . VAL B 1 205 ? -5.23 2.754 -0.11 1 96.31 205 VAL B CA 1
ATOM 4550 C C . VAL B 1 205 ? -5.586 1.383 -0.68 1 96.31 205 VAL B C 1
ATOM 4552 O O . VAL B 1 205 ? -4.887 0.865 -1.553 1 96.31 205 VAL B O 1
ATOM 4555 N N . ILE B 1 206 ? -6.605 0.771 -0.17 1 95.19 206 ILE B N 1
ATOM 4556 C CA . ILE B 1 206 ? -7.062 -0.545 -0.601 1 95.19 206 ILE B CA 1
ATOM 4557 C C . ILE B 1 206 ? -8.086 -0.393 -1.724 1 95.19 206 ILE B C 1
ATOM 4559 O O . ILE B 1 206 ? -9.172 0.154 -1.513 1 95.19 206 ILE B O 1
ATOM 4563 N N . LYS B 1 207 ? -7.723 -0.785 -2.949 1 89.31 207 LYS B N 1
ATOM 4564 C CA . LYS B 1 207 ? -8.609 -0.793 -4.113 1 89.31 207 LYS B CA 1
ATOM 4565 C C . LYS B 1 207 ? -8.789 -2.209 -4.652 1 89.31 207 LYS B C 1
ATOM 4567 O O . LYS B 1 207 ? -7.816 -2.91 -4.914 1 89.31 207 LYS B O 1
ATOM 4572 N N . SER B 1 208 ? -9.961 -2.676 -4.672 1 81.56 208 SER B N 1
ATOM 4573 C CA . SER B 1 208 ? -10.227 -4.051 -5.086 1 81.56 208 SER B CA 1
ATOM 4574 C C . SER B 1 208 ? -10.164 -4.191 -6.605 1 81.56 208 SER B C 1
ATOM 4576 O O . SER B 1 208 ? -11.188 -4.133 -7.285 1 81.56 208 SER B O 1
ATOM 4578 N N . GLN B 1 209 ? -9.094 -4.023 -7.277 1 73.69 209 GLN B N 1
ATOM 4579 C CA . GLN B 1 209 ? -8.93 -4.215 -8.711 1 73.69 209 GLN B CA 1
ATOM 4580 C C . GLN B 1 209 ? -7.961 -5.352 -9.016 1 73.69 209 GLN B C 1
ATOM 4582 O O . GLN B 1 209 ? -6.793 -5.113 -9.336 1 73.69 209 GLN B O 1
ATOM 4587 N N . GLY B 1 210 ? -8.352 -6.441 -8.625 1 78.81 210 GLY B N 1
ATOM 4588 C CA . GLY B 1 210 ? -7.262 -7.387 -8.781 1 78.81 210 GLY B CA 1
ATOM 4589 C C . GLY B 1 210 ? -7.578 -8.516 -9.75 1 78.81 210 GLY B C 1
ATOM 4590 O O . GLY B 1 210 ? -8.656 -8.539 -10.344 1 78.81 210 GLY B O 1
ATOM 4591 N N . THR B 1 211 ? -6.613 -9.281 -10.156 1 89.25 211 THR B N 1
ATOM 4592 C CA . THR B 1 211 ? -6.609 -10.477 -10.992 1 89.25 211 THR B CA 1
ATOM 4593 C C . THR B 1 211 ? -7.102 -11.688 -10.203 1 89.25 211 THR B C 1
ATOM 4595 O O . THR B 1 211 ? -6.809 -11.812 -9.008 1 89.25 211 THR B O 1
ATOM 4598 N N . ILE B 1 212 ? -7.98 -12.453 -10.898 1 93.12 212 ILE B N 1
ATOM 4599 C CA . ILE B 1 212 ? -8.445 -13.68 -10.266 1 93.12 212 ILE B CA 1
ATOM 4600 C C . ILE B 1 212 ? -7.934 -14.891 -11.047 1 93.12 212 ILE B C 1
ATOM 4602 O O . ILE B 1 212 ? -8.102 -14.961 -12.266 1 93.12 212 ILE B O 1
ATOM 4606 N N . GLU B 1 213 ? -7.258 -15.75 -10.438 1 95.5 213 GLU B N 1
ATOM 4607 C CA . GLU B 1 213 ? -6.848 -17.031 -11.016 1 95.5 213 GLU B CA 1
ATOM 4608 C C . GLU B 1 213 ? -7.578 -18.188 -10.367 1 95.5 213 GLU B C 1
ATOM 4610 O O . GLU B 1 213 ? -7.762 -18.219 -9.148 1 95.5 213 GLU B O 1
ATOM 4615 N N . CYS B 1 214 ? -8.016 -19.109 -11.18 1 96 214 CYS B N 1
ATOM 4616 C CA . CYS B 1 214 ? -8.688 -20.312 -10.688 1 96 214 CYS B CA 1
ATOM 4617 C C . CYS B 1 214 ? -7.934 -21.562 -11.102 1 96 214 CYS B C 1
ATOM 4619 O O . CYS B 1 214 ? -7.703 -21.797 -12.289 1 96 214 CYS B O 1
ATOM 4621 N N . LEU B 1 215 ? -7.512 -22.266 -10.172 1 96.25 215 LEU B N 1
ATOM 4622 C CA . LEU B 1 215 ? -6.887 -23.578 -10.391 1 96.25 215 LEU B CA 1
ATOM 4623 C C . LEU B 1 215 ? -7.871 -24.703 -10.102 1 96.25 215 LEU B C 1
ATOM 4625 O O . LEU B 1 215 ? -8.406 -24.797 -8.992 1 96.25 215 LEU B O 1
ATOM 4629 N N . SER B 1 216 ? -8.094 -25.516 -11.047 1 94.38 216 SER B N 1
ATOM 4630 C CA . SER B 1 216 ? -8.984 -26.656 -10.891 1 94.38 216 SER B CA 1
ATOM 4631 C C . SER B 1 216 ? -8.234 -27.969 -11.086 1 94.38 216 SER B C 1
ATOM 4633 O O . SER B 1 216 ? -7.66 -28.219 -12.148 1 94.38 216 SER B O 1
ATOM 4635 N N . ILE B 1 217 ? -8.148 -28.734 -10.062 1 93.94 217 ILE B N 1
ATOM 4636 C CA . ILE B 1 217 ? -7.551 -30.062 -10.18 1 93.94 217 ILE B CA 1
ATOM 4637 C C . ILE B 1 217 ? -8.602 -31.062 -10.68 1 93.94 217 ILE B C 1
ATOM 4639 O O . ILE B 1 217 ? -9.711 -31.125 -10.148 1 93.94 217 ILE B O 1
ATOM 4643 N N . LEU B 1 218 ? -8.07 -31.734 -11.734 1 88.75 218 LEU B N 1
ATOM 4644 C CA . LEU B 1 218 ? -9.016 -32.625 -12.391 1 88.75 218 LEU B CA 1
ATOM 4645 C C . LEU B 1 218 ? -8.773 -34.062 -11.961 1 88.75 218 LEU B C 1
ATOM 4647 O O . LEU B 1 218 ? -7.633 -34.469 -11.727 1 88.75 218 LEU B O 1
ATOM 4651 N N . ASN B 1 219 ? -9.5 -34.688 -11.188 1 77.56 219 ASN B N 1
ATOM 4652 C CA . ASN B 1 219 ? -9.391 -36.094 -10.859 1 77.56 219 ASN B CA 1
ATOM 4653 C C . ASN B 1 219 ? -9.695 -36.969 -12.07 1 77.56 219 ASN B C 1
ATOM 4655 O O . ASN B 1 219 ? -10.594 -37.812 -12.016 1 77.56 219 ASN B O 1
ATOM 4659 N N . ALA B 1 220 ? -8.922 -36.562 -13.156 1 73.81 220 ALA B N 1
ATOM 4660 C CA . ALA B 1 220 ? -9.227 -37.344 -14.352 1 73.81 220 ALA B CA 1
ATOM 4661 C C . ALA B 1 220 ? -8.641 -38.75 -14.25 1 73.81 220 ALA B C 1
ATOM 4663 O O . ALA B 1 220 ? -7.496 -38.938 -13.82 1 73.81 220 ALA B O 1
ATOM 4664 N N . GLU B 1 221 ? -9.516 -39.688 -14.477 1 76.19 221 GLU B N 1
ATOM 4665 C CA . GLU B 1 221 ? -9.07 -41.094 -14.422 1 76.19 221 GLU B CA 1
ATOM 4666 C C . GLU B 1 221 ? -8.82 -41.625 -15.82 1 76.19 221 GLU B C 1
ATOM 4668 O O . GLU B 1 221 ? -8.102 -42.625 -15.984 1 76.19 221 GLU B O 1
ATOM 4673 N N . VAL B 1 222 ? -9.344 -40.938 -16.828 1 86.56 222 VAL B N 1
ATOM 4674 C CA . VAL B 1 222 ? -9.219 -41.531 -18.156 1 86.56 222 VAL B CA 1
ATOM 4675 C C . VAL B 1 222 ? -8.328 -40.656 -19.031 1 86.56 222 VAL B C 1
ATOM 4677 O O . VAL B 1 222 ? -8.68 -39.5 -19.328 1 86.56 222 VAL B O 1
ATOM 4680 N N . PRO B 1 223 ? -7.277 -41.094 -19.422 1 93 223 PRO B N 1
ATOM 4681 C CA . PRO B 1 223 ? -6.387 -40.312 -20.297 1 93 223 PRO B CA 1
ATOM 4682 C C . PRO B 1 223 ? -6.84 -40.344 -21.75 1 93 223 PRO B C 1
ATOM 4684 O O . PRO B 1 223 ? -7.605 -41.219 -22.156 1 93 223 PRO B O 1
ATOM 4687 N N . TYR B 1 224 ? -6.539 -39.312 -22.438 1 92.81 224 TYR B N 1
ATOM 4688 C CA . TYR B 1 224 ? -6.648 -39.344 -23.891 1 92.81 224 TYR B CA 1
ATOM 4689 C C . TYR B 1 224 ? -5.633 -40.281 -24.5 1 92.81 224 TYR B C 1
ATOM 4691 O O . TYR B 1 224 ? -4.43 -40.188 -24.25 1 92.81 224 TYR B O 1
ATOM 4699 N N . LYS B 1 225 ? -6.168 -41.219 -25.203 1 95.12 225 LYS B N 1
ATOM 4700 C CA . LYS B 1 225 ? -5.309 -42.188 -25.891 1 95.12 225 LYS B CA 1
ATOM 4701 C C . LYS B 1 225 ? -5.586 -42.219 -27.391 1 95.12 225 LYS B C 1
ATOM 4703 O O . LYS B 1 225 ? -6.742 -42.156 -27.812 1 95.12 225 LYS B O 1
ATOM 4708 N N . HIS B 1 226 ? -4.5 -42.188 -28.109 1 96.69 226 HIS B N 1
ATOM 4709 C CA . HIS B 1 226 ? -4.652 -42.281 -29.562 1 96.69 226 HIS B CA 1
ATOM 4710 C C . HIS B 1 226 ? -3.398 -42.844 -30.219 1 96.69 226 HIS B C 1
ATOM 4712 O O . HIS B 1 226 ? -2.295 -42.688 -29.688 1 96.69 226 HIS B O 1
ATOM 4718 N N . SER B 1 227 ? -3.598 -43.531 -31.234 1 96.5 227 SER B N 1
ATOM 4719 C CA . SER B 1 227 ? -2.52 -44.062 -32.062 1 96.5 227 SER B CA 1
ATOM 4720 C C . SER B 1 227 ? -2.551 -43.438 -33.469 1 96.5 227 SER B C 1
ATOM 4722 O O . SER B 1 227 ? -3.582 -43.469 -34.125 1 96.5 227 SER B O 1
ATOM 4724 N N . PHE B 1 228 ? -1.483 -42.875 -33.844 1 96.88 228 PHE B N 1
ATOM 4725 C CA . PHE B 1 228 ? -1.38 -42.25 -35.156 1 96.88 228 PHE B CA 1
ATOM 4726 C C . PHE B 1 228 ? -0.527 -43.125 -36.094 1 96.88 228 PHE B C 1
ATOM 4728 O O . PHE B 1 228 ? 0.604 -43.469 -35.75 1 96.88 228 PHE B O 1
ATOM 4735 N N . ASN B 1 229 ? -1.075 -43.344 -37.219 1 96.44 229 ASN B N 1
ATOM 4736 C CA . ASN B 1 229 ? -0.323 -44.031 -38.281 1 96.44 229 ASN B CA 1
ATOM 4737 C C . ASN B 1 229 ? 0.252 -43.031 -39.281 1 96.44 229 ASN B C 1
ATOM 4739 O O . ASN B 1 229 ? -0.496 -42.344 -39.969 1 96.44 229 ASN B O 1
ATOM 4743 N N . ILE B 1 230 ? 1.487 -43.031 -39.312 1 97.06 230 ILE B N 1
ATOM 4744 C CA . ILE B 1 230 ? 2.156 -42.156 -40.281 1 97.06 230 ILE B CA 1
ATOM 4745 C C . ILE B 1 230 ? 2.648 -42.938 -41.469 1 97.06 230 ILE B C 1
ATOM 4747 O O . ILE B 1 230 ? 3.67 -43.625 -41.406 1 97.06 230 ILE B O 1
ATOM 4751 N N . SER B 1 231 ? 2 -42.719 -42.531 1 95.75 231 SER B N 1
ATOM 4752 C CA . SER B 1 231 ? 2.41 -43.375 -43.781 1 95.75 231 SER B CA 1
ATOM 4753 C C . SER B 1 231 ? 3.451 -42.562 -44.531 1 95.75 231 SER B C 1
ATOM 4755 O O . SER B 1 231 ? 3.541 -41.344 -44.375 1 95.75 231 SER B O 1
ATOM 4757 N N . ASN B 1 232 ? 4.191 -43.25 -45.469 1 94.81 232 ASN B N 1
ATOM 4758 C CA . ASN B 1 232 ? 5.242 -42.594 -46.25 1 94.81 232 ASN B CA 1
ATOM 4759 C C . ASN B 1 232 ? 6.203 -41.812 -45.375 1 94.81 232 ASN B C 1
ATOM 4761 O O . ASN B 1 232 ? 6.461 -40.625 -45.656 1 94.81 232 ASN B O 1
ATOM 4765 N N . PHE B 1 233 ? 6.625 -42.5 -44.344 1 95.56 233 PHE B N 1
ATOM 4766 C CA . PHE B 1 233 ? 7.473 -41.844 -43.375 1 95.56 233 PHE B CA 1
ATOM 4767 C C . PHE B 1 233 ? 8.766 -41.344 -44 1 95.56 233 PHE B C 1
ATOM 4769 O O . PHE B 1 233 ? 9.25 -40.281 -43.688 1 95.56 233 PHE B O 1
ATOM 4776 N N . SER B 1 234 ? 9.32 -42.094 -44.906 1 91 234 SER B N 1
ATOM 4777 C CA . SER B 1 234 ? 10.578 -41.781 -45.562 1 91 234 SER B CA 1
ATOM 4778 C C . SER B 1 234 ? 10.445 -40.531 -46.438 1 91 234 SER B C 1
ATOM 4780 O O . SER B 1 234 ? 11.438 -39.906 -46.781 1 91 234 SER B O 1
ATOM 4782 N N . LYS B 1 235 ? 9.172 -40.25 -46.812 1 92.81 235 LYS B N 1
ATOM 4783 C CA . LYS B 1 235 ? 8.945 -39.125 -47.719 1 92.81 235 LYS B CA 1
ATOM 4784 C C . LYS B 1 235 ? 8.609 -37.844 -46.938 1 92.81 235 LYS B C 1
ATOM 4786 O O . LYS B 1 235 ? 8.438 -36.781 -47.562 1 92.81 235 LYS B O 1
ATOM 4791 N N . LEU B 1 236 ? 8.57 -38.031 -45.719 1 92.94 236 LEU B N 1
ATOM 4792 C CA . LEU B 1 236 ? 8.211 -36.875 -44.906 1 92.94 236 LEU B CA 1
ATOM 4793 C C . LEU B 1 236 ? 9.305 -35.812 -44.969 1 92.94 236 LEU B C 1
ATOM 4795 O O . LEU B 1 236 ? 10.5 -36.125 -44.969 1 92.94 236 LEU B O 1
ATOM 4799 N N . GLU B 1 237 ? 8.883 -34.594 -45.062 1 86.56 237 GLU B N 1
ATOM 4800 C CA . GLU B 1 237 ? 9.828 -33.469 -45.125 1 86.56 237 GLU B CA 1
ATOM 4801 C C . GLU B 1 237 ? 10.234 -33.031 -43.719 1 86.56 237 GLU B C 1
ATOM 4803 O O . GLU B 1 237 ? 10.719 -33.844 -42.906 1 86.56 237 GLU B O 1
ATOM 4808 N N . ASP B 1 238 ? 9.852 -31.812 -43.312 1 91.69 238 ASP B N 1
ATOM 4809 C CA . ASP B 1 238 ? 10.375 -31.203 -42.094 1 91.69 238 ASP B CA 1
ATOM 4810 C C . ASP B 1 238 ? 9.562 -31.641 -40.875 1 91.69 238 ASP B C 1
ATOM 4812 O O . ASP B 1 238 ? 10.133 -32 -39.844 1 91.69 238 ASP B O 1
ATOM 4816 N N . VAL B 1 239 ? 8.266 -31.75 -41.062 1 95.06 239 VAL B N 1
ATOM 4817 C CA . VAL B 1 239 ? 7.445 -32 -39.875 1 95.06 239 VAL B CA 1
ATOM 4818 C C . VAL B 1 239 ? 6.16 -32.719 -40.281 1 95.06 239 VAL B C 1
ATOM 4820 O O . VAL B 1 239 ? 5.629 -32.469 -41.375 1 95.06 239 VAL B O 1
ATOM 4823 N N . TRP B 1 240 ? 5.797 -33.75 -39.5 1 96.81 240 TRP B N 1
ATOM 4824 C CA . TRP B 1 240 ? 4.465 -34.312 -39.562 1 96.81 240 TRP B CA 1
ATOM 4825 C C . TRP B 1 240 ? 3.607 -33.875 -38.375 1 96.81 240 TRP B C 1
ATOM 4827 O O . TRP B 1 240 ? 4.066 -33.844 -37.25 1 96.81 240 TRP B O 1
ATOM 4837 N N . SER B 1 241 ? 2.359 -33.469 -38.75 1 95.44 241 SER B N 1
ATOM 4838 C CA . SER B 1 241 ? 1.436 -33.062 -37.688 1 95.44 241 SER B CA 1
ATOM 4839 C C . SER B 1 241 ? 0.209 -33.938 -37.625 1 95.44 241 SER B C 1
ATOM 4841 O O . SER B 1 241 ? -0.346 -34.312 -38.656 1 95.44 241 SER B O 1
ATOM 4843 N N . SER B 1 242 ? -0.151 -34.281 -36.438 1 95.38 242 SER B N 1
ATOM 4844 C CA . SER B 1 242 ? -1.345 -35.094 -36.25 1 95.38 242 SER B CA 1
ATOM 4845 C C . SER B 1 242 ? -2.615 -34.25 -36.406 1 95.38 242 SER B C 1
ATOM 4847 O O . SER B 1 242 ? -2.557 -33.031 -36.5 1 95.38 242 SER B O 1
ATOM 4849 N N . ASP B 1 243 ? -3.754 -35.062 -36.406 1 94.94 243 ASP B N 1
ATOM 4850 C CA . ASP B 1 243 ? -5.047 -34.375 -36.25 1 94.94 243 ASP B CA 1
ATOM 4851 C C . ASP B 1 243 ? -5.148 -33.656 -34.906 1 94.94 243 ASP B C 1
ATOM 4853 O O . ASP B 1 243 ? -4.512 -34.062 -33.938 1 94.94 243 ASP B O 1
ATOM 4857 N N . ASN B 1 244 ? -5.996 -32.656 -34.938 1 93.75 244 ASN B N 1
ATOM 4858 C CA . ASN B 1 244 ? -6.188 -31.859 -33.719 1 93.75 244 ASN B CA 1
ATOM 4859 C C . ASN B 1 244 ? -6.98 -32.625 -32.688 1 93.75 244 ASN B C 1
ATOM 4861 O O . ASN B 1 244 ? -7.852 -33.438 -33 1 93.75 244 ASN B O 1
ATOM 4865 N N . PHE B 1 245 ? -6.629 -32.469 -31.453 1 91.75 245 PHE B N 1
ATOM 4866 C CA . PHE B 1 245 ? -7.43 -32.938 -30.328 1 91.75 245 PHE B CA 1
ATOM 4867 C C . PHE B 1 245 ? -7.527 -31.859 -29.25 1 91.75 245 PHE B C 1
ATOM 4869 O O . PHE B 1 245 ? -6.762 -30.891 -29.266 1 91.75 245 PHE B O 1
ATOM 4876 N N . ILE B 1 246 ? -8.438 -32.031 -28.359 1 89.06 246 ILE B N 1
ATOM 4877 C CA . ILE B 1 246 ? -8.734 -30.984 -27.406 1 89.06 246 ILE B CA 1
ATOM 4878 C C . ILE B 1 246 ? -8.289 -31.422 -26 1 89.06 246 ILE B C 1
ATOM 4880 O O . ILE B 1 246 ? -8.555 -32.562 -25.594 1 89.06 246 ILE B O 1
ATOM 4884 N N . LEU B 1 247 ? -7.508 -30.719 -25.375 1 86.69 247 LEU B N 1
ATOM 4885 C CA . LEU B 1 247 ? -7.191 -30.812 -23.953 1 86.69 247 LEU B CA 1
ATOM 4886 C C . LEU B 1 247 ? -7.68 -29.578 -23.219 1 86.69 247 LEU B C 1
ATOM 4888 O O . LEU B 1 247 ? -7.199 -28.469 -23.453 1 86.69 247 LEU B O 1
ATOM 4892 N N . GLY B 1 248 ? -8.57 -29.812 -22.266 1 81.38 248 GLY B N 1
ATOM 4893 C CA . GLY B 1 248 ? -9.211 -28.656 -21.688 1 81.38 248 GLY B CA 1
ATOM 4894 C C . GLY B 1 248 ? -9.969 -27.828 -22.703 1 81.38 248 GLY B C 1
ATOM 4895 O O . GLY B 1 248 ? -10.844 -28.328 -23.406 1 81.38 248 GLY B O 1
ATOM 4896 N N . ASP B 1 249 ? -9.609 -26.531 -22.859 1 81.62 249 ASP B N 1
ATOM 4897 C CA . ASP B 1 249 ? -10.25 -25.656 -23.844 1 81.62 249 ASP B CA 1
ATOM 4898 C C . ASP B 1 249 ? -9.281 -25.266 -24.953 1 81.62 249 ASP B C 1
ATOM 4900 O O . ASP B 1 249 ? -9.5 -24.281 -25.656 1 81.62 249 ASP B O 1
ATOM 4904 N N . GLN B 1 250 ? -8.297 -26.125 -25 1 85.44 250 GLN B N 1
ATOM 4905 C CA . GLN B 1 250 ? -7.262 -25.797 -25.984 1 85.44 250 GLN B CA 1
ATOM 4906 C C . GLN B 1 250 ? -7.113 -26.906 -27.016 1 85.44 250 GLN B C 1
ATOM 4908 O O . GLN B 1 250 ? -7.32 -28.078 -26.719 1 85.44 250 GLN B O 1
ATOM 4913 N N . THR B 1 251 ? -6.719 -26.453 -28.172 1 89.5 251 THR B N 1
ATOM 4914 C CA . THR B 1 251 ? -6.512 -27.391 -29.266 1 89.5 251 THR B CA 1
ATOM 4915 C C . THR B 1 251 ? -5.035 -27.734 -29.422 1 89.5 251 THR B C 1
ATOM 4917 O O . THR B 1 251 ? -4.188 -26.844 -29.5 1 89.5 251 THR B O 1
ATOM 4920 N N . TRP B 1 252 ? -4.828 -29.062 -29.438 1 90.75 252 TRP B N 1
ATOM 4921 C CA . TRP B 1 252 ? -3.451 -29.531 -29.484 1 90.75 252 TRP B CA 1
ATOM 4922 C C . TRP B 1 252 ? -3.248 -30.5 -30.641 1 90.75 252 TRP B C 1
ATOM 4924 O O . TRP B 1 252 ? -4.219 -31 -31.219 1 90.75 252 TRP B O 1
ATOM 4934 N N . SER B 1 253 ? -1.998 -30.656 -31.062 1 94.38 253 SER B N 1
ATOM 4935 C CA . SER B 1 253 ? -1.573 -31.672 -32.031 1 94.38 253 SER B CA 1
ATOM 4936 C C . SER B 1 253 ? -0.204 -32.219 -31.672 1 94.38 253 SER B C 1
ATOM 4938 O O . SER B 1 253 ? 0.492 -31.688 -30.812 1 94.38 253 SER B O 1
ATOM 4940 N N . ILE B 1 254 ? 0.067 -33.375 -32.25 1 95.38 254 ILE B N 1
ATOM 4941 C CA . ILE B 1 254 ? 1.4 -33.969 -32.125 1 95.38 254 ILE B CA 1
ATOM 4942 C C . ILE B 1 254 ? 2.229 -33.625 -33.375 1 95.38 254 ILE B C 1
ATOM 4944 O O . ILE B 1 254 ? 1.744 -33.719 -34.5 1 95.38 254 ILE B O 1
ATOM 4948 N N . GLN B 1 255 ? 3.426 -33.188 -33.094 1 95.88 255 GLN B N 1
ATOM 4949 C CA . GLN B 1 255 ? 4.344 -32.938 -34.188 1 95.88 255 GLN B CA 1
ATOM 4950 C C . GLN B 1 255 ? 5.547 -33.875 -34.156 1 95.88 255 GLN B C 1
ATOM 4952 O O . GLN B 1 255 ? 6.195 -34 -33.125 1 95.88 255 GLN B O 1
ATOM 4957 N N . VAL B 1 256 ? 5.777 -34.5 -35.25 1 96.88 256 VAL B N 1
ATOM 4958 C CA . VAL B 1 256 ? 6.914 -35.406 -35.375 1 96.88 256 VAL B CA 1
ATOM 4959 C C . VAL B 1 256 ? 7.906 -34.844 -36.406 1 96.88 256 VAL B C 1
ATOM 4961 O O . VAL B 1 256 ? 7.527 -34.531 -37.531 1 96.88 256 VAL B O 1
ATOM 4964 N N . TYR B 1 257 ? 9.109 -34.75 -35.969 1 96.81 257 TYR B N 1
ATOM 4965 C CA . TYR B 1 257 ? 10.211 -34.375 -36.844 1 96.81 257 TYR B CA 1
ATOM 4966 C C . TYR B 1 257 ? 11.125 -35.562 -37.125 1 96.81 257 TYR B C 1
ATOM 4968 O O . TYR B 1 257 ? 12.039 -35.844 -36.344 1 96.81 257 TYR B O 1
ATOM 4976 N N . PRO B 1 258 ? 10.938 -36.156 -38.312 1 96.06 258 PRO B N 1
ATOM 4977 C CA . PRO B 1 258 ? 11.672 -37.375 -38.594 1 96.06 258 PRO B CA 1
ATOM 4978 C C . PRO B 1 258 ? 13.18 -37.156 -38.688 1 96.06 258 PRO B C 1
ATOM 4980 O O . PRO B 1 258 ? 13.961 -38.094 -38.438 1 96.06 258 PRO B O 1
ATOM 4983 N N . ARG B 1 259 ? 13.594 -35.938 -39.031 1 95.19 259 ARG B N 1
ATOM 4984 C CA . ARG B 1 259 ? 15.016 -35.656 -39.188 1 95.19 259 ARG B CA 1
ATOM 4985 C C . ARG B 1 259 ? 15.492 -34.719 -38.062 1 95.19 259 ARG B C 1
ATOM 4987 O O . ARG B 1 259 ? 16.562 -34.125 -38.156 1 95.19 259 ARG B O 1
ATOM 4994 N N . GLY B 1 260 ? 14.688 -34.656 -37.094 1 94.94 260 GLY B N 1
ATOM 4995 C CA . GLY B 1 260 ? 15.039 -33.875 -35.906 1 94.94 260 GLY B CA 1
ATOM 4996 C C . GLY B 1 260 ? 14.734 -32.375 -36.062 1 94.94 260 GLY B C 1
ATOM 4997 O O . GLY B 1 260 ? 14.477 -31.922 -37.188 1 94.94 260 GLY B O 1
ATOM 4998 N N . ASN B 1 261 ? 14.734 -31.719 -35 1 93 261 ASN B N 1
ATOM 4999 C CA . ASN B 1 261 ? 14.484 -30.281 -34.906 1 93 261 ASN B CA 1
ATOM 5000 C C . ASN B 1 261 ? 15.375 -29.625 -33.844 1 93 261 ASN B C 1
ATOM 5002 O O . ASN B 1 261 ? 15.641 -30.219 -32.812 1 93 261 ASN B O 1
ATOM 5006 N N . GLY B 1 262 ? 15.812 -28.391 -34.219 1 91.06 262 GLY B N 1
ATOM 5007 C CA . GLY B 1 262 ? 16.641 -27.672 -33.281 1 91.06 262 GLY B CA 1
ATOM 5008 C C . GLY B 1 262 ? 17.906 -28.406 -32.906 1 91.06 262 GLY B C 1
ATOM 5009 O O . GLY B 1 262 ? 18.688 -28.797 -33.781 1 91.06 262 GLY B O 1
ATOM 5010 N N . LYS B 1 263 ? 18.109 -28.75 -31.594 1 92 263 LYS B N 1
ATOM 5011 C CA . LYS B 1 263 ? 19.312 -29.406 -31.078 1 92 263 LYS B CA 1
ATOM 5012 C C . LYS B 1 263 ? 19.375 -30.875 -31.547 1 92 263 LYS B C 1
ATOM 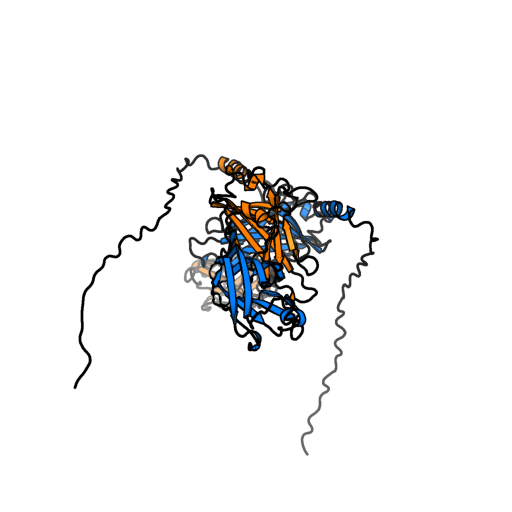5014 O O . LYS B 1 263 ? 20.438 -31.484 -31.516 1 92 263 LYS B O 1
ATOM 5019 N N . GLY B 1 264 ? 18.25 -31.391 -31.922 1 91.75 264 GLY B N 1
ATOM 5020 C CA . GLY B 1 264 ? 18.188 -32.781 -32.312 1 91.75 264 GLY B CA 1
ATOM 5021 C C . GLY B 1 264 ? 18.297 -33 -33.812 1 91.75 264 GLY B C 1
ATOM 5022 O O . GLY B 1 264 ? 18.359 -34.125 -34.312 1 91.75 264 GLY B O 1
ATOM 5023 N N . LYS B 1 265 ? 18.422 -31.953 -34.531 1 94.81 265 LYS B N 1
ATOM 5024 C CA . LYS B 1 265 ? 18.406 -32.031 -36 1 94.81 265 LYS B CA 1
ATOM 5025 C C . LYS B 1 265 ? 19.547 -32.938 -36.5 1 94.81 265 LYS B C 1
ATOM 5027 O O . LYS B 1 265 ? 20.688 -32.75 -36.094 1 94.81 265 LYS B O 1
ATOM 5032 N N . GLY B 1 266 ? 19.156 -33.844 -37.312 1 94.12 266 GLY B N 1
ATOM 5033 C CA . GLY B 1 266 ? 20.141 -34.719 -37.969 1 94.12 266 GLY B CA 1
ATOM 5034 C C . GLY B 1 266 ? 20.562 -35.875 -37.062 1 94.12 266 GLY B C 1
ATOM 5035 O O . GLY B 1 266 ? 21.25 -36.781 -37.531 1 94.12 266 GLY B O 1
ATOM 5036 N N . ARG B 1 267 ? 20.172 -35.812 -35.875 1 96.44 267 ARG B N 1
ATOM 5037 C CA . ARG B 1 267 ? 20.656 -36.812 -34.938 1 96.44 267 ARG B CA 1
ATOM 5038 C C . ARG B 1 267 ? 19.5 -37.625 -34.344 1 96.44 267 ARG B C 1
ATOM 5040 O O . ARG B 1 267 ? 19.562 -38.844 -34.281 1 96.44 267 ARG B O 1
ATOM 5047 N N . ASN B 1 268 ? 18.5 -36.906 -33.938 1 97.5 268 ASN B N 1
ATOM 5048 C CA . ASN B 1 268 ? 17.375 -37.562 -33.281 1 97.5 268 ASN B CA 1
ATOM 5049 C C . ASN B 1 268 ? 16.047 -37.156 -33.875 1 97.5 268 ASN B C 1
ATOM 5051 O O . ASN B 1 268 ? 15.867 -36 -34.281 1 97.5 268 ASN B O 1
ATOM 5055 N N . VAL B 1 269 ? 15.148 -38.125 -33.875 1 97 269 VAL B N 1
ATOM 5056 C CA . VAL B 1 269 ? 13.758 -37.781 -34.125 1 97 269 VAL B CA 1
ATOM 5057 C C . VAL B 1 269 ? 13.211 -36.938 -32.969 1 97 269 VAL B C 1
ATOM 5059 O O . VAL B 1 269 ? 13.469 -37.25 -31.812 1 97 269 VAL B O 1
ATOM 5062 N N . SER B 1 270 ? 12.547 -35.844 -33.344 1 96.88 270 SER B N 1
ATOM 5063 C CA . SER B 1 270 ? 11.93 -35 -32.312 1 96.88 270 SER B CA 1
ATOM 5064 C C . SER B 1 270 ? 10.406 -35.094 -32.344 1 96.88 270 SER B C 1
ATOM 5066 O O . SER B 1 270 ? 9.812 -35.188 -33.438 1 96.88 270 SER B O 1
ATOM 5068 N N . ILE B 1 271 ? 9.797 -35.188 -31.188 1 96.81 271 ILE B N 1
ATOM 5069 C CA . ILE B 1 271 ? 8.344 -35.219 -31.094 1 96.81 271 ILE B CA 1
ATOM 5070 C C . ILE B 1 271 ? 7.859 -34.219 -30.062 1 96.81 271 ILE B C 1
ATOM 5072 O O . ILE B 1 271 ? 8.406 -34.125 -28.953 1 96.81 271 ILE B O 1
ATOM 5076 N N . TYR B 1 272 ? 6.852 -33.469 -30.469 1 95.12 272 TYR B N 1
ATOM 5077 C CA . TYR B 1 272 ? 6.363 -32.406 -29.578 1 95.12 272 TYR B CA 1
ATOM 5078 C C . TYR B 1 272 ? 4.84 -32.406 -29.516 1 95.12 272 TYR B C 1
ATOM 5080 O O . TYR B 1 272 ? 4.172 -32.75 -30.5 1 95.12 272 TYR B O 1
ATOM 5088 N N . LEU B 1 273 ? 4.391 -32.125 -28.281 1 92.69 273 LEU B N 1
ATOM 5089 C CA . LEU B 1 273 ? 3.023 -31.656 -28.125 1 92.69 273 LEU B CA 1
ATOM 5090 C C . LEU B 1 273 ? 2.92 -30.188 -28.516 1 92.69 273 LEU B C 1
ATOM 5092 O O . LEU B 1 273 ? 3.6 -29.328 -27.938 1 92.69 273 LEU B O 1
ATOM 5096 N N . HIS B 1 274 ? 2.08 -29.938 -29.5 1 91.62 274 HIS B N 1
ATOM 5097 C CA . HIS B 1 274 ? 2.014 -28.609 -30.094 1 91.62 274 HIS B CA 1
ATOM 5098 C C . HIS B 1 274 ? 0.638 -27.984 -29.891 1 91.62 274 HIS B C 1
ATOM 5100 O O . HIS B 1 274 ? -0.383 -28.594 -30.203 1 91.62 274 HIS B O 1
ATOM 5106 N N . LEU B 1 275 ? 0.644 -26.75 -29.266 1 88.56 275 LEU B N 1
ATOM 5107 C CA . LEU B 1 275 ? -0.593 -25.984 -29.141 1 88.56 275 LEU B CA 1
ATOM 5108 C C . LEU B 1 275 ? -0.967 -25.328 -30.469 1 88.56 275 LEU B C 1
ATOM 5110 O O . LEU B 1 275 ? -0.224 -24.484 -30.984 1 88.56 275 LEU B O 1
ATOM 5114 N N . VAL B 1 276 ? -2.16 -25.656 -30.938 1 85.62 276 VAL B N 1
ATOM 5115 C CA . VAL B 1 276 ? -2.557 -25.203 -32.281 1 85.62 276 VAL B CA 1
ATOM 5116 C C . VAL B 1 276 ? -3.043 -23.766 -32.219 1 85.62 276 VAL B C 1
ATOM 5118 O O . VAL B 1 276 ? -2.701 -22.953 -33.062 1 85.62 276 VAL B O 1
ATOM 5121 N N . ASP B 1 277 ? -3.939 -23.422 -31.141 1 72.25 277 ASP B N 1
ATOM 5122 C CA . ASP B 1 277 ? -4.504 -22.078 -31.031 1 72.25 277 ASP B CA 1
ATOM 5123 C C . ASP B 1 277 ? -3.564 -21.141 -30.281 1 72.25 277 ASP B C 1
ATOM 5125 O O . ASP B 1 277 ? -3.195 -21.422 -29.125 1 72.25 277 ASP B O 1
ATOM 5129 N N . SER B 1 278 ? -2.73 -20.359 -30.812 1 60.09 278 SER B N 1
ATOM 5130 C CA . SER B 1 278 ? -1.675 -19.531 -30.234 1 60.09 278 SER B CA 1
ATOM 5131 C C . SER B 1 278 ? -2.252 -18.453 -29.328 1 60.09 278 SER B C 1
ATOM 5133 O O . SER B 1 278 ? -1.529 -17.859 -28.531 1 60.09 278 SER B O 1
ATOM 5135 N N . LYS B 1 279 ? -3.412 -18.031 -29.594 1 58.78 279 LYS B N 1
ATOM 5136 C CA . LYS B 1 279 ? -3.766 -16.828 -28.859 1 58.78 279 LYS B CA 1
ATOM 5137 C C . LYS B 1 279 ? -4.906 -17.094 -27.875 1 58.78 279 LYS B C 1
ATOM 5139 O O . LYS B 1 279 ? -6.059 -16.75 -28.156 1 58.78 279 LYS B O 1
ATOM 5144 N N . PRO B 1 280 ? -4.488 -17.891 -26.953 1 57 280 PRO B N 1
ATOM 5145 C CA . PRO B 1 280 ? -5.629 -18.016 -26.047 1 57 280 PRO B CA 1
ATOM 5146 C C . PRO B 1 280 ? -6.047 -16.672 -25.453 1 57 280 PRO B C 1
ATOM 5148 O O . PRO B 1 280 ? -5.207 -15.797 -25.234 1 57 280 PRO B O 1
ATOM 5151 N N . ALA B 1 281 ? -7.324 -16.25 -25.609 1 57.41 281 ALA B N 1
ATOM 5152 C CA . ALA B 1 281 ? -7.859 -14.992 -25.125 1 57.41 281 ALA B CA 1
ATOM 5153 C C . ALA B 1 281 ? -7.438 -14.742 -23.672 1 57.41 281 ALA B C 1
ATOM 5155 O O . ALA B 1 281 ? -7.184 -13.602 -23.281 1 57.41 281 ALA B O 1
ATOM 5156 N N . SER B 1 282 ? -7.371 -15.805 -22.969 1 65.88 282 SER B N 1
ATOM 5157 C CA . SER B 1 282 ? -7.043 -15.664 -21.547 1 65.88 282 SER B CA 1
ATOM 5158 C C . SER B 1 282 ? -5.934 -16.625 -21.141 1 65.88 282 SER B C 1
ATOM 5160 O O . SER B 1 282 ? -5.738 -17.656 -21.781 1 65.88 282 SER B O 1
ATOM 5162 N N . TYR B 1 283 ? -5.09 -16.141 -20.312 1 77.69 283 TYR B N 1
ATOM 5163 C CA . TYR B 1 283 ? -4.031 -16.984 -19.766 1 77.69 283 TYR B CA 1
ATOM 5164 C C . TYR B 1 283 ? -4.598 -18.297 -19.234 1 77.69 283 TYR B C 1
ATOM 5166 O O . TYR B 1 283 ? -5.621 -18.312 -18.547 1 77.69 283 TYR B O 1
ATOM 5174 N N . CYS B 1 284 ? -4.047 -19.438 -19.812 1 85.12 284 CYS B N 1
ATOM 5175 C CA . CYS B 1 284 ? -4.422 -20.766 -19.328 1 85.12 284 CYS B CA 1
ATOM 5176 C C . CYS B 1 284 ? -3.219 -21.703 -19.312 1 85.12 284 CYS B C 1
ATOM 5178 O O . CYS B 1 284 ? -2.473 -21.781 -20.297 1 85.12 284 CYS B O 1
ATOM 5180 N N . LYS B 1 285 ? -3.018 -22.281 -18.188 1 88.56 285 LYS B N 1
ATOM 5181 C CA . LYS B 1 285 ? -1.975 -23.312 -18.125 1 88.56 285 LYS B CA 1
ATOM 5182 C C . LYS B 1 285 ? -2.553 -24.656 -17.703 1 88.56 285 LYS B C 1
ATOM 5184 O O . LYS B 1 285 ? -3.504 -24.719 -16.922 1 88.56 285 LYS B O 1
ATOM 5189 N N . LEU B 1 286 ? -1.975 -25.734 -18.281 1 90.88 286 LEU B N 1
ATOM 5190 C CA . LEU B 1 286 ? -2.459 -27.094 -18.062 1 90.88 286 LEU B CA 1
ATOM 5191 C C . LEU B 1 286 ? -1.38 -27.953 -17.422 1 90.88 286 LEU B C 1
ATOM 5193 O O . LEU B 1 286 ? -0.214 -27.891 -17.812 1 90.88 286 LEU B O 1
ATOM 5197 N N . LYS B 1 287 ? -1.819 -28.656 -16.406 1 92.31 287 LYS B N 1
ATOM 5198 C CA . LYS B 1 287 ? -0.961 -29.719 -15.914 1 92.31 287 LYS B CA 1
ATOM 5199 C C . LYS B 1 287 ? -1.304 -31.047 -16.578 1 92.31 287 LYS B C 1
ATOM 5201 O O . LYS B 1 287 ? -2.445 -31.516 -16.5 1 92.31 287 LYS B O 1
ATOM 5206 N N . VAL B 1 288 ? -0.269 -31.625 -17.188 1 92.19 288 VAL B N 1
ATOM 5207 C CA . VAL B 1 288 ? -0.558 -32.875 -17.875 1 92.19 288 VAL B CA 1
ATOM 5208 C C . VAL B 1 288 ? 0.525 -33.906 -17.562 1 92.19 288 VAL B C 1
ATOM 5210 O O . VAL B 1 288 ? 1.68 -33.531 -17.328 1 92.19 288 VAL B O 1
ATOM 5213 N N . LYS B 1 289 ? 0.094 -35.125 -17.5 1 92.75 289 LYS B N 1
ATOM 5214 C CA . LYS B 1 289 ? 0.971 -36.281 -17.656 1 92.75 289 LYS B CA 1
ATOM 5215 C C . LYS B 1 289 ? 0.821 -36.906 -19.031 1 92.75 289 LYS B C 1
ATOM 5217 O O . LYS B 1 289 ? -0.257 -37.406 -19.375 1 92.75 289 LYS B O 1
ATOM 5222 N N . TYR B 1 290 ? 1.918 -36.812 -19.797 1 93.75 290 TYR B N 1
ATOM 5223 C CA . TYR B 1 290 ? 1.746 -37.375 -21.141 1 93.75 290 TYR B CA 1
ATOM 5224 C C . TYR B 1 290 ? 2.863 -38.344 -21.469 1 93.75 290 TYR B C 1
ATOM 5226 O O . TYR B 1 290 ? 3.994 -38.188 -21 1 93.75 290 TYR B O 1
ATOM 5234 N N . THR B 1 291 ? 2.445 -39.312 -22.172 1 96.38 291 THR B N 1
ATOM 5235 C CA . THR B 1 291 ? 3.32 -40.375 -22.688 1 96.38 291 THR B CA 1
ATOM 5236 C C . THR B 1 291 ? 3.23 -40.469 -24.203 1 96.38 291 THR B C 1
ATOM 5238 O O . THR B 1 291 ? 2.133 -40.531 -24.766 1 96.38 291 THR B O 1
ATOM 5241 N N . ILE B 1 292 ? 4.406 -40.375 -24.797 1 96.62 292 ILE B N 1
ATOM 5242 C CA . ILE B 1 292 ? 4.477 -40.562 -26.25 1 96.62 292 ILE B CA 1
ATOM 5243 C C . ILE B 1 292 ? 5.383 -41.75 -26.562 1 96.62 292 ILE B C 1
ATOM 5245 O O . ILE B 1 292 ? 6.426 -41.938 -25.938 1 96.62 292 ILE B O 1
ATOM 5249 N N . GLY B 1 293 ? 4.875 -42.531 -27.5 1 97.31 293 GLY B N 1
ATOM 5250 C CA . GLY B 1 293 ? 5.66 -43.688 -27.891 1 97.31 293 GLY B CA 1
ATOM 5251 C C . GLY B 1 293 ? 5.621 -43.969 -29.375 1 97.31 293 GLY B C 1
ATOM 5252 O O . GLY B 1 293 ? 4.66 -43.594 -30.062 1 97.31 293 GLY B O 1
ATOM 5253 N N . ILE B 1 294 ? 6.707 -44.531 -29.844 1 97.38 294 ILE B N 1
ATOM 5254 C CA . ILE B 1 294 ? 6.727 -45.125 -31.172 1 97.38 294 ILE B CA 1
ATOM 5255 C C . ILE B 1 294 ? 6.645 -46.656 -31.031 1 97.38 294 ILE B C 1
ATOM 5257 O O . ILE B 1 294 ? 7.449 -47.25 -30.328 1 97.38 294 ILE B O 1
ATOM 5261 N N . LYS B 1 295 ? 5.734 -47.156 -31.656 1 96.75 295 LYS B N 1
ATOM 5262 C CA . LYS B 1 295 ? 5.469 -48.594 -31.547 1 96.75 295 LYS B CA 1
ATOM 5263 C C . LYS B 1 295 ? 6.516 -49.406 -32.312 1 96.75 295 LYS B C 1
ATOM 5265 O O . LYS B 1 295 ? 6.859 -49.062 -33.438 1 96.75 295 LYS B O 1
ATOM 5270 N N . ASN B 1 296 ? 7.066 -50.406 -31.562 1 96.19 296 ASN B N 1
ATOM 5271 C CA . ASN B 1 296 ? 7.836 -51.438 -32.25 1 96.19 296 ASN B CA 1
ATOM 5272 C C . ASN B 1 296 ? 6.926 -52.469 -32.906 1 96.19 296 ASN B C 1
ATOM 5274 O O . ASN B 1 296 ? 6.238 -53.219 -32.219 1 96.19 296 ASN B O 1
ATOM 5278 N N . GLN B 1 297 ? 6.945 -52.562 -34.156 1 94.88 297 GLN B N 1
ATOM 5279 C CA . GLN B 1 297 ? 5.98 -53.375 -34.875 1 94.88 297 GLN B CA 1
ATOM 5280 C C . GLN B 1 297 ? 6.449 -54.812 -35 1 94.88 297 GLN B C 1
ATOM 5282 O O . GLN B 1 297 ? 5.73 -55.688 -35.531 1 94.88 297 GLN B O 1
ATOM 5287 N N . TYR B 1 298 ? 7.672 -55.094 -34.5 1 95 298 TYR B N 1
ATOM 5288 C CA . TYR B 1 298 ? 8.195 -56.438 -34.5 1 95 298 TYR B CA 1
ATOM 5289 C C . TYR B 1 298 ? 8.039 -57.062 -33.094 1 95 298 TYR B C 1
ATOM 5291 O O . TYR B 1 298 ? 7.738 -58.25 -32.969 1 95 298 TYR B O 1
ATOM 5299 N N . THR B 1 299 ? 8.367 -56.188 -32.188 1 91 299 THR B N 1
ATOM 5300 C CA . THR B 1 299 ? 8.305 -56.625 -30.797 1 91 299 THR B CA 1
ATOM 5301 C C . THR B 1 299 ? 7.363 -55.75 -29.984 1 91 299 THR B C 1
ATOM 5303 O O . THR B 1 299 ? 6.789 -54.781 -30.516 1 91 299 THR B O 1
ATOM 5306 N N . ASP B 1 300 ? 7.117 -56.094 -28.812 1 87.12 300 ASP B N 1
ATOM 5307 C CA . ASP B 1 300 ? 6.273 -55.281 -27.953 1 87.12 300 ASP B CA 1
ATOM 5308 C C . ASP B 1 300 ? 7.109 -54.281 -27.172 1 87.12 300 ASP B C 1
ATOM 5310 O O . ASP B 1 300 ? 6.609 -53.656 -26.234 1 87.12 300 ASP B O 1
ATOM 5314 N N . GLU B 1 301 ? 8.398 -54.094 -27.641 1 92.06 301 GLU B N 1
ATOM 5315 C CA . GLU B 1 301 ? 9.273 -53.156 -26.969 1 92.06 301 GLU B CA 1
ATOM 5316 C C . GLU B 1 301 ? 9.211 -51.75 -27.625 1 92.06 301 GLU B C 1
ATOM 5318 O O . GLU B 1 301 ? 10.133 -51.375 -28.328 1 92.06 301 GLU B O 1
ATOM 5323 N N . ASN B 1 302 ? 8.234 -51.062 -27.281 1 94.94 302 ASN B N 1
ATOM 5324 C CA . ASN B 1 302 ? 8.039 -49.719 -27.812 1 94.94 302 ASN B CA 1
ATOM 5325 C C . ASN B 1 302 ? 9.031 -48.719 -27.188 1 94.94 302 ASN B C 1
ATOM 5327 O O . ASN B 1 302 ? 9.57 -48.969 -26.109 1 94.94 302 ASN B O 1
ATOM 5331 N N . HIS B 1 303 ? 9.406 -47.719 -27.922 1 96.88 303 HIS B N 1
ATOM 5332 C CA . HIS B 1 303 ? 10.156 -46.594 -27.375 1 96.88 303 HIS B CA 1
ATOM 5333 C C . HIS B 1 303 ? 9.227 -45.531 -26.797 1 96.88 303 HIS B C 1
ATOM 5335 O O . HIS B 1 303 ? 8.516 -44.844 -27.531 1 96.88 303 HIS B O 1
ATOM 5341 N N . ILE B 1 304 ? 9.273 -45.438 -25.5 1 96.88 304 ILE B N 1
ATOM 5342 C CA . ILE B 1 304 ? 8.266 -44.625 -24.812 1 96.88 304 ILE B CA 1
ATOM 5343 C C . ILE B 1 304 ? 8.961 -43.625 -23.906 1 96.88 304 ILE B C 1
ATOM 5345 O O . ILE B 1 304 ? 9.922 -43.938 -23.219 1 96.88 304 ILE B O 1
ATOM 5349 N N . LEU B 1 305 ? 8.586 -42.406 -23.984 1 97 305 LEU B N 1
ATOM 5350 C CA . LEU B 1 305 ? 8.992 -41.344 -23.047 1 97 305 LEU B CA 1
ATOM 5351 C C . LEU B 1 305 ? 7.781 -40.719 -22.375 1 97 305 LEU B C 1
ATOM 5353 O O . LEU B 1 305 ? 6.727 -40.562 -23 1 97 305 LEU B O 1
ATOM 5357 N N . SER B 1 306 ? 7.91 -40.438 -21.078 1 96.12 306 SER B N 1
ATOM 5358 C CA . SER B 1 306 ? 6.828 -39.844 -20.297 1 96.12 306 SER B CA 1
ATOM 5359 C C . SER B 1 306 ? 7.312 -38.625 -19.516 1 96.12 306 SER B C 1
ATOM 5361 O O . SER B 1 306 ? 8.492 -38.531 -19.172 1 96.12 306 SER B O 1
ATOM 5363 N N . CYS B 1 307 ? 6.422 -37.656 -19.359 1 93.38 307 CYS B N 1
ATOM 5364 C CA . CYS B 1 307 ? 6.723 -36.469 -18.609 1 93.38 307 CYS B CA 1
ATOM 5365 C C . CYS B 1 307 ? 5.477 -35.906 -17.922 1 93.38 307 CYS B C 1
ATOM 5367 O O . CYS B 1 307 ? 4.359 -36.125 -18.391 1 93.38 307 CYS B O 1
ATOM 5369 N N . CYS B 1 308 ? 5.641 -35.375 -16.766 1 92 308 CYS B N 1
ATOM 5370 C CA . CYS B 1 308 ? 4.605 -34.625 -16.062 1 92 308 CYS B CA 1
ATOM 5371 C C . CYS B 1 308 ? 5 -33.156 -15.883 1 92 308 CYS B C 1
ATOM 5373 O O . CYS B 1 308 ? 6.008 -32.875 -15.234 1 92 308 CYS B O 1
ATOM 5375 N N . THR B 1 309 ? 4.172 -32.281 -16.547 1 91.31 309 THR B N 1
ATOM 5376 C CA . THR B 1 309 ? 4.609 -30.875 -16.516 1 91.31 309 THR B CA 1
ATOM 5377 C C . THR B 1 309 ? 3.424 -29.938 -16.703 1 91.31 309 THR B C 1
ATOM 5379 O O . THR B 1 309 ? 2.301 -30.391 -16.953 1 91.31 309 THR B O 1
ATOM 5382 N N . TRP B 1 310 ? 3.746 -28.703 -16.328 1 90.69 310 TRP B N 1
ATOM 5383 C CA . TRP B 1 310 ? 2.803 -27.641 -16.641 1 90.69 310 TRP B CA 1
ATOM 5384 C C . TRP B 1 310 ? 3.018 -27.125 -18.062 1 90.69 310 TRP B C 1
ATOM 5386 O O . TRP B 1 310 ? 4.137 -26.781 -18.453 1 90.69 310 TRP B O 1
ATOM 5396 N N . LEU B 1 311 ? 1.947 -27.188 -18.828 1 89.12 311 LEU B N 1
ATOM 5397 C CA . LEU B 1 311 ? 1.98 -26.641 -20.188 1 89.12 311 LEU B CA 1
ATOM 5398 C C . LEU B 1 311 ? 1.513 -25.188 -20.188 1 89.12 311 LEU B C 1
ATOM 5400 O O . LEU B 1 311 ? 0.385 -24.891 -19.781 1 89.12 311 LEU B O 1
ATOM 5404 N N . THR B 1 312 ? 2.463 -24.203 -20.484 1 81.69 312 THR B N 1
ATOM 5405 C CA . THR B 1 312 ? 2.105 -22.797 -20.609 1 81.69 312 THR B CA 1
ATOM 5406 C C . THR B 1 312 ? 2.158 -22.359 -22.078 1 81.69 312 THR B C 1
ATOM 5408 O O . THR B 1 312 ? 3.146 -22.609 -22.766 1 81.69 312 THR B O 1
ATOM 5411 N N . PRO B 1 313 ? 1.167 -21.844 -22.688 1 68.12 313 PRO B N 1
ATOM 5412 C CA . PRO B 1 313 ? 1.176 -21.375 -24.062 1 68.12 313 PRO B CA 1
ATOM 5413 C C . PRO B 1 313 ? 2.17 -20.234 -24.297 1 68.12 313 PRO B C 1
ATOM 5415 O O . PRO B 1 313 ? 2.379 -19.406 -23.422 1 68.12 313 PRO B O 1
ATOM 5418 N N . PRO B 1 314 ? 2.732 -20.266 -25.5 1 62.94 314 PRO B N 1
ATOM 5419 C CA . PRO B 1 314 ? 2.602 -20.922 -26.797 1 62.94 314 PRO B CA 1
ATOM 5420 C C . PRO B 1 314 ? 3.643 -22.031 -27 1 62.94 314 PRO B C 1
ATOM 5422 O O . PRO B 1 314 ? 3.814 -22.516 -28.125 1 62.94 314 PRO B O 1
ATOM 5425 N N . ALA B 1 315 ? 4.176 -22.625 -26 1 65.62 315 ALA B N 1
ATOM 5426 C CA . ALA B 1 315 ? 5.395 -23.422 -26.141 1 65.62 315 ALA B CA 1
ATOM 5427 C C . ALA B 1 315 ? 5.066 -24.844 -26.594 1 65.62 315 ALA B C 1
ATOM 5429 O O . ALA B 1 315 ? 3.91 -25.266 -26.547 1 65.62 315 ALA B O 1
ATOM 5430 N N . ASN B 1 316 ? 6.016 -25.328 -27.344 1 78.62 316 ASN B N 1
ATOM 5431 C CA . ASN B 1 316 ? 6.098 -26.734 -27.688 1 78.62 316 ASN B CA 1
ATOM 5432 C C . ASN B 1 316 ? 6.723 -27.547 -26.562 1 78.62 316 ASN B C 1
ATOM 5434 O O . ASN B 1 316 ? 7.738 -27.156 -25.984 1 78.62 316 ASN B O 1
ATOM 5438 N N . TRP B 1 317 ? 5.91 -28.641 -26.266 1 88.62 317 TRP B N 1
ATOM 5439 C CA . TRP B 1 317 ? 6.422 -29.484 -25.203 1 88.62 317 TRP B CA 1
ATOM 5440 C C . TRP B 1 317 ? 6.723 -30.891 -25.703 1 88.62 317 TRP B C 1
ATOM 5442 O O . TRP B 1 317 ? 5.914 -31.484 -26.422 1 88.62 317 TRP B O 1
ATOM 5452 N N . GLY B 1 318 ? 7.934 -31.297 -25.406 1 93.25 318 GLY B N 1
ATOM 5453 C CA . GLY B 1 318 ? 8.336 -32.625 -25.844 1 93.25 318 GLY B CA 1
ATOM 5454 C C . GLY B 1 318 ? 9.836 -32.844 -25.828 1 93.25 318 GLY B C 1
ATOM 5455 O O . GLY B 1 318 ? 10.523 -32.344 -24.922 1 93.25 318 GLY B O 1
ATOM 5456 N N . TRP B 1 319 ? 10.242 -33.719 -26.797 1 95.56 319 TRP B N 1
ATOM 5457 C CA . TRP B 1 319 ? 11.641 -34.125 -26.766 1 95.56 319 TRP B CA 1
ATOM 5458 C C . TRP B 1 319 ? 12.305 -33.844 -28.125 1 95.56 319 TRP B C 1
ATOM 5460 O O . TRP B 1 319 ? 11.859 -34.375 -29.141 1 95.56 319 TRP B O 1
ATOM 5470 N N . TYR B 1 320 ? 13.367 -33.125 -28.031 1 94.81 320 TYR B N 1
ATOM 5471 C CA . TYR B 1 320 ? 14.156 -32.938 -29.25 1 94.81 320 TYR B CA 1
ATOM 5472 C C . TYR B 1 320 ? 14.961 -34.188 -29.562 1 94.81 320 TYR B C 1
ATOM 5474 O O . TYR B 1 320 ? 15.336 -34.438 -30.719 1 94.81 320 TYR B O 1
ATOM 5482 N N . SER B 1 321 ? 15.25 -34.906 -28.516 1 96.06 321 SER B N 1
ATOM 5483 C CA . SER B 1 321 ? 16.016 -36.125 -28.641 1 96.06 321 SER B CA 1
ATOM 5484 C C . SER B 1 321 ? 15.164 -37.344 -28.266 1 96.06 321 SER B C 1
ATOM 5486 O O . SER B 1 321 ? 15.531 -38.125 -27.391 1 96.06 321 SER B O 1
ATOM 5488 N N . PHE B 1 322 ? 14.148 -37.562 -29 1 97.31 322 PHE B N 1
ATOM 5489 C CA . PHE B 1 322 ? 13.211 -38.625 -28.672 1 97.31 322 PHE B CA 1
ATOM 5490 C C . PHE B 1 322 ? 13.836 -40 -28.953 1 97.31 322 PHE B C 1
ATOM 5492 O O . PHE B 1 322 ? 13.82 -40.875 -28.078 1 97.31 322 PHE B O 1
ATOM 5499 N N . MET B 1 323 ? 14.375 -40.188 -30.141 1 96.5 323 MET B N 1
ATOM 5500 C CA . MET B 1 323 ? 15.055 -41.406 -30.547 1 96.5 323 MET B CA 1
ATOM 5501 C C . MET B 1 323 ? 16.062 -41.125 -31.656 1 96.5 323 MET B C 1
ATOM 5503 O O . MET B 1 323 ? 15.805 -40.312 -32.562 1 96.5 323 MET B O 1
ATOM 5507 N N . PRO B 1 324 ? 17.156 -41.875 -31.594 1 97 324 PRO B N 1
ATOM 5508 C CA . PRO B 1 324 ? 18.109 -41.656 -32.688 1 97 324 PRO B CA 1
ATOM 5509 C C . PRO B 1 324 ? 17.516 -42 -34.062 1 97 324 PRO B C 1
ATOM 5511 O O . PRO B 1 324 ? 16.859 -43.031 -34.219 1 97 324 PRO B O 1
ATOM 5514 N N . ILE B 1 325 ? 17.875 -41.219 -35 1 96.31 325 ILE B N 1
ATOM 5515 C CA . ILE B 1 325 ? 17.391 -41.406 -36.344 1 96.31 325 ILE B CA 1
ATOM 5516 C C . ILE B 1 325 ? 17.859 -42.75 -36.875 1 96.31 325 ILE B C 1
ATOM 5518 O O . ILE B 1 325 ? 17.109 -43.438 -37.562 1 96.31 325 ILE B O 1
ATOM 5522 N N . LYS B 1 326 ? 19.078 -43.094 -36.562 1 95.38 326 LYS B N 1
ATOM 5523 C CA . LYS B 1 326 ? 19.656 -44.344 -37 1 95.38 326 LYS B CA 1
ATOM 5524 C C . LYS B 1 326 ? 18.828 -45.531 -36.531 1 95.38 326 LYS B C 1
ATOM 5526 O O . LYS B 1 326 ? 18.656 -46.5 -37.25 1 95.38 326 LYS B O 1
ATOM 5531 N N . ASP B 1 327 ? 18.375 -45.438 -35.344 1 95.5 327 ASP B N 1
ATOM 5532 C CA . ASP B 1 327 ? 17.562 -46.531 -34.781 1 95.5 327 ASP B CA 1
ATOM 5533 C C . ASP B 1 327 ? 16.172 -46.562 -35.438 1 95.5 327 ASP B C 1
ATOM 5535 O O . ASP B 1 327 ? 15.633 -47.625 -35.688 1 95.5 327 ASP B O 1
ATOM 5539 N N . MET B 1 328 ? 15.68 -45.406 -35.625 1 95.38 328 MET B N 1
ATOM 5540 C CA . MET B 1 328 ? 14.352 -45.281 -36.219 1 95.38 328 MET B CA 1
ATOM 5541 C C . MET B 1 328 ? 14.305 -45.906 -37.625 1 95.38 328 MET B C 1
ATOM 5543 O O . MET B 1 328 ? 13.344 -46.594 -37.969 1 95.38 328 MET B O 1
ATOM 5547 N N . ASN B 1 329 ? 15.352 -45.719 -38.312 1 91.88 329 ASN B N 1
ATOM 5548 C CA . ASN B 1 329 ? 15.359 -46.125 -39.688 1 91.88 329 ASN B CA 1
ATOM 5549 C C . ASN B 1 329 ? 16 -47.5 -39.87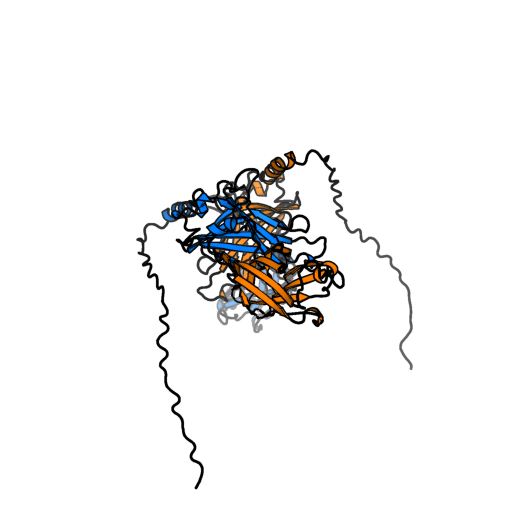5 1 91.88 329 ASN B C 1
ATOM 5551 O O . ASN B 1 329 ? 16.125 -48 -41 1 91.88 329 ASN B O 1
ATOM 5555 N N . ASP B 1 330 ? 16.391 -48.062 -38.781 1 94.12 330 ASP B N 1
ATOM 5556 C CA . ASP B 1 330 ? 16.938 -49.438 -38.875 1 94.12 330 ASP B CA 1
ATOM 5557 C C . ASP B 1 330 ? 15.844 -50.438 -39.156 1 94.12 330 ASP B C 1
ATOM 5559 O O . ASP B 1 330 ? 14.984 -50.688 -38.312 1 94.12 330 ASP B O 1
ATOM 5563 N N . PRO B 1 331 ? 15.906 -51.062 -40.281 1 91.81 331 PRO B N 1
ATOM 5564 C CA . PRO B 1 331 ? 14.836 -52 -40.625 1 91.81 331 PRO B CA 1
ATOM 5565 C C . PRO B 1 331 ? 14.758 -53.188 -39.688 1 91.81 331 PRO B C 1
ATOM 5567 O O . PRO B 1 331 ? 13.719 -53.844 -39.625 1 91.81 331 PRO B O 1
ATOM 5570 N N . LYS B 1 332 ? 15.773 -53.438 -38.938 1 93.19 332 LYS B N 1
ATOM 5571 C CA . LYS B 1 332 ? 15.797 -54.562 -38.031 1 93.19 332 LYS B CA 1
ATOM 5572 C C . LYS B 1 332 ? 15.109 -54.25 -36.719 1 93.19 332 LYS B C 1
ATOM 5574 O O . LYS B 1 332 ? 14.742 -55.156 -35.969 1 93.19 332 LYS B O 1
ATOM 5579 N N . LYS B 1 333 ? 14.93 -53.031 -36.469 1 93.88 333 LYS B N 1
ATOM 5580 C CA . LYS B 1 333 ? 14.438 -52.625 -35.125 1 93.88 333 LYS B CA 1
ATOM 5581 C C . LYS B 1 333 ? 12.914 -52.531 -35.125 1 93.88 333 LYS B C 1
ATOM 5583 O O . LYS B 1 333 ? 12.289 -52.5 -34.062 1 93.88 333 LYS B O 1
ATOM 5588 N N . GLY B 1 334 ? 12.289 -52.312 -36.25 1 94.81 334 GLY B N 1
ATOM 5589 C CA . GLY B 1 334 ? 10.852 -52.469 -36.375 1 94.81 334 GLY B CA 1
ATOM 5590 C C . GLY B 1 334 ? 10.07 -51.219 -36.062 1 94.81 334 GLY B C 1
ATOM 5591 O O . GLY B 1 334 ? 8.852 -51.281 -35.875 1 94.81 334 GLY B O 1
ATOM 5592 N N . PHE B 1 335 ? 10.664 -50.031 -36.062 1 96.94 335 PHE B N 1
ATOM 5593 C CA . PHE B 1 335 ? 9.961 -48.812 -35.75 1 96.94 335 PHE B CA 1
ATOM 5594 C C . PHE B 1 335 ? 9.312 -48.219 -37 1 96.94 335 PHE B C 1
ATOM 5596 O O . PHE B 1 335 ? 8.32 -47.5 -36.875 1 96.94 335 PHE B O 1
ATOM 5603 N N . VAL B 1 336 ? 9.898 -48.5 -38.031 1 96.5 336 VAL B N 1
ATOM 5604 C CA . VAL B 1 336 ? 9.289 -48.188 -39.312 1 96.5 336 VAL B CA 1
ATOM 5605 C C . VAL B 1 336 ? 9.195 -49.469 -40.156 1 96.5 336 VAL B C 1
ATOM 5607 O O . VAL B 1 336 ? 10.211 -50.094 -40.5 1 96.5 336 VAL B O 1
ATOM 5610 N N . VAL B 1 337 ? 8 -49.844 -40.438 1 96.31 337 VAL B N 1
ATOM 5611 C CA . VAL B 1 337 ? 7.758 -51.031 -41.219 1 96.31 337 VAL B CA 1
ATOM 5612 C C . VAL B 1 337 ? 6.855 -50.719 -42.406 1 96.31 337 VAL B C 1
ATOM 5614 O O . VAL B 1 337 ? 5.789 -50.094 -42.219 1 96.31 337 VAL B O 1
ATOM 5617 N N . GLY B 1 338 ? 7.246 -51.156 -43.594 1 95 338 GLY B N 1
ATOM 5618 C CA . GLY B 1 338 ? 6.484 -50.781 -44.75 1 95 338 GLY B CA 1
ATOM 5619 C C . GLY B 1 338 ? 6.34 -49.281 -44.938 1 95 338 GLY B C 1
ATOM 5620 O O . GLY B 1 338 ? 5.262 -48.781 -45.281 1 95 338 GLY B O 1
ATOM 5621 N N . ASP B 1 339 ? 7.312 -48.5 -44.469 1 95.94 339 ASP B N 1
ATOM 5622 C CA . ASP B 1 339 ? 7.379 -47.031 -44.531 1 95.94 339 ASP B CA 1
ATOM 5623 C C . ASP B 1 339 ? 6.281 -46.406 -43.656 1 95.94 339 ASP B C 1
ATOM 5625 O O . ASP B 1 339 ? 5.805 -45.312 -43.969 1 95.94 339 ASP B O 1
ATOM 5629 N N . CYS B 1 340 ? 5.883 -47.219 -42.719 1 96.5 340 CYS B N 1
ATOM 5630 C CA . CYS B 1 340 ? 4.848 -46.75 -41.812 1 96.5 340 CYS B CA 1
ATOM 5631 C C . CYS B 1 340 ? 5.359 -46.688 -40.375 1 96.5 340 CYS B C 1
ATOM 5633 O O . CYS B 1 340 ? 5.98 -47.656 -39.875 1 96.5 340 CYS B O 1
ATOM 5635 N N . CYS B 1 341 ? 5.176 -45.531 -39.75 1 97.06 341 CYS B N 1
ATOM 5636 C CA . CYS B 1 341 ? 5.508 -45.312 -38.344 1 97.06 341 CYS B CA 1
ATOM 5637 C C . CYS B 1 341 ? 4.25 -45.125 -37.531 1 97.06 341 CYS B C 1
ATOM 5639 O O . CYS B 1 341 ? 3.318 -44.438 -37.938 1 97.06 341 CYS B O 1
ATOM 5641 N N . ILE B 1 342 ? 4.207 -45.75 -36.344 1 97.25 342 ILE B N 1
ATOM 5642 C CA . ILE B 1 342 ? 3.051 -45.656 -35.469 1 97.25 342 ILE B CA 1
ATOM 5643 C C . ILE B 1 342 ? 3.439 -44.875 -34.188 1 97.25 342 ILE B C 1
ATOM 5645 O O . ILE B 1 342 ? 4.293 -45.344 -33.438 1 97.25 342 ILE B O 1
ATOM 5649 N N . VAL B 1 343 ? 2.811 -43.75 -34.031 1 97.44 343 VAL B N 1
ATOM 5650 C CA . VAL B 1 343 ? 3.029 -42.938 -32.844 1 97.44 343 VAL B CA 1
ATOM 5651 C C . VAL B 1 343 ? 1.833 -43.062 -31.906 1 97.44 343 VAL B C 1
ATOM 5653 O O . VAL B 1 343 ? 0.687 -42.875 -32.312 1 97.44 343 VAL B O 1
ATOM 5656 N N . GLU B 1 344 ? 2.104 -43.375 -30.672 1 97.06 344 GLU B N 1
ATOM 5657 C CA . GLU B 1 344 ? 1.058 -43.5 -29.672 1 97.06 344 GLU B CA 1
ATOM 5658 C C . GLU B 1 344 ? 1.2 -42.438 -28.594 1 97.06 344 GLU B C 1
ATOM 5660 O O . GLU B 1 344 ? 2.314 -42.094 -28.188 1 97.06 344 GLU B O 1
ATOM 5665 N N . VAL B 1 345 ? 0.044 -41.938 -28.266 1 96.56 345 VAL B N 1
ATOM 5666 C CA . VAL B 1 345 ? 0.057 -40.875 -27.25 1 96.56 345 VAL B CA 1
ATOM 5667 C C . VAL B 1 345 ? -0.966 -41.188 -26.156 1 96.56 345 VAL B C 1
ATOM 5669 O O . VAL B 1 345 ? -2.023 -41.781 -26.438 1 96.56 345 VAL B O 1
ATOM 5672 N N . GLU B 1 346 ? -0.593 -40.969 -24.969 1 96.44 346 GLU B N 1
ATOM 5673 C CA . GLU B 1 346 ? -1.454 -41 -23.797 1 96.44 346 GLU B CA 1
ATOM 5674 C C . GLU B 1 346 ? -1.282 -39.719 -22.969 1 96.44 346 GLU B C 1
ATOM 5676 O O . GLU B 1 346 ? -0.181 -39.438 -22.5 1 96.44 346 GLU B O 1
ATOM 5681 N N . ILE B 1 347 ? -2.344 -38.969 -22.859 1 95.12 347 ILE B N 1
ATOM 5682 C CA . ILE B 1 347 ? -2.264 -37.719 -22.141 1 95.12 347 ILE B CA 1
ATOM 5683 C C . ILE B 1 347 ? -3.336 -37.656 -21.047 1 95.12 347 ILE B C 1
ATOM 5685 O O . ILE B 1 347 ? -4.523 -37.844 -21.328 1 95.12 347 ILE B O 1
ATOM 5689 N N . LEU B 1 348 ? -2.902 -37.469 -19.875 1 94.31 348 LEU B N 1
ATOM 5690 C CA . LEU B 1 348 ? -3.809 -37.281 -18.75 1 94.3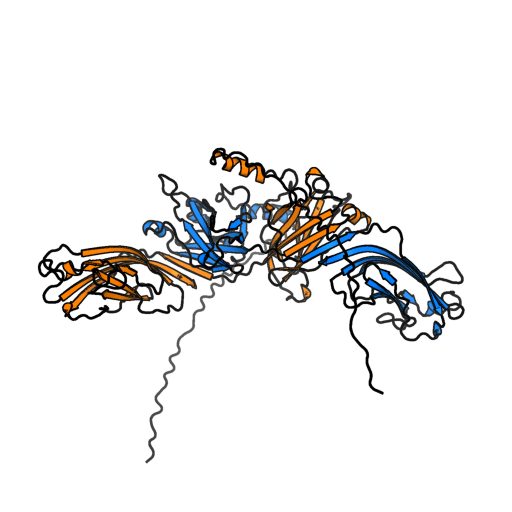1 348 LEU B CA 1
ATOM 5691 C C . LEU B 1 348 ? -3.801 -35.844 -18.281 1 94.31 348 LEU B C 1
ATOM 5693 O O . LEU B 1 348 ? -2.77 -35.344 -17.828 1 94.31 348 LEU B O 1
ATOM 5697 N N . LEU B 1 349 ? -4.898 -35.188 -18.484 1 92.31 349 LEU B N 1
ATOM 5698 C CA . LEU B 1 349 ? -5.055 -33.844 -17.984 1 92.31 349 LEU B CA 1
ATOM 5699 C C . LEU B 1 349 ? -5.328 -33.844 -16.484 1 92.31 349 LEU B C 1
ATOM 5701 O O . LEU B 1 349 ? -6.336 -34.375 -16.031 1 92.31 349 LEU B O 1
ATOM 5705 N N . GLN B 1 350 ? -4.418 -33.156 -15.734 1 93.12 350 GLN B N 1
ATOM 5706 C CA . GLN B 1 350 ? -4.508 -33.25 -14.281 1 93.12 350 GLN B CA 1
ATOM 5707 C C . GLN B 1 350 ? -5.082 -31.984 -13.68 1 93.12 350 GLN B C 1
ATOM 5709 O O . GLN B 1 350 ? -5.754 -32.031 -12.648 1 93.12 350 GLN B O 1
ATOM 5714 N N . ALA B 1 351 ? -4.758 -30.891 -14.242 1 93.75 351 ALA B N 1
ATOM 5715 C CA . ALA B 1 351 ? -5.223 -29.625 -13.672 1 93.75 351 ALA B CA 1
ATOM 5716 C C . ALA B 1 351 ? -5.27 -28.531 -14.734 1 93.75 351 ALA B C 1
ATOM 5718 O O . ALA B 1 351 ? -4.598 -28.625 -15.766 1 93.75 351 ALA B O 1
ATOM 5719 N N . ILE B 1 352 ? -6.117 -27.578 -14.508 1 92 352 ILE B N 1
ATOM 5720 C CA . ILE B 1 352 ? -6.262 -26.422 -15.375 1 92 352 ILE B CA 1
ATOM 5721 C C . ILE B 1 352 ? -6.227 -25.141 -14.531 1 92 352 ILE B C 1
ATOM 5723 O O . ILE B 1 352 ? -6.906 -25.047 -13.508 1 92 352 ILE B O 1
ATOM 5727 N N . ALA B 1 353 ? -5.422 -24.203 -14.852 1 93.38 353 ALA B N 1
ATOM 5728 C CA . ALA B 1 353 ? -5.406 -22.891 -14.227 1 93.38 353 ALA B CA 1
ATOM 5729 C C . ALA B 1 353 ? -5.789 -21.797 -15.227 1 93.38 353 ALA B C 1
ATOM 5731 O O . ALA B 1 353 ? -5.254 -21.75 -16.344 1 93.38 353 ALA B O 1
ATOM 5732 N N . GLN B 1 354 ? -6.711 -20.953 -14.836 1 91.31 354 GLN B N 1
ATOM 5733 C CA . GLN B 1 354 ? -7.203 -19.906 -15.734 1 91.31 354 GLN B CA 1
ATOM 5734 C C . GLN B 1 354 ? -7.348 -18.578 -15 1 91.31 354 GLN B C 1
ATOM 5736 O O . GLN B 1 354 ? -7.5 -18.547 -13.773 1 91.31 354 GLN B O 1
ATOM 5741 N N . ILE B 1 355 ? -7.188 -17.469 -15.797 1 89.56 355 ILE B N 1
ATOM 5742 C CA . ILE B 1 355 ? -7.348 -16.141 -15.234 1 89.56 355 ILE B CA 1
ATOM 5743 C C . ILE B 1 355 ? -8.672 -15.539 -15.695 1 89.56 355 ILE B C 1
ATOM 5745 O O . ILE B 1 355 ? -9.086 -15.727 -16.844 1 89.56 355 ILE B O 1
ATOM 5749 N N . SER B 1 356 ? -9.328 -14.969 -14.781 1 77.44 356 SER B N 1
ATOM 5750 C CA . SER B 1 356 ? -10.539 -14.219 -15.109 1 77.44 356 SER B CA 1
ATOM 5751 C C . SER B 1 356 ? -10.383 -12.742 -14.773 1 77.44 356 SER B C 1
ATOM 5753 O O . SER B 1 356 ? -9.617 -12.375 -13.875 1 77.44 356 SER B O 1
#

Nearest PDB structures (foldseek):
  6i41-assembly1_A  TM=8.509E-01  e=1.284E-10  Homo sapiens
  7kpk-assembly1_A  TM=8.280E-01  e=4.665E-10  Homo sapiens
  4ysi-assembly1_A  TM=8.519E-01  e=3.796E-09  Homo sapiens
  2f1y-assembly1_A  TM=8.283E-01  e=4.707E-09  Homo sapiens
  3ivb-assembly1_A  TM=7.189E-01  e=4.006E-09  Homo sapiens

Organism: NCBI:txid168488

Radius of gyration: 38.43 Å; Cα contacts (8 Å, |Δi|>4): 1495; chains: 2; bounding box: 85×123×100 Å

Sequence (712 aa):
MEDIPKRGTNGSGQFNNRRMLAFHPSFSFRAYPKENPVLLGREYLNWLFTVPVILDFLEKGVLVETREVYPSHFLFKIESFSLLSDNGIDKYETTDFVAGDYKWRLIIYPDRRDSENKGDHVSVYLAMANTSSLPATWEVNAVFSIFLLNQKLDNFLSVRGRARRFHALHPEWGFSKFISKKSLTDPSNGYLVDDKCVFGAEVFVIKSQGTIECLSILNAEVPYKHSFNISNFSKLEDVWSSDNFILGDQTWSIQVYPRGNGKGKGRNVSIYLHLVDSKPASYCKLKVKYTIGIKNQYTDENHILSCCTWLTPPANWGWYSFMPIKDMNDPKKGFVVGDCCIVEVEILLQAIAQISMEDIPKRGTNGSGQFNNRRMLAFHPSFSFRAYPKENPVLLGREYLNWLFTVPVILDFLEKGVLVETREVYPSHFLFKIESFSLLSDNGIDKYETTDFVAGDYKWRLIIYPDRRDSENKGDHVSVYLAMANTSSLPATWEVNAVFSIFLLNQKLDNFLSVRGRARRFHALHPEWGFSKFISKKSLTDPSNGYLVDDKCVFGAEVFVIKSQGTIECLSILNAEVPYKHSFNISNFSKLEDVWSSDNFILGDQTWSIQVYPRGNGKGKGRNVSIYLHLVDSKPASYCKLKVKYTIGIKNQYTDENHILSCCTWLTPPANWGWYSFMPIKDMNDPKKGFVVGDCCIVEVEILLQAIAQIS

pLDDT: mean 80.21, std 26.11, range [16.36, 98.38]

Solvent-accessible surface area (backbone atoms only — not comparable to full-atom values): 39394 Å² total; per-residue (Å²): 140,82,86,74,80,84,82,78,82,80,79,72,83,74,81,78,84,80,77,69,80,68,81,66,79,75,74,75,74,74,76,69,77,85,65,73,76,75,66,51,58,64,54,57,54,50,60,67,57,58,63,70,80,57,62,75,69,64,46,89,58,52,41,73,46,77,35,75,72,66,52,26,29,29,37,41,34,33,36,41,53,84,47,34,62,79,69,70,41,53,63,44,72,54,73,74,40,67,46,77,91,39,39,28,27,46,36,38,19,69,42,44,59,50,95,94,47,82,29,65,21,27,22,42,32,43,29,65,38,79,58,82,81,45,64,86,82,44,73,46,41,30,34,47,33,44,33,38,36,20,69,73,76,65,32,24,43,34,42,28,51,57,76,41,76,32,27,77,92,42,43,56,52,69,34,74,68,59,36,34,47,67,55,40,61,32,67,87,63,17,35,31,52,93,44,25,35,36,39,30,32,32,63,46,58,61,50,71,71,44,48,34,35,40,36,37,53,42,87,61,84,75,54,51,70,50,74,44,76,39,68,57,48,86,70,53,67,72,67,46,72,52,74,77,44,73,58,91,96,41,44,30,28,43,34,38,15,69,51,19,43,83,94,13,45,79,49,9,21,15,40,29,45,33,57,67,66,68,70,64,92,48,64,53,36,35,30,34,40,38,34,44,28,42,41,21,78,74,46,93,69,49,56,70,52,72,51,75,47,76,48,55,80,73,53,73,45,73,33,40,69,63,41,49,34,69,56,46,68,28,72,86,61,18,36,36,51,94,44,29,31,40,42,34,39,38,37,31,60,38,30,43,34,38,54,98,136,86,83,81,83,86,83,83,92,79,92,72,84,74,81,76,83,75,79,68,84,68,84,68,80,75,76,76,75,74,76,68,76,87,63,71,75,76,66,52,58,63,54,57,54,50,62,70,57,57,64,70,80,60,61,75,67,64,47,88,59,51,41,73,47,79,35,75,71,66,52,28,28,29,36,40,35,34,36,40,53,84,46,34,60,80,68,70,40,54,62,46,71,52,71,74,40,68,46,75,92,39,38,29,27,46,35,38,17,69,41,44,59,50,94,94,47,83,28,64,22,28,20,42,31,44,30,64,39,79,59,82,83,44,64,85,82,42,74,47,42,31,35,46,34,45,31,38,36,21,70,73,77,64,30,25,44,34,42,30,51,58,76,40,74,33,26,78,92,42,42,58,51,70,34,75,68,59,35,35,48,66,54,39,62,32,66,87,62,18,35,31,53,94,45,25,37,36,36,31,30,31,62,46,57,60,49,70,70,46,47,36,36,40,36,38,53,42,88,61,85,73,54,50,72,50,75,43,78,38,66,56,49,83,72,53,67,71,67,45,71,52,73,77,44,73,58,92,95,39,43,29,28,44,34,39,15,69,51,19,41,82,94,11,44,79,49,10,21,14,40,31,44,32,57,69,66,68,69,62,92,48,66,54,35,36,31,35,39,37,34,42,29,40,42,22,78,74,47,92,70,49,52,69,51,73,51,74,47,75,47,54,81,70,52,74,45,73,34,41,68,62,40,49,34,70,56,45,69,29,71,86,60,18,36,36,50,96,43,29,32,39,40,34,41,37,37,32,62,38,30,42,33,38,54,98

Secondary structure (DSSP, 8-state):
------------------------------------TTTHHHHHHHHHT---TT-TT--TT-EEEEE-SPPSSEEEEEESGGGTGGGT-S-EEPPPEEETTEEEEEEEETT---SSS--SEEEEEEEEE-GGGS-TT-EEEEEEEEEEEETTTTEEEEEE---EEEETTB-EEEEEEEEEHHHHH-TTT-SSBTTEEEEEEEEEE-----EEEEEEE----S-EEEEEEEESGGG--S-EEPPPEEETTEEEEEEEETT--GGGTTTEEEEEEEES----SS-EEEEEEEEEEEPPSSSS--EEEEEEEEE-TT--EEEEEEEEHHHHT-TTT-SEETTEEEEEEEEEEEEEEEE-/------------------------------------TTTHHHHHHHHHT---TT-TT--TT-EEEEE-SPPSSEEEEEESGGGTGGGT-S-EEPPPEEETTEEEEEEEETT---SSS--SEEEEEEEEE-GGGS-TT-EEEEEEEEEEEETTTTEEEEEE---EEEETTB-EEEEEEEEEHHHHH-TTT-SSBTTEEEEEEEEEE-----EEEEEEE----S-EEEEEEEESGGG--S-EEPPPEEETTEEEEEEEETT--GGGTTTEEEEEEEES----SS-EEEEEEEEEEE--SSSS--EEEEEEEEE-TT--EEEEEEEEHHHHT-TTT-SEETTEEEEEEEEEEEEEEEE-

InterPro domains:
  IPR002083 MATH/TRAF domain [PF22486] (73-203)
  IPR002083 MATH/TRAF domain [PF22486] (225-347)
  IPR002083 MATH/TRAF domain [PS50144] (71-203)
  IPR002083 MATH/TRAF domain [PS50144] (223-347)
  IPR002083 MATH/TRAF domain [SM00061] (76-184)
  IPR002083 MATH/TRAF domain [SM00061] (225-328)
  IPR002083 MATH/TRAF domain [cd00121] (73-203)
  IPR002083 MATH/TRAF domain [cd00121] (225-347)
  IPR008974 TRAF-like [G3DSA:2.60.210.10] (61-212)
  IPR008974 TRAF-like [G3DSA:2.60.210.10] (218-353)

Foldseek 3Di:
DDCPDDPDDPDPPPPDDPPPVPPVPPPPPPPDDPPDPPVVPPVVVVVQPPPDDWCPPPPDFKDKGKFQDAADKDKDKDAQQVCCVVVVNQKDKDDWIDDPRFIKIKIKGSQPDDDPDGHQAIWIKMFTPPCVVPDQFDKWKKWKWKWKAQQVVNIITIMTGDIDIAHDVRGMDTGGHPTGPCLCPPVVRRQADNNMIMMDMYMGIDDPDDKDKDKDFDPDDAWDKDKDKDALLVPDDAKDWDDWDDDPNFIKIKIWGLQFDDPLHNWAIWIWIATPDQDDVWWKKWWKKKKKWKQQQVDRDIQMDIDTDIHGPHDIDTDRHSDTSCLCPPQVRRQADNRMIMMMMIMDTTMMMTMD/DDDDDDDDDDDDPPPDDPPPVPPVPPPPPPPDPPPDPPPVPVVVVVVQPPPDDWPPPPPDFKDKGKFQDAADKDKDKDAQQVCCVVVVNQKDKDDWIDDPRFIKIKIKGSQPDDDPDGHQAIWIKMFTPPCVVPDQFDKWKKWKWKWKAQQVVNIITIMTGDIDIAHDVRGMDTGGHPTGPCCCPPVVRRQADNNMIMMDMYMGIDDPDDKDKDKDFDPDPAWDKDKDKDALLVPDDAKDWDDWDDDPNFIWIKIWGLQFDDPLHNWAIWIWIATPDQDDVWWKKWWKKKKKWKQQPVDRDIQMDIDTDIHGPHDIDTDRHSDTSCLCPPPVRRQADNRMIMMMMIMDTTMMMTMD